Protein AF-0000000084342921 (afdb_homodimer)

InterPro domains:
  IPR001647 DNA-binding HTH domain, TetR-type [PF00440] (16-51)
  IPR009057 Homedomain-like superfamily [SSF46689] (12-73)
  IPR050109 HTH-type, TetR-like transcriptional regulator [PTHR30055] (16-177)

Nearest PDB structures (foldseek):
  6o6n-assembly1_A  TM=7.278E-01  e=3.551E-05  Mycobacterium tuberculosis
  3geu-assembly1_B  TM=7.495E-01  e=4.085E-03  Staphylococcus aureus subsp. aureus COL
  3vuq-assembly1_A  TM=5.927E-01  e=8.542E-04  Thermus thermophilus HB8
  3bjb-assembly1_B  TM=5.402E-01  e=5.423E-04  Rhodococcus jostii RHA1
  7pt0-assembly1_A  TM=6.233E-01  e=1.305E-02  Streptomyces coelicolor

Sequence (396 aa):
MGRRSGVQVGPEQYYAVAMQLLAEHGPAELKIATLCARLGVTSGSFYHHFDGWSRFVRGLLAHWEVEQTAKVVEVTESVTDDPVERLDVLRRFAVSLPHAAEAAIRNWAALDPEVGLAQRRVDERRRAALEDVLAGAVRDRADAARLASLGMSILVGFQQIHHPPDPSLLRMHLEDYHVLVLRHVPRPDGGHTIVSRAMGRRSGVQVGPEQYYAVAMQLLAEHGPAELKIATLCARLGVTSGSFYHHFDGWSRFVRGLLAHWEVEQTAKVVEVTESVTDDPVERLDVLRRFAVSLPHAAEAAIRNWAALDPEVGLAQRRVDERRRAALEDVLAGAVRDRADAARLASLGMSILVGFQQIHHPPDPSLLRMHLEDYHVLVLRHVPRPDGGHTIVSRA

Structure (mmCIF, N/CA/C/O backbone):
data_AF-0000000084342921-model_v1
#
loop_
_entity.id
_entity.type
_entity.pdbx_description
1 polymer 'Transcriptional regulator, TetR family'
#
loop_
_atom_site.group_PDB
_atom_site.id
_atom_site.type_symbol
_atom_site.label_atom_id
_atom_site.label_alt_id
_atom_site.label_comp_id
_atom_site.label_asym_id
_atom_site.label_entity_id
_atom_site.label_seq_id
_atom_site.pdbx_PDB_ins_code
_atom_site.Cartn_x
_atom_site.Cartn_y
_atom_site.Cartn_z
_atom_site.occupancy
_atom_site.B_iso_or_equiv
_atom_site.auth_seq_id
_atom_site.auth_comp_id
_atom_site.auth_asym_id
_atom_site.auth_atom_id
_atom_site.pdbx_PDB_model_num
ATOM 1 N N . MET A 1 1 ? 43.875 -10.234 -33.312 1 33.97 1 MET A N 1
ATOM 2 C CA . MET A 1 1 ? 42.469 -10.031 -33 1 33.97 1 MET A CA 1
ATOM 3 C C . MET A 1 1 ? 42.281 -9.641 -31.547 1 33.97 1 MET A C 1
ATOM 5 O O . MET A 1 1 ? 42.688 -10.359 -30.656 1 33.97 1 MET A O 1
ATOM 9 N N . GLY A 1 2 ? 42.438 -8.383 -31.078 1 36.38 2 GLY A N 1
ATOM 10 C CA . GLY A 1 2 ? 42.312 -7.863 -29.734 1 36.38 2 GLY A CA 1
ATOM 11 C C . GLY A 1 2 ? 41.125 -8.438 -28.984 1 36.38 2 GLY A C 1
ATOM 12 O O . GLY A 1 2 ? 40 -8.469 -29.5 1 36.38 2 GLY A O 1
ATOM 13 N N . ARG A 1 3 ? 41.344 -9.508 -28.188 1 42.69 3 ARG A N 1
ATOM 14 C CA . ARG A 1 3 ? 40.25 -10.023 -27.375 1 42.69 3 ARG A CA 1
ATOM 15 C C . ARG A 1 3 ? 39.406 -8.891 -26.828 1 42.69 3 ARG A C 1
ATOM 17 O O . ARG A 1 3 ? 39.906 -7.961 -26.203 1 42.69 3 ARG A O 1
ATOM 24 N N . ARG A 1 4 ? 38.469 -8.391 -27.531 1 41.59 4 ARG A N 1
ATOM 25 C CA . ARG A 1 4 ? 37.531 -7.395 -26.984 1 41.59 4 ARG A CA 1
ATOM 26 C C . ARG A 1 4 ? 37.344 -7.598 -25.484 1 41.59 4 ARG A C 1
ATOM 28 O O . ARG A 1 4 ? 37.031 -8.711 -25.047 1 41.59 4 ARG A O 1
ATOM 35 N N . SER A 1 5 ? 37.969 -7.125 -24.594 1 44.44 5 SER A N 1
ATOM 36 C CA . SER A 1 5 ? 37.844 -7.098 -23.141 1 44.44 5 SER A CA 1
ATOM 37 C C . SER A 1 5 ? 36.375 -7.078 -22.719 1 44.44 5 SER A C 1
ATOM 39 O O . SER A 1 5 ? 35.719 -6.027 -22.75 1 44.44 5 SER A O 1
ATOM 41 N N . GLY A 1 6 ? 35.438 -7.812 -23.266 1 47.66 6 GLY A N 1
ATOM 42 C CA . GLY A 1 6 ? 34 -7.848 -23.094 1 47.66 6 GLY A CA 1
ATOM 43 C C . GLY A 1 6 ? 33.562 -7.707 -21.641 1 47.66 6 GLY A C 1
ATOM 44 O O . GLY A 1 6 ? 34.188 -8.258 -20.734 1 47.66 6 GLY A O 1
ATOM 45 N N . VAL A 1 7 ? 33.156 -6.566 -21.172 1 55.09 7 VAL A N 1
ATOM 46 C CA . VAL A 1 7 ? 32.688 -6.305 -19.828 1 55.09 7 VAL A CA 1
ATOM 47 C C . VAL A 1 7 ? 32.062 -7.574 -19.234 1 55.09 7 VAL A C 1
ATOM 49 O O . VAL A 1 7 ? 31.172 -8.172 -19.812 1 55.09 7 VAL A O 1
ATOM 52 N N . GLN A 1 8 ? 32.844 -8.422 -18.484 1 73.75 8 GLN A N 1
ATOM 53 C CA . GLN A 1 8 ? 32.406 -9.641 -17.812 1 73.75 8 GLN A CA 1
ATOM 54 C C . GLN A 1 8 ? 31.156 -9.406 -16.969 1 73.75 8 GLN A C 1
ATOM 56 O O . GLN A 1 8 ? 31.109 -8.461 -16.172 1 73.75 8 GLN A O 1
ATOM 61 N N . VAL A 1 9 ? 30.047 -9.906 -17.422 1 84.5 9 VAL A N 1
ATOM 62 C CA . VAL A 1 9 ? 28.781 -9.852 -16.703 1 84.5 9 VAL A CA 1
ATOM 63 C C . VAL A 1 9 ? 28.891 -10.586 -15.375 1 84.5 9 VAL A C 1
ATOM 65 O O . VAL A 1 9 ? 29.203 -11.781 -15.352 1 84.5 9 VAL A O 1
ATOM 68 N N . GLY A 1 10 ? 28.906 -9.828 -14.297 1 92.94 10 GLY A N 1
ATOM 69 C CA . GLY A 1 10 ? 28.875 -10.406 -12.969 1 92.94 10 GLY A CA 1
ATOM 70 C C . GLY A 1 10 ? 27.469 -10.477 -12.375 1 92.94 10 GLY A C 1
ATOM 71 O O . GLY A 1 10 ? 26.5 -10.125 -13.039 1 92.94 10 GLY A O 1
ATOM 72 N N . PRO A 1 11 ? 27.375 -11.031 -11.203 1 95.94 11 PRO A N 1
ATOM 73 C CA . PRO A 1 11 ? 26.062 -11.164 -10.547 1 95.94 11 PRO A CA 1
ATOM 74 C C . PRO A 1 11 ? 25.328 -9.836 -10.438 1 95.94 11 PRO A C 1
ATOM 76 O O . PRO A 1 11 ? 24.094 -9.805 -10.57 1 95.94 11 PRO A O 1
ATOM 79 N N . GLU A 1 12 ? 26.047 -8.773 -10.312 1 95.81 12 GLU A N 1
ATOM 80 C CA . GLU A 1 12 ? 25.438 -7.465 -10.117 1 95.81 12 GLU A CA 1
ATOM 81 C C . GLU A 1 12 ? 24.688 -7.016 -11.359 1 95.81 12 GLU A C 1
ATOM 83 O O . GLU A 1 12 ? 23.656 -6.336 -11.266 1 95.81 12 GLU A O 1
ATOM 88 N N . GLN A 1 13 ? 25.188 -7.367 -12.461 1 97.25 13 GLN A N 1
ATOM 89 C CA . GLN A 1 13 ? 24.5 -7.012 -13.703 1 97.25 13 GLN A CA 1
ATOM 90 C C . GLN A 1 13 ? 23.188 -7.773 -13.844 1 97.25 13 GLN A C 1
ATOM 92 O O . GLN A 1 13 ? 22.203 -7.238 -14.367 1 97.25 13 GLN A O 1
ATOM 97 N N . TYR A 1 14 ? 23.188 -9.07 -13.344 1 97.81 14 TYR A N 1
ATOM 98 C CA . TYR A 1 14 ? 21.938 -9.828 -13.336 1 97.81 14 TYR A CA 1
ATOM 99 C C . TYR A 1 14 ? 20.906 -9.18 -12.422 1 97.81 14 TYR A C 1
ATOM 101 O O . TYR A 1 14 ? 19.734 -9.062 -12.781 1 97.81 14 TYR A O 1
ATOM 109 N N . TYR A 1 15 ? 21.375 -8.742 -11.273 1 98.12 15 TYR A N 1
ATOM 110 C CA . TYR A 1 15 ? 20.453 -8.117 -10.328 1 98.12 15 TYR A CA 1
ATOM 111 C C . TYR A 1 15 ? 19.891 -6.82 -10.883 1 98.12 15 TYR A C 1
ATOM 113 O O . TYR A 1 15 ? 18.703 -6.539 -10.742 1 98.12 15 TYR A O 1
ATOM 121 N N . ALA A 1 16 ? 20.75 -6.023 -11.555 1 97.44 16 ALA A N 1
ATOM 122 C CA . ALA A 1 16 ? 20.312 -4.762 -12.141 1 97.44 16 ALA A CA 1
ATOM 123 C C . ALA A 1 16 ? 19.25 -4.996 -13.211 1 97.44 16 ALA A C 1
ATOM 125 O O . ALA A 1 16 ? 18.219 -4.312 -13.234 1 97.44 16 ALA A O 1
ATOM 126 N N . VAL A 1 17 ? 19.453 -5.969 -14.023 1 98.06 17 VAL A N 1
ATOM 127 C CA . VAL A 1 17 ? 18.5 -6.301 -15.086 1 98.06 17 VAL A CA 1
ATOM 128 C C . VAL A 1 17 ? 17.219 -6.848 -14.469 1 98.06 17 VAL A C 1
ATOM 130 O O . VAL A 1 17 ? 16.125 -6.535 -14.938 1 98.06 17 VAL A O 1
ATOM 133 N N . ALA A 1 18 ? 17.359 -7.672 -13.445 1 98.56 18 ALA A N 1
ATOM 134 C CA . ALA A 1 18 ? 16.188 -8.219 -12.758 1 98.56 18 ALA A CA 1
ATOM 135 C C . ALA A 1 18 ? 15.312 -7.102 -12.203 1 98.56 18 ALA A C 1
ATOM 137 O O . ALA A 1 18 ? 14.094 -7.137 -12.344 1 98.56 18 ALA A O 1
ATOM 138 N N . MET A 1 19 ? 15.945 -6.133 -11.602 1 97.94 19 MET A N 1
ATOM 139 C CA . MET A 1 19 ? 15.203 -5 -11.055 1 97.94 19 MET A CA 1
ATOM 140 C C . MET A 1 19 ? 14.477 -4.238 -12.164 1 97.94 19 MET A C 1
ATOM 142 O O . MET A 1 19 ? 13.344 -3.795 -11.977 1 97.94 19 MET A O 1
ATOM 146 N N . GLN A 1 20 ? 15.125 -4.102 -13.25 1 98.06 20 GLN A N 1
ATOM 147 C CA . GLN A 1 20 ? 14.508 -3.443 -14.398 1 98.06 20 GLN A CA 1
ATOM 148 C C . GLN A 1 20 ? 13.32 -4.242 -14.914 1 98.06 20 GLN A C 1
ATOM 150 O O . GLN A 1 20 ? 12.258 -3.678 -15.203 1 98.06 20 GLN A O 1
ATOM 155 N N . LEU A 1 21 ? 13.508 -5.527 -15.023 1 97.88 21 LEU A N 1
ATOM 156 C CA . LEU A 1 21 ? 12.438 -6.395 -15.5 1 97.88 21 LEU A CA 1
ATOM 157 C C . LEU A 1 21 ? 11.25 -6.367 -14.555 1 97.88 21 LEU A C 1
ATOM 159 O O . LEU A 1 21 ? 10.094 -6.328 -14.992 1 97.88 21 LEU A O 1
ATOM 163 N N . LEU A 1 22 ? 11.531 -6.395 -13.266 1 97.44 22 LEU A N 1
ATOM 164 C CA . LEU A 1 22 ? 10.469 -6.285 -12.273 1 97.44 22 LEU A CA 1
ATOM 165 C C . LEU A 1 22 ? 9.695 -4.98 -12.445 1 97.44 22 LEU A C 1
ATOM 167 O O . LEU A 1 22 ? 8.461 -4.977 -12.422 1 97.44 22 LEU A O 1
ATOM 171 N N . ALA A 1 23 ? 10.414 -3.936 -12.648 1 96.94 23 ALA A N 1
ATOM 172 C CA . ALA A 1 23 ? 9.797 -2.619 -12.789 1 96.94 23 ALA A CA 1
ATOM 173 C C . ALA A 1 23 ? 8.922 -2.559 -14.039 1 96.94 23 ALA A C 1
ATOM 175 O O . ALA A 1 23 ? 7.84 -1.969 -14.023 1 96.94 23 ALA A O 1
ATOM 176 N N . GLU A 1 24 ? 9.336 -3.162 -15.07 1 95.69 24 GLU A N 1
ATOM 177 C CA . GLU A 1 24 ? 8.695 -3.033 -16.375 1 95.69 24 GLU A CA 1
ATOM 178 C C . GLU A 1 24 ? 7.562 -4.039 -16.547 1 95.69 24 GLU A C 1
ATOM 180 O O . GLU A 1 24 ? 6.523 -3.719 -17.125 1 95.69 24 GLU A O 1
ATOM 185 N N . HIS A 1 25 ? 7.781 -5.301 -15.961 1 93.69 25 HIS A N 1
ATOM 186 C CA . HIS A 1 25 ? 6.887 -6.379 -16.359 1 93.69 25 HIS A CA 1
ATOM 187 C C . HIS A 1 25 ? 6.367 -7.145 -15.148 1 93.69 25 HIS A C 1
ATOM 189 O O . HIS A 1 25 ? 5.5 -8.016 -15.281 1 93.69 25 HIS A O 1
ATOM 195 N N . GLY A 1 26 ? 6.852 -6.793 -14.023 1 94.06 26 GLY A N 1
ATOM 196 C CA . GLY A 1 26 ? 6.457 -7.562 -12.852 1 94.06 26 GLY A CA 1
ATOM 197 C C . GLY A 1 26 ? 7.176 -8.891 -12.742 1 94.06 26 GLY A C 1
ATOM 198 O O . GLY A 1 26 ? 8.062 -9.195 -13.547 1 94.06 26 GLY A O 1
ATOM 199 N N . PRO A 1 27 ? 6.828 -9.688 -11.758 1 94.62 27 PRO A N 1
ATOM 200 C CA . PRO A 1 27 ? 7.578 -10.914 -11.469 1 94.62 27 PRO A CA 1
ATOM 201 C C . PRO A 1 27 ? 7.297 -12.031 -12.461 1 94.62 27 PRO A C 1
ATOM 203 O O . PRO A 1 27 ? 8.094 -12.961 -12.594 1 94.62 27 PRO A O 1
ATOM 206 N N . ALA A 1 28 ? 6.191 -11.977 -13.141 1 90.19 28 ALA A N 1
ATOM 207 C CA . ALA A 1 28 ? 5.789 -13.047 -14.047 1 90.19 28 ALA A CA 1
ATOM 208 C C . ALA A 1 28 ? 6.789 -13.195 -15.195 1 90.19 28 ALA A C 1
ATOM 210 O O . ALA A 1 28 ? 6.984 -14.297 -15.711 1 90.19 28 ALA A O 1
ATOM 211 N N . GLU A 1 29 ? 7.477 -12.172 -15.5 1 91.88 29 GLU A N 1
ATOM 212 C CA . GLU A 1 29 ? 8.383 -12.188 -16.641 1 91.88 29 GLU A CA 1
ATOM 213 C C . GLU A 1 29 ? 9.836 -12.352 -16.188 1 91.88 29 GLU A C 1
ATOM 215 O O . GLU A 1 29 ? 10.75 -12.367 -17.016 1 91.88 29 GLU A O 1
ATOM 220 N N . LEU A 1 30 ? 10.039 -12.398 -14.945 1 96.81 30 LEU A N 1
ATOM 221 C CA . LEU A 1 30 ? 11.383 -12.602 -14.43 1 96.81 30 LEU A CA 1
ATOM 222 C C . LEU A 1 30 ? 11.789 -14.07 -14.547 1 96.81 30 LEU A C 1
ATOM 224 O O . LEU A 1 30 ? 11.477 -14.875 -13.664 1 96.81 30 LEU A O 1
ATOM 228 N N . LYS A 1 31 ? 12.453 -14.352 -15.641 1 97.25 31 LYS A N 1
ATOM 229 C CA . LYS A 1 31 ? 12.875 -15.711 -15.977 1 97.25 31 LYS A CA 1
ATOM 230 C C . LYS A 1 31 ? 14.336 -15.742 -16.391 1 97.25 31 LYS A C 1
ATOM 232 O O . LYS A 1 31 ? 14.883 -14.734 -16.844 1 97.25 31 LYS A O 1
ATOM 237 N N . ILE A 1 32 ? 14.914 -16.953 -16.281 1 97.88 32 ILE A N 1
ATOM 238 C CA . ILE A 1 32 ? 16.328 -17.125 -16.641 1 97.88 32 ILE A CA 1
ATOM 239 C C . ILE A 1 32 ? 16.516 -16.75 -18.109 1 97.88 32 ILE A C 1
ATOM 241 O O . ILE A 1 32 ? 17.438 -16 -18.453 1 97.88 32 ILE A O 1
ATOM 245 N N . ALA A 1 33 ? 15.672 -17.234 -18.969 1 97.5 33 ALA A N 1
ATOM 246 C CA . ALA A 1 33 ? 15.789 -16.984 -20.391 1 97.5 33 ALA A CA 1
ATOM 247 C C . ALA A 1 33 ? 15.727 -15.492 -20.703 1 97.5 33 ALA A C 1
ATOM 249 O O . ALA A 1 33 ? 16.516 -14.977 -21.5 1 97.5 33 ALA A O 1
ATOM 250 N N . THR A 1 34 ? 14.852 -14.766 -20.094 1 97.81 34 THR A N 1
ATOM 251 C CA . THR A 1 34 ? 14.68 -13.336 -20.312 1 97.81 34 THR A CA 1
ATOM 252 C C . THR A 1 34 ? 15.891 -12.562 -19.812 1 97.81 34 THR A C 1
ATOM 254 O O . THR A 1 34 ? 16.344 -11.625 -20.469 1 97.81 34 THR A O 1
ATOM 257 N N . LEU A 1 35 ? 16.375 -12.906 -18.609 1 98 35 LEU A N 1
ATOM 258 C CA . LEU A 1 35 ? 17.562 -12.281 -18.031 1 98 35 LEU A CA 1
ATOM 259 C C . LEU A 1 35 ? 18.75 -12.43 -18.969 1 98 35 LEU A C 1
ATOM 261 O O . LEU A 1 35 ? 19.422 -11.445 -19.281 1 98 35 LEU A O 1
ATOM 265 N N . CYS A 1 36 ? 18.969 -13.625 -19.406 1 97.69 36 CYS A N 1
ATOM 266 C CA . CYS A 1 36 ? 20.109 -13.922 -20.281 1 97.69 36 CYS A CA 1
ATOM 267 C C . CYS A 1 36 ? 19.984 -13.195 -21.609 1 97.69 36 CYS A C 1
ATOM 269 O O . CYS A 1 36 ? 20.969 -12.641 -22.109 1 97.69 36 CYS A O 1
ATOM 271 N N . ALA A 1 37 ? 18.828 -13.188 -22.156 1 97.56 37 ALA A N 1
ATOM 272 C CA . ALA A 1 37 ? 18.594 -12.484 -23.422 1 97.56 37 ALA A CA 1
ATOM 273 C C . ALA A 1 37 ? 18.906 -11 -23.281 1 97.56 37 ALA A C 1
ATOM 275 O O . ALA A 1 37 ? 19.578 -10.414 -24.156 1 97.56 37 ALA A O 1
ATOM 276 N N . ARG A 1 38 ? 18.469 -10.391 -22.188 1 96.75 38 ARG A N 1
ATOM 277 C CA . ARG A 1 38 ? 18.703 -8.969 -21.969 1 96.75 38 ARG A CA 1
ATOM 278 C C . ARG A 1 38 ? 20.188 -8.672 -21.797 1 96.75 38 ARG A C 1
ATOM 280 O O . ARG A 1 38 ? 20.656 -7.598 -22.172 1 96.75 38 ARG A O 1
ATOM 287 N N . LEU A 1 39 ? 20.906 -9.578 -21.188 1 97.12 39 LEU A N 1
ATOM 288 C CA . LEU A 1 39 ? 22.312 -9.383 -20.891 1 97.12 39 LEU A CA 1
ATOM 289 C C . LEU A 1 39 ? 23.172 -9.836 -22.078 1 97.12 39 LEU A C 1
ATOM 291 O O . LEU A 1 39 ? 24.375 -9.562 -22.109 1 97.12 39 LEU A O 1
ATOM 295 N N . GLY A 1 40 ? 22.547 -10.555 -23.031 1 97 40 GLY A N 1
ATOM 296 C CA . GLY A 1 40 ? 23.281 -11.062 -24.188 1 97 40 GLY A CA 1
ATOM 297 C C . GLY A 1 40 ? 24.234 -12.195 -23.828 1 97 40 GLY A C 1
ATOM 298 O O . GLY A 1 40 ? 25.344 -12.266 -24.359 1 97 40 GLY A O 1
ATOM 299 N N . VAL A 1 41 ? 23.844 -13.031 -22.938 1 96.56 41 VAL A N 1
ATOM 300 C CA . VAL A 1 41 ? 24.688 -14.141 -22.5 1 96.56 41 VAL A CA 1
ATOM 301 C C . VAL A 1 41 ? 23.906 -15.445 -22.594 1 96.56 41 VAL A C 1
ATOM 303 O O . VAL A 1 41 ? 22.688 -15.445 -22.828 1 96.56 41 VAL A O 1
ATOM 306 N N . THR A 1 42 ? 24.609 -16.531 -22.438 1 94.19 42 THR A N 1
ATOM 307 C CA . THR A 1 42 ? 24 -17.859 -22.469 1 94.19 42 THR A CA 1
ATOM 308 C C . THR A 1 42 ? 23.484 -18.25 -21.094 1 94.19 42 THR A C 1
ATOM 310 O O . THR A 1 42 ? 23.859 -17.641 -20.078 1 94.19 42 THR A O 1
ATOM 313 N N . SER A 1 43 ? 22.578 -19.266 -21.062 1 95.38 43 SER A N 1
ATOM 314 C CA . SER A 1 43 ? 22.125 -19.812 -19.797 1 95.38 43 SER A CA 1
ATOM 315 C C . SER A 1 43 ? 23.281 -20.391 -18.984 1 95.38 43 SER A C 1
ATOM 317 O O . SER A 1 43 ? 23.234 -20.453 -17.766 1 95.38 43 SER A O 1
ATOM 319 N N . GLY A 1 44 ? 24.281 -20.906 -19.719 1 94.88 44 GLY A N 1
ATOM 320 C CA . GLY A 1 44 ? 25.469 -21.391 -19.047 1 94.88 44 GLY A CA 1
ATOM 321 C C . GLY A 1 44 ? 26.109 -20.344 -18.156 1 94.88 44 GLY A C 1
ATOM 322 O O . GLY A 1 44 ? 26.562 -20.641 -17.047 1 94.88 44 GLY A O 1
ATOM 323 N N . SER A 1 45 ? 26.203 -19.141 -18.594 1 95.06 45 SER A N 1
ATOM 324 C CA . SER A 1 45 ? 26.719 -18.016 -17.812 1 95.06 45 SER A CA 1
ATOM 325 C C . SER A 1 45 ? 25.922 -17.828 -16.531 1 95.06 45 SER A C 1
ATOM 327 O O . SER A 1 45 ? 26.484 -17.578 -15.461 1 95.06 45 SER A O 1
ATOM 329 N N . PHE A 1 46 ? 24.531 -17.875 -16.578 1 97.25 46 PHE A N 1
ATOM 330 C CA . PHE A 1 46 ? 23.672 -17.766 -15.406 1 97.25 46 PHE A CA 1
ATOM 331 C C . PHE A 1 46 ? 24.031 -18.828 -14.375 1 97.25 46 PHE A C 1
ATOM 333 O O . PHE A 1 46 ? 24.219 -18.516 -13.195 1 97.25 46 PHE A O 1
ATOM 340 N N . TYR A 1 47 ? 24.156 -20.047 -14.82 1 96.31 47 TYR A N 1
ATOM 341 C CA . TYR A 1 47 ? 24.391 -21.156 -13.914 1 96.31 47 TYR A CA 1
ATOM 342 C C . TYR A 1 47 ? 25.797 -21.125 -13.344 1 96.31 47 TYR A C 1
ATOM 344 O O . TYR A 1 47 ? 26.062 -21.688 -12.273 1 96.31 47 TYR A O 1
ATOM 352 N N . HIS A 1 48 ? 26.688 -20.547 -14.086 1 95.19 48 HIS A N 1
ATOM 353 C CA . HIS A 1 48 ? 28.047 -20.344 -13.578 1 95.19 48 HIS A CA 1
ATOM 354 C C . HIS A 1 48 ? 28.031 -19.438 -12.336 1 95.19 48 HIS A C 1
ATOM 356 O O . HIS A 1 48 ? 28.766 -19.703 -11.375 1 95.19 48 HIS A O 1
ATOM 362 N N . HIS A 1 49 ? 27.172 -18.469 -12.391 1 96.12 49 HIS A N 1
ATOM 363 C CA . HIS A 1 49 ? 27.125 -17.484 -11.305 1 96.12 49 HIS A CA 1
ATOM 364 C C . HIS A 1 49 ? 26.188 -17.938 -10.195 1 96.12 49 HIS A C 1
ATOM 366 O O . HIS A 1 49 ? 26.438 -17.672 -9.016 1 96.12 49 HIS A O 1
ATOM 372 N N . PHE A 1 50 ? 25.062 -18.516 -10.836 1 95.06 50 PHE A N 1
ATOM 373 C CA . PHE A 1 50 ? 24 -18.859 -9.898 1 95.06 50 PHE A CA 1
ATOM 374 C C . PHE A 1 50 ? 23.688 -20.344 -9.953 1 95.06 50 PHE A C 1
ATOM 376 O O . PHE A 1 50 ? 23.672 -20.953 -11.031 1 95.06 50 PHE A O 1
ATOM 383 N N . ASP A 1 51 ? 23.984 -21.094 -9.031 1 93.81 51 ASP A N 1
ATOM 384 C CA . ASP A 1 51 ? 23.672 -22.516 -8.922 1 93.81 51 ASP A CA 1
ATOM 385 C C . ASP A 1 51 ? 22.156 -22.75 -8.93 1 93.81 51 ASP A C 1
ATOM 387 O O . ASP A 1 51 ? 21.625 -23.406 -8.047 1 93.81 51 ASP A O 1
ATOM 391 N N . GLY A 1 52 ? 21.344 -21.969 -9.828 1 96.56 52 GLY A N 1
ATOM 392 C CA . GLY A 1 52 ? 19.922 -22.172 -9.961 1 96.56 52 GLY A CA 1
ATOM 393 C C . GLY A 1 52 ? 19.109 -20.938 -9.609 1 96.56 52 GLY A C 1
ATOM 394 O O . GLY A 1 52 ? 19.641 -19.953 -9.117 1 96.56 52 GLY A O 1
ATOM 395 N N . TRP A 1 53 ? 17.812 -21.031 -9.891 1 96.69 53 TRP A N 1
ATOM 396 C CA . TRP A 1 53 ? 16.875 -19.922 -9.75 1 96.69 53 TRP A CA 1
ATOM 397 C C . TRP A 1 53 ? 16.75 -19.484 -8.297 1 96.69 53 TRP A C 1
ATOM 399 O O . TRP A 1 53 ? 16.797 -18.297 -7.988 1 96.69 53 TRP A O 1
ATOM 409 N N . SER A 1 54 ? 16.688 -20.422 -7.359 1 96.5 54 SER A N 1
ATOM 410 C CA . SER A 1 54 ? 16.5 -20.109 -5.945 1 96.5 54 SER A CA 1
ATOM 411 C C . SER A 1 54 ? 17.656 -19.297 -5.398 1 96.5 54 SER A C 1
ATOM 413 O O . SER A 1 54 ? 17.453 -18.328 -4.672 1 96.5 54 SER A O 1
ATOM 415 N N . ARG A 1 55 ? 18.797 -19.641 -5.762 1 97.12 55 ARG A N 1
ATOM 416 C CA . ARG A 1 55 ? 19.984 -18.906 -5.324 1 97.12 55 ARG A CA 1
ATOM 417 C C . ARG A 1 55 ? 20.016 -17.516 -5.934 1 97.12 55 ARG A C 1
ATOM 419 O O . ARG A 1 55 ? 20.406 -16.547 -5.266 1 97.12 55 ARG A O 1
ATOM 426 N N . PHE A 1 56 ? 19.656 -17.469 -7.215 1 98 56 PHE A N 1
ATOM 427 C CA . PHE A 1 56 ? 19.578 -16.172 -7.875 1 98 56 PHE A CA 1
ATOM 428 C C . PHE A 1 56 ? 18.609 -15.242 -7.141 1 98 56 PHE A C 1
ATOM 430 O O . PHE A 1 56 ? 18.953 -14.102 -6.828 1 98 56 PHE A O 1
ATOM 437 N N . VAL A 1 57 ? 17.406 -15.719 -6.801 1 98.06 57 VAL A N 1
ATOM 438 C CA . VAL A 1 57 ? 16.375 -14.922 -6.16 1 98.06 57 VAL A CA 1
ATOM 439 C C . VAL A 1 57 ? 16.844 -14.461 -4.785 1 98.06 57 VAL A C 1
ATOM 441 O O . VAL A 1 57 ? 16.688 -13.289 -4.434 1 98.06 57 VAL A O 1
ATOM 444 N N . ARG A 1 58 ? 17.422 -15.336 -4.023 1 97.25 58 ARG A N 1
ATOM 445 C CA . ARG A 1 58 ? 17.969 -14.969 -2.719 1 97.25 58 ARG A CA 1
ATOM 446 C C . ARG A 1 58 ? 19.016 -13.867 -2.848 1 97.25 58 ARG A C 1
ATOM 448 O O . ARG A 1 58 ? 19.016 -12.914 -2.061 1 97.25 58 ARG A O 1
ATOM 455 N N . GLY A 1 59 ? 19.859 -14.031 -3.826 1 97.69 59 GLY A N 1
ATOM 456 C CA . GLY A 1 59 ? 20.859 -13.016 -4.082 1 97.69 59 GLY A CA 1
ATOM 457 C C . GLY A 1 59 ? 20.281 -11.68 -4.504 1 97.69 59 GLY A C 1
ATOM 458 O O . GLY A 1 59 ? 20.734 -10.625 -4.059 1 97.69 59 GLY A O 1
ATOM 459 N N . LEU A 1 60 ? 19.328 -11.695 -5.387 1 98.19 60 LEU A N 1
ATOM 460 C CA . LEU A 1 60 ? 18.625 -10.5 -5.836 1 98.19 60 LEU A CA 1
ATOM 461 C C . LEU A 1 60 ? 18.016 -9.75 -4.652 1 98.19 60 LEU A C 1
ATOM 463 O O . LEU A 1 60 ? 18.172 -8.539 -4.531 1 98.19 60 LEU A O 1
ATOM 467 N N . LEU A 1 61 ? 17.359 -10.477 -3.76 1 97.94 61 LEU A N 1
ATOM 468 C CA . LEU A 1 61 ? 16.672 -9.883 -2.613 1 97.94 61 LEU A CA 1
ATOM 469 C C . LEU A 1 61 ? 17.688 -9.312 -1.621 1 97.94 61 LEU A C 1
ATOM 471 O O . LEU A 1 61 ? 17.453 -8.242 -1.051 1 97.94 61 LEU A O 1
ATOM 475 N N . ALA A 1 62 ? 18.766 -10.055 -1.433 1 96.88 62 ALA A N 1
ATOM 476 C CA . ALA A 1 62 ? 19.828 -9.539 -0.573 1 96.88 62 ALA A CA 1
ATOM 477 C C . ALA A 1 62 ? 20.406 -8.25 -1.136 1 96.88 62 ALA A C 1
ATOM 479 O O . ALA A 1 62 ? 20.625 -7.285 -0.395 1 96.88 62 ALA A O 1
ATOM 480 N N . HIS A 1 63 ? 20.625 -8.273 -2.395 1 96 63 HIS A N 1
ATOM 481 C CA . HIS A 1 63 ? 21.125 -7.086 -3.076 1 96 63 HIS A CA 1
ATOM 482 C C . HIS A 1 63 ? 20.172 -5.918 -2.918 1 96 63 HIS A C 1
ATOM 484 O O . HIS A 1 63 ? 20.578 -4.809 -2.57 1 96 63 HIS A O 1
ATOM 490 N N . TRP A 1 64 ? 18.922 -6.09 -3.141 1 96.69 64 TRP A N 1
ATOM 491 C CA . TRP A 1 64 ? 17.859 -5.09 -2.984 1 96.69 64 TRP A CA 1
ATOM 492 C C . TRP A 1 64 ? 17.828 -4.559 -1.557 1 96.69 64 TRP A C 1
ATOM 494 O O . TRP A 1 64 ? 17.812 -3.342 -1.341 1 96.69 64 TRP A O 1
ATOM 504 N N . GLU A 1 65 ? 17.844 -5.395 -0.568 1 95.5 65 GLU A N 1
ATOM 505 C CA . GLU A 1 65 ? 17.797 -5.02 0.842 1 95.5 65 GLU A CA 1
ATOM 506 C C . GLU A 1 65 ? 18.969 -4.125 1.22 1 95.5 65 GLU A C 1
ATOM 508 O O . GLU A 1 65 ? 18.797 -3.115 1.904 1 95.5 65 GLU A O 1
ATOM 513 N N . VAL A 1 66 ? 20.125 -4.516 0.761 1 92.75 66 VAL A N 1
ATOM 514 C CA . VAL A 1 66 ? 21.328 -3.781 1.108 1 92.75 66 VAL A CA 1
ATOM 515 C C . VAL A 1 66 ? 21.328 -2.418 0.42 1 92.75 66 VAL A C 1
ATOM 517 O O . VAL A 1 66 ? 21.516 -1.387 1.069 1 92.75 66 VAL A O 1
ATOM 520 N N . GLU A 1 67 ? 20.984 -2.383 -0.841 1 90.25 67 GLU A N 1
ATOM 521 C CA . GLU A 1 67 ? 21.078 -1.162 -1.637 1 90.25 67 GLU A CA 1
ATOM 522 C C . GLU A 1 67 ? 19.984 -0.164 -1.234 1 90.25 67 GLU A C 1
ATOM 524 O O . GLU A 1 67 ? 20.219 1.047 -1.239 1 90.25 67 GLU A O 1
ATOM 529 N N . GLN A 1 68 ? 18.859 -0.713 -0.825 1 87.75 68 GLN A N 1
ATOM 530 C CA . GLN A 1 68 ? 17.719 0.184 -0.669 1 87.75 68 GLN A CA 1
ATOM 531 C C . GLN A 1 68 ? 17.391 0.416 0.805 1 87.75 68 GLN A C 1
ATOM 533 O O . GLN A 1 68 ? 16.453 1.143 1.134 1 87.75 68 GLN A O 1
ATOM 538 N N . THR A 1 69 ? 18.172 -0.127 1.713 1 86.56 69 THR A N 1
ATOM 539 C CA . THR A 1 69 ? 17.844 0.06 3.123 1 86.56 69 THR A CA 1
ATOM 540 C C . THR A 1 69 ? 19.109 0.269 3.945 1 86.56 69 THR A C 1
ATOM 542 O O . THR A 1 69 ? 19.297 1.32 4.562 1 86.56 69 THR A O 1
ATOM 545 N N . ALA A 1 70 ? 20.031 -0.6 3.855 1 80.75 70 ALA A N 1
ATOM 546 C CA . ALA A 1 70 ? 21.188 -0.564 4.746 1 80.75 70 ALA A CA 1
ATOM 547 C C . ALA A 1 70 ? 22.078 0.635 4.441 1 80.75 70 ALA A C 1
ATOM 549 O O . ALA A 1 70 ? 22.516 1.339 5.355 1 80.75 70 ALA A O 1
ATOM 550 N N . LYS A 1 71 ? 22.219 0.947 3.232 1 80.69 71 LYS A N 1
ATOM 551 C CA . LYS A 1 71 ? 23.125 2.025 2.832 1 80.69 71 LYS A CA 1
ATOM 552 C C . LYS A 1 71 ? 22.562 3.387 3.236 1 80.69 71 LYS A C 1
ATOM 554 O O . LYS A 1 71 ? 23.312 4.266 3.672 1 80.69 71 LYS A O 1
ATOM 559 N N . VAL A 1 72 ? 21.297 3.49 3.295 1 80.06 72 VAL A N 1
ATOM 560 C CA . VAL A 1 72 ? 20.688 4.785 3.592 1 80.06 72 VAL A CA 1
ATOM 561 C C . VAL A 1 72 ? 20.703 5.031 5.098 1 80.06 72 VAL A C 1
ATOM 563 O O . VAL A 1 72 ? 20.938 6.156 5.547 1 80.06 72 VAL A O 1
ATOM 566 N N . VAL A 1 73 ? 20.547 4.016 5.809 1 81.12 73 VAL A N 1
ATOM 567 C CA . VAL A 1 73 ? 20.609 4.133 7.262 1 81.12 73 VAL A CA 1
ATOM 568 C C . VAL A 1 73 ? 22 4.578 7.684 1 81.12 73 VAL A C 1
ATOM 570 O O . VAL A 1 73 ? 22.156 5.492 8.5 1 81.12 73 VAL A O 1
ATOM 573 N N . GLU A 1 74 ? 22.922 4.027 6.969 1 82.31 74 GLU A N 1
ATOM 574 C CA . GLU A 1 74 ? 24.312 4.359 7.27 1 82.31 74 GLU A CA 1
ATOM 575 C C . GLU A 1 74 ? 24.641 5.793 6.863 1 82.31 74 GLU A C 1
ATOM 577 O O . GLU A 1 74 ? 25.25 6.539 7.633 1 82.31 74 GLU A O 1
ATOM 582 N N . VAL A 1 75 ? 24.156 6.16 5.758 1 80.19 75 VAL A N 1
ATOM 583 C CA . VAL A 1 75 ? 24.438 7.492 5.234 1 80.19 75 VAL A CA 1
ATOM 584 C C . VAL A 1 75 ? 23.75 8.539 6.102 1 80.19 75 VAL A C 1
ATOM 586 O O . VAL A 1 75 ? 24.328 9.586 6.414 1 80.19 75 VAL A O 1
ATOM 589 N N . THR A 1 76 ? 22.516 8.266 6.512 1 82.88 76 THR A N 1
ATOM 590 C CA . THR A 1 76 ? 21.734 9.188 7.332 1 82.88 76 THR A CA 1
ATOM 591 C C . THR A 1 76 ? 22.453 9.484 8.648 1 82.88 76 THR A C 1
ATOM 593 O O . THR A 1 76 ? 22.516 10.633 9.078 1 82.88 76 THR A O 1
ATOM 596 N N . GLU A 1 77 ? 23.125 8.492 9.195 1 83.06 77 GLU A N 1
ATOM 597 C CA . GLU A 1 77 ? 23.797 8.625 10.484 1 83.06 77 GLU A CA 1
ATOM 598 C C . GLU A 1 77 ? 25.125 9.375 10.336 1 83.06 77 GLU A C 1
ATOM 600 O O . GLU A 1 77 ? 25.562 10.047 11.266 1 83.06 77 GLU A O 1
ATOM 605 N N . SER A 1 78 ? 25.672 9.375 9.172 1 84.25 78 SER A N 1
ATOM 606 C CA . SER A 1 78 ? 26.984 9.953 8.961 1 84.25 78 SER A CA 1
ATOM 607 C C . SER A 1 78 ? 26.891 11.422 8.57 1 84.25 78 SER A C 1
ATOM 609 O O . SER A 1 78 ? 27.844 12.18 8.75 1 84.25 78 SER A O 1
ATOM 611 N N . VAL A 1 79 ? 25.844 11.891 8.117 1 84.44 79 VAL A N 1
ATOM 612 C CA . VAL A 1 79 ? 25.719 13.203 7.5 1 84.44 79 VAL A CA 1
ATOM 613 C C . VAL A 1 79 ? 25.453 14.258 8.578 1 84.44 79 VAL A C 1
ATOM 615 O O . VAL A 1 79 ? 25.953 15.383 8.484 1 84.44 79 VAL A O 1
ATOM 618 N N . THR A 1 80 ? 24.688 13.992 9.57 1 85.44 80 THR A N 1
ATOM 619 C CA . THR A 1 80 ? 24.281 14.977 10.562 1 85.44 80 THR A CA 1
ATOM 620 C C . THR A 1 80 ? 23.766 14.289 11.828 1 85.44 80 THR A C 1
ATOM 622 O O . THR A 1 80 ? 23.312 13.148 11.781 1 85.44 80 THR A O 1
ATOM 625 N N . ASP A 1 81 ? 23.859 15.047 12.93 1 89.94 81 ASP A N 1
ATOM 626 C CA . ASP A 1 81 ? 23.281 14.594 14.188 1 89.94 81 ASP A CA 1
ATOM 627 C C . ASP A 1 81 ? 21.922 15.25 14.43 1 89.94 81 ASP A C 1
ATOM 629 O O . ASP A 1 81 ? 21.203 14.875 15.359 1 89.94 81 ASP A O 1
ATOM 633 N N . ASP A 1 82 ? 21.516 16.188 13.594 1 93.81 82 ASP A N 1
ATOM 634 C CA . ASP A 1 82 ? 20.219 16.859 13.711 1 93.81 82 ASP A CA 1
ATOM 635 C C . ASP A 1 82 ? 19.094 15.977 13.188 1 93.81 82 ASP A C 1
ATOM 637 O O . ASP A 1 82 ? 19.062 15.648 12 1 93.81 82 ASP A O 1
ATOM 641 N N . PRO A 1 83 ? 18.156 15.625 14.047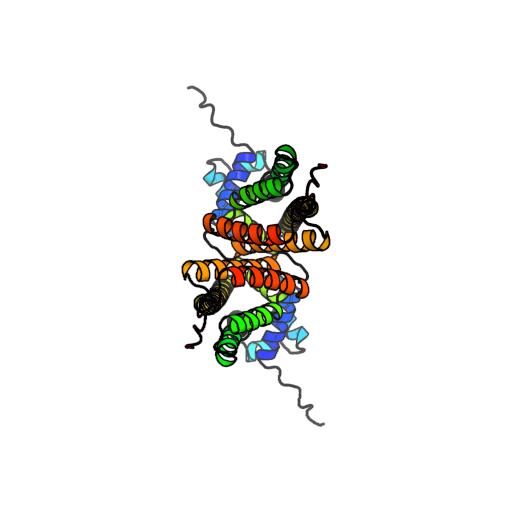 1 94.44 83 PRO A N 1
ATOM 642 C CA . PRO A 1 83 ? 17.109 14.68 13.641 1 94.44 83 PRO A CA 1
ATOM 643 C C . PRO A 1 83 ? 16.25 15.211 12.492 1 94.44 83 PRO A C 1
ATOM 645 O O . PRO A 1 83 ? 15.789 14.43 11.656 1 94.44 83 PRO A O 1
ATOM 648 N N . VAL A 1 84 ? 16.031 16.438 12.445 1 94.38 84 VAL A N 1
ATOM 649 C CA . VAL A 1 84 ? 15.234 17.016 11.375 1 94.38 84 VAL A CA 1
ATOM 650 C C . VAL A 1 84 ? 15.984 16.922 10.055 1 94.38 84 VAL A C 1
ATOM 652 O O . VAL A 1 84 ? 15.391 16.609 9.016 1 94.38 84 VAL A O 1
ATOM 655 N N . GLU A 1 85 ? 17.266 17.188 10.086 1 94.5 85 GLU A N 1
ATOM 656 C CA . GLU A 1 85 ? 18.094 17.016 8.891 1 94.5 85 GLU A CA 1
ATOM 657 C C . GLU A 1 85 ? 18.172 15.555 8.469 1 94.5 85 GLU A C 1
ATOM 659 O O . GLU A 1 85 ? 18.203 15.25 7.277 1 94.5 85 GLU A O 1
ATOM 664 N N . ARG A 1 86 ? 18.266 14.68 9.43 1 95.62 86 ARG A N 1
ATOM 665 C CA . ARG A 1 86 ? 18.281 13.25 9.133 1 95.62 86 ARG A CA 1
ATOM 666 C C . ARG A 1 86 ? 16.984 12.828 8.453 1 95.62 86 ARG A C 1
ATOM 668 O O . ARG A 1 86 ? 16.984 12 7.539 1 95.62 86 ARG A O 1
ATOM 675 N N . LEU A 1 87 ? 15.852 13.375 8.914 1 96.38 87 LEU A N 1
ATOM 676 C CA . LEU A 1 87 ? 14.578 13.094 8.266 1 96.38 87 LEU A CA 1
ATOM 677 C C . LEU A 1 87 ? 14.594 13.547 6.809 1 96.38 87 LEU A C 1
ATOM 679 O O . LEU A 1 87 ? 14.047 12.867 5.938 1 96.38 87 LEU A O 1
ATOM 683 N N . ASP A 1 88 ? 15.227 14.688 6.555 1 95.31 88 ASP A N 1
ATOM 684 C CA . ASP A 1 88 ? 15.344 15.188 5.188 1 95.31 88 ASP A CA 1
ATOM 685 C C . ASP A 1 88 ? 16.109 14.211 4.305 1 95.31 88 ASP A C 1
ATOM 687 O O . ASP A 1 88 ? 15.75 13.992 3.148 1 95.31 88 ASP A O 1
ATOM 691 N N . VAL A 1 89 ? 17.156 13.648 4.84 1 94.56 89 VAL A N 1
ATOM 692 C CA . VAL A 1 89 ? 17.953 12.664 4.117 1 94.56 89 VAL A CA 1
ATOM 693 C C . VAL A 1 89 ? 17.094 11.445 3.799 1 94.56 89 VAL A C 1
ATOM 695 O O . VAL A 1 89 ? 17.094 10.953 2.666 1 94.56 89 VAL A O 1
ATOM 698 N N . LEU A 1 90 ? 16.328 10.969 4.754 1 96.12 90 LEU A N 1
ATOM 699 C CA . LEU A 1 90 ? 15.484 9.797 4.551 1 96.12 90 LEU A CA 1
ATOM 700 C C . LEU A 1 90 ? 14.406 10.078 3.512 1 96.12 90 LEU A C 1
ATOM 702 O O . LEU A 1 90 ? 14.094 9.219 2.688 1 96.12 90 LEU A O 1
ATOM 706 N N . ARG A 1 91 ? 13.828 11.25 3.547 1 96.56 91 ARG A N 1
ATOM 707 C CA . ARG A 1 91 ? 12.805 11.609 2.574 1 96.56 91 ARG A CA 1
ATOM 708 C C . ARG A 1 91 ? 13.375 11.633 1.161 1 96.56 91 ARG A C 1
ATOM 710 O O . ARG A 1 91 ? 12.75 11.125 0.226 1 96.56 91 ARG A O 1
ATOM 717 N N . ARG A 1 92 ? 14.555 12.242 1.002 1 95 92 ARG A N 1
ATOM 718 C CA . ARG A 1 92 ? 15.203 12.289 -0.307 1 95 92 ARG A CA 1
ATOM 719 C C . ARG A 1 92 ? 15.516 10.891 -0.814 1 95 92 ARG A C 1
ATOM 721 O O . ARG A 1 92 ? 15.336 10.594 -1.997 1 95 92 ARG A O 1
ATOM 728 N N . PHE A 1 93 ? 15.977 10.102 0.061 1 95.12 93 PHE A N 1
ATOM 729 C CA . PHE A 1 93 ? 16.266 8.719 -0.296 1 95.12 93 PHE A CA 1
ATOM 730 C C . PHE A 1 93 ? 15 8 -0.738 1 95.12 93 PHE A C 1
ATOM 732 O O . PHE A 1 93 ? 14.992 7.309 -1.759 1 95.12 93 PHE A O 1
ATOM 739 N N . ALA A 1 94 ? 13.922 8.148 0.07 1 97.31 94 ALA A N 1
ATOM 740 C CA . ALA A 1 94 ? 12.648 7.508 -0.257 1 97.31 94 ALA A CA 1
ATOM 741 C C . ALA A 1 94 ? 12.195 7.883 -1.665 1 97.31 94 ALA A C 1
ATOM 743 O O . ALA A 1 94 ? 11.703 7.031 -2.412 1 97.31 94 ALA A O 1
ATOM 744 N N . VAL A 1 95 ? 12.352 9.117 -2.061 1 97.69 95 VAL A N 1
ATOM 745 C CA . VAL A 1 95 ? 11.922 9.594 -3.369 1 97.69 95 VAL A CA 1
ATOM 746 C C . VAL A 1 95 ? 12.742 8.922 -4.465 1 97.69 95 VAL A C 1
ATOM 748 O O . VAL A 1 95 ? 12.242 8.672 -5.562 1 97.69 95 VAL A O 1
ATOM 751 N N . SER A 1 96 ? 13.961 8.516 -4.145 1 96.12 96 SER A N 1
ATOM 752 C CA . SER A 1 96 ? 14.898 8.016 -5.141 1 96.12 96 SER A CA 1
ATOM 753 C C . SER A 1 96 ? 14.773 6.508 -5.312 1 96.12 96 SER A C 1
ATOM 755 O O . SER A 1 96 ? 15.438 5.914 -6.16 1 96.12 96 SER A O 1
ATOM 757 N N . LEU A 1 97 ? 13.984 5.848 -4.555 1 97.12 97 LEU A N 1
ATOM 758 C CA . LEU A 1 97 ? 13.844 4.398 -4.602 1 97.12 97 LEU A CA 1
ATOM 759 C C . LEU A 1 97 ? 13.312 3.943 -5.953 1 97.12 97 LEU A C 1
ATOM 761 O O . LEU A 1 97 ? 12.625 4.703 -6.641 1 97.12 97 LEU A O 1
ATOM 765 N N . PRO A 1 98 ? 13.633 2.73 -6.332 1 97.12 98 PRO A N 1
ATOM 766 C CA . PRO A 1 98 ? 13.039 2.174 -7.555 1 97.12 98 PRO A CA 1
ATOM 767 C C . PRO A 1 98 ? 11.609 1.694 -7.348 1 97.12 98 PRO A C 1
ATOM 769 O O . PRO A 1 98 ? 11.352 0.487 -7.328 1 97.12 98 PRO A O 1
ATOM 772 N N . HIS A 1 99 ? 10.68 2.576 -7.332 1 98.12 99 HIS A N 1
ATOM 773 C CA . HIS A 1 99 ? 9.32 2.379 -6.836 1 98.12 99 HIS A CA 1
ATOM 774 C C . HIS A 1 99 ? 8.594 1.301 -7.633 1 98.12 99 HIS A C 1
ATOM 776 O O . HIS A 1 99 ? 7.887 0.472 -7.059 1 98.12 99 HIS A O 1
ATOM 782 N N . ALA A 1 100 ? 8.734 1.33 -8.945 1 97.44 100 ALA A N 1
ATOM 783 C CA . ALA A 1 100 ? 8.047 0.333 -9.758 1 97.44 100 ALA A CA 1
ATOM 784 C C . ALA A 1 100 ? 8.539 -1.074 -9.438 1 97.44 100 ALA A C 1
ATOM 786 O O . ALA A 1 100 ? 7.746 -2.01 -9.328 1 97.44 100 ALA A O 1
ATOM 787 N N . ALA A 1 101 ? 9.836 -1.229 -9.312 1 97.75 101 ALA A N 1
ATOM 788 C CA . ALA A 1 101 ? 10.406 -2.527 -8.953 1 97.75 101 ALA A CA 1
ATOM 789 C C . ALA A 1 101 ? 9.969 -2.953 -7.555 1 97.75 101 ALA A C 1
ATOM 791 O O . ALA A 1 101 ? 9.68 -4.129 -7.32 1 97.75 101 ALA A O 1
ATOM 792 N N . GLU A 1 102 ? 9.922 -2.02 -6.648 1 97.56 102 GLU A N 1
ATOM 793 C CA . GLU A 1 102 ? 9.523 -2.338 -5.281 1 97.56 102 GLU A CA 1
ATOM 794 C C . GLU A 1 102 ? 8.055 -2.75 -5.215 1 97.56 102 GLU A C 1
ATOM 796 O O . GLU A 1 102 ? 7.695 -3.664 -4.469 1 97.56 102 GLU A O 1
ATOM 801 N N . ALA A 1 103 ? 7.215 -2.039 -5.977 1 96.62 103 ALA A N 1
ATOM 802 C CA . ALA A 1 103 ? 5.824 -2.469 -6.078 1 96.62 103 ALA A CA 1
ATOM 803 C C . ALA A 1 103 ? 5.727 -3.9 -6.598 1 96.62 103 ALA A C 1
ATOM 805 O O . ALA A 1 103 ? 4.941 -4.703 -6.086 1 96.62 103 ALA A O 1
ATOM 806 N N . ALA A 1 104 ? 6.547 -4.219 -7.582 1 96.38 104 ALA A N 1
ATOM 807 C CA . ALA A 1 104 ? 6.57 -5.562 -8.164 1 96.38 104 ALA A CA 1
ATOM 808 C C . ALA A 1 104 ? 7.047 -6.59 -7.141 1 96.38 104 ALA A C 1
ATOM 810 O O . ALA A 1 104 ? 6.512 -7.699 -7.074 1 96.38 104 ALA A O 1
ATOM 811 N N . ILE A 1 105 ? 8.062 -6.227 -6.363 1 97.69 105 ILE A N 1
ATOM 812 C CA . ILE A 1 105 ? 8.57 -7.129 -5.336 1 97.69 105 ILE A CA 1
ATOM 813 C C . ILE A 1 105 ? 7.48 -7.379 -4.289 1 97.69 105 ILE A C 1
ATOM 815 O O . ILE A 1 105 ? 7.305 -8.516 -3.832 1 97.69 105 ILE A O 1
ATOM 819 N N . ARG A 1 106 ? 6.742 -6.383 -3.924 1 96.75 106 ARG A N 1
ATOM 820 C CA . ARG A 1 106 ? 5.664 -6.562 -2.953 1 96.75 106 ARG A CA 1
ATOM 821 C C . ARG A 1 106 ? 4.574 -7.473 -3.504 1 96.75 106 ARG A C 1
ATOM 823 O O . ARG A 1 106 ? 4.035 -8.312 -2.779 1 96.75 106 ARG A O 1
ATOM 830 N N . ASN A 1 107 ? 4.266 -7.262 -4.758 1 93.62 107 ASN A N 1
ATOM 831 C CA . ASN A 1 107 ? 3.326 -8.172 -5.402 1 93.62 107 ASN A CA 1
ATOM 832 C C . ASN A 1 107 ? 3.85 -9.609 -5.402 1 93.62 107 ASN A C 1
ATOM 834 O O . ASN A 1 107 ? 3.098 -10.547 -5.145 1 93.62 107 ASN A O 1
ATOM 838 N N . TRP A 1 108 ? 5.121 -9.781 -5.715 1 95.5 108 TRP A N 1
ATOM 839 C CA . TRP A 1 108 ? 5.785 -11.078 -5.719 1 95.5 108 TRP A CA 1
ATOM 840 C C . TRP A 1 108 ? 5.746 -11.719 -4.336 1 95.5 108 TRP A C 1
ATOM 842 O O . TRP A 1 108 ? 5.594 -12.938 -4.207 1 95.5 108 TRP A O 1
ATOM 852 N N . ALA A 1 109 ? 5.848 -10.914 -3.328 1 95 109 ALA A N 1
ATOM 853 C CA . ALA A 1 109 ? 5.871 -11.352 -1.936 1 95 109 ALA A CA 1
ATOM 854 C C . ALA A 1 109 ? 4.582 -12.078 -1.567 1 95 109 ALA A C 1
ATOM 856 O O . ALA A 1 109 ? 4.594 -12.984 -0.728 1 95 109 ALA A O 1
ATOM 857 N N . ALA A 1 110 ? 3.492 -11.711 -2.172 1 85 110 ALA A N 1
ATOM 858 C CA . ALA A 1 110 ? 2.207 -12.344 -1.897 1 85 110 ALA A CA 1
ATOM 859 C C . ALA A 1 110 ? 2.182 -13.781 -2.416 1 85 110 ALA A C 1
ATOM 861 O O . ALA A 1 110 ? 1.374 -14.594 -1.963 1 85 110 ALA A O 1
ATOM 862 N N . LEU A 1 111 ? 3.088 -14.125 -3.287 1 85.62 111 LEU A N 1
ATOM 863 C CA . LEU A 1 111 ? 3.07 -15.414 -3.975 1 85.62 111 LEU A CA 1
ATOM 864 C C . LEU A 1 111 ? 4.195 -16.312 -3.473 1 85.62 111 LEU A C 1
ATOM 866 O O . LEU A 1 111 ? 4.129 -17.531 -3.617 1 85.62 111 LEU A O 1
ATOM 870 N N . ASP A 1 112 ? 5.203 -15.742 -3.041 1 93.12 112 ASP A N 1
ATOM 871 C CA . ASP A 1 112 ? 6.43 -16.453 -2.682 1 93.12 112 ASP A CA 1
ATOM 872 C C . ASP A 1 112 ? 6.848 -16.141 -1.247 1 93.12 112 ASP A C 1
ATOM 874 O O . ASP A 1 112 ? 7.266 -15.016 -0.95 1 93.12 112 ASP A O 1
ATOM 878 N N . PRO A 1 113 ? 6.832 -17.125 -0.384 1 92.94 113 PRO A N 1
ATOM 879 C CA . PRO A 1 113 ? 7.117 -16.891 1.031 1 92.94 113 PRO A CA 1
ATOM 880 C C . PRO A 1 113 ? 8.523 -16.328 1.263 1 92.94 113 PRO A C 1
ATOM 882 O O . PRO A 1 113 ? 8.742 -15.562 2.201 1 92.94 113 PRO A O 1
ATOM 885 N N . GLU A 1 114 ? 9.453 -16.734 0.458 1 95.56 114 GLU A N 1
ATOM 886 C CA . GLU A 1 114 ? 10.812 -16.219 0.61 1 95.56 114 GLU A CA 1
ATOM 887 C C . GLU A 1 114 ? 10.875 -14.734 0.278 1 95.56 114 GLU A C 1
ATOM 889 O O . GLU A 1 114 ? 11.547 -13.969 0.973 1 95.56 114 GLU A O 1
ATOM 894 N N . VAL A 1 115 ? 10.195 -14.328 -0.762 1 97.19 115 VAL A N 1
ATOM 895 C CA . VAL A 1 115 ? 10.125 -12.922 -1.131 1 97.19 115 VAL A CA 1
ATOM 896 C C . VAL A 1 115 ? 9.375 -12.141 -0.054 1 97.19 115 VAL A C 1
ATOM 898 O O . VAL A 1 115 ? 9.75 -11.023 0.288 1 97.19 115 VAL A O 1
ATOM 901 N N . GLY A 1 116 ? 8.359 -12.812 0.469 1 96.62 116 GLY A N 1
ATOM 902 C CA . GLY A 1 116 ? 7.605 -12.211 1.556 1 96.62 116 GLY A CA 1
ATOM 903 C C . GLY A 1 116 ? 8.453 -11.906 2.777 1 96.62 116 GLY A C 1
ATOM 904 O O . GLY A 1 116 ? 8.305 -10.852 3.396 1 96.62 116 GLY A O 1
ATOM 905 N N . LEU A 1 117 ? 9.273 -12.805 3.117 1 96.5 117 LEU A N 1
ATOM 906 C CA . LEU A 1 117 ? 10.156 -12.617 4.262 1 96.5 117 LEU A CA 1
ATOM 907 C C . LEU A 1 117 ? 11.109 -11.453 4.023 1 96.5 117 LEU A C 1
ATOM 909 O O . LEU A 1 117 ? 11.32 -10.625 4.914 1 96.5 117 LEU A O 1
ATOM 913 N N . ALA A 1 118 ? 11.672 -11.375 2.842 1 97.25 118 ALA A N 1
ATOM 914 C CA . ALA A 1 118 ? 12.578 -10.273 2.504 1 97.25 118 ALA A CA 1
ATOM 915 C C . ALA A 1 118 ? 11.844 -8.938 2.543 1 97.25 118 ALA A C 1
ATOM 917 O O . ALA A 1 118 ? 12.375 -7.949 3.057 1 97.25 118 ALA A O 1
ATOM 918 N N . GLN A 1 119 ? 10.641 -8.906 2.031 1 97.38 119 GLN A N 1
ATOM 919 C CA . GLN A 1 119 ? 9.82 -7.699 2.035 1 97.38 119 GLN A CA 1
ATOM 920 C C . GLN A 1 119 ? 9.555 -7.219 3.461 1 97.38 119 GLN A C 1
ATOM 922 O O . GLN A 1 119 ? 9.664 -6.023 3.748 1 97.38 119 GLN A O 1
ATOM 927 N N . ARG A 1 120 ? 9.227 -8.141 4.367 1 96 120 ARG A N 1
ATOM 928 C CA . ARG A 1 120 ? 8.961 -7.789 5.758 1 96 120 ARG A CA 1
ATOM 929 C C . ARG A 1 120 ? 10.211 -7.238 6.434 1 96 120 ARG A C 1
ATOM 931 O O . ARG A 1 120 ? 10.133 -6.285 7.211 1 96 120 ARG A O 1
ATOM 938 N N . ARG A 1 121 ? 11.305 -7.836 6.113 1 95.69 121 ARG A N 1
ATOM 939 C CA . ARG A 1 121 ? 12.562 -7.359 6.684 1 95.69 121 ARG A CA 1
ATOM 940 C C . ARG A 1 121 ? 12.859 -5.93 6.238 1 95.69 121 ARG A C 1
ATOM 942 O O . ARG A 1 121 ? 13.258 -5.094 7.051 1 95.69 121 ARG A O 1
ATOM 949 N N . VAL A 1 122 ? 12.625 -5.668 4.977 1 96.62 122 VAL A N 1
ATOM 950 C CA . VAL A 1 122 ? 12.883 -4.336 4.434 1 96.62 122 VAL A CA 1
ATOM 951 C C . VAL A 1 122 ? 11.906 -3.332 5.051 1 96.62 122 VAL A C 1
ATOM 953 O O . VAL A 1 122 ? 12.312 -2.246 5.473 1 96.62 122 VAL A O 1
ATOM 956 N N . ASP A 1 123 ? 10.648 -3.689 5.141 1 96.69 123 ASP A N 1
ATOM 957 C CA . ASP A 1 123 ? 9.664 -2.809 5.754 1 96.69 123 ASP A CA 1
ATOM 958 C C . ASP A 1 123 ? 10.031 -2.484 7.199 1 96.69 123 ASP A C 1
ATOM 960 O O . ASP A 1 123 ? 9.984 -1.325 7.613 1 96.69 123 ASP A O 1
ATOM 964 N N . GLU A 1 124 ? 10.414 -3.512 7.898 1 95.31 124 GLU A N 1
ATOM 965 C CA . GLU A 1 124 ? 10.734 -3.346 9.312 1 95.31 124 GLU A CA 1
ATOM 966 C C . GLU A 1 124 ? 11.992 -2.502 9.5 1 95.31 124 GLU A C 1
ATOM 968 O O . GLU A 1 124 ? 12.039 -1.632 10.375 1 95.31 124 GLU A O 1
ATOM 973 N N . ARG A 1 125 ? 12.969 -2.744 8.734 1 94.94 125 ARG A N 1
ATOM 974 C CA . ARG A 1 125 ? 14.211 -1.983 8.836 1 94.94 125 ARG A CA 1
ATOM 975 C C . ARG A 1 125 ? 13.977 -0.51 8.516 1 94.94 125 ARG A C 1
ATOM 977 O O . ARG A 1 125 ? 14.492 0.369 9.211 1 94.94 125 ARG A O 1
ATOM 984 N N . ARG A 1 126 ? 13.219 -0.248 7.465 1 96.75 126 ARG A N 1
ATOM 985 C CA . ARG A 1 126 ? 12.898 1.127 7.098 1 96.75 126 ARG A CA 1
ATOM 986 C C . ARG A 1 126 ? 12.07 1.804 8.188 1 96.75 126 ARG A C 1
ATOM 988 O O . ARG A 1 126 ? 12.336 2.951 8.547 1 96.75 126 ARG A O 1
ATOM 995 N N . ARG A 1 127 ? 11.117 1.087 8.688 1 96.75 127 ARG A N 1
ATOM 996 C CA . ARG A 1 127 ? 10.281 1.635 9.75 1 96.75 127 ARG A CA 1
ATOM 997 C C . ARG A 1 127 ? 11.102 1.952 10.992 1 96.75 127 ARG A C 1
ATOM 999 O O . ARG A 1 127 ? 10.953 3.02 11.586 1 96.75 127 ARG A O 1
ATOM 1006 N N . ALA A 1 128 ? 11.922 1.026 11.375 1 95.69 128 ALA A N 1
ATOM 1007 C CA . ALA A 1 128 ? 12.758 1.202 12.562 1 95.69 128 ALA A CA 1
ATOM 1008 C C . ALA A 1 128 ? 13.711 2.381 12.391 1 95.69 128 ALA A C 1
ATOM 1010 O O . ALA A 1 128 ? 13.914 3.168 13.32 1 95.69 128 ALA A O 1
ATOM 1011 N N . ALA A 1 129 ? 14.32 2.49 11.227 1 95.31 129 ALA A N 1
ATOM 1012 C CA . ALA A 1 129 ? 15.219 3.605 10.945 1 95.31 129 ALA A CA 1
ATOM 1013 C C . ALA A 1 129 ? 14.484 4.938 11.023 1 95.31 129 ALA A C 1
ATOM 1015 O O . ALA A 1 129 ? 14.977 5.898 11.625 1 95.31 129 ALA A O 1
ATOM 1016 N N . LEU A 1 130 ? 13.336 5.008 10.414 1 97 130 LEU A N 1
ATOM 1017 C CA . LEU A 1 130 ? 12.523 6.219 10.445 1 97 130 LEU A CA 1
ATOM 1018 C C . LEU A 1 130 ? 12.109 6.559 11.875 1 97 130 LEU A C 1
ATOM 1020 O O . LEU A 1 130 ? 12.18 7.719 12.289 1 97 130 LEU A O 1
ATOM 1024 N N . GLU A 1 131 ? 11.688 5.527 12.625 1 97.5 131 GLU A N 1
ATOM 1025 C CA . GLU A 1 131 ? 11.281 5.73 14.016 1 97.5 131 GLU A CA 1
ATOM 1026 C C . GLU A 1 131 ? 12.438 6.262 14.859 1 97.5 131 GLU A C 1
ATOM 1028 O O . GLU A 1 131 ? 12.242 7.148 15.695 1 97.5 131 GLU A O 1
ATOM 1033 N N . ASP A 1 132 ? 13.578 5.715 14.625 1 95.19 132 ASP A N 1
ATOM 1034 C CA . ASP A 1 132 ? 14.758 6.16 15.359 1 95.19 132 ASP A CA 1
ATOM 1035 C C . ASP A 1 132 ? 15.039 7.641 15.094 1 95.19 132 ASP A C 1
ATOM 1037 O O . ASP A 1 132 ? 15.312 8.398 16.031 1 95.19 132 ASP A O 1
ATOM 1041 N N . VAL A 1 133 ? 14.992 8.031 13.891 1 96.12 133 VAL A N 1
ATOM 1042 C CA . VAL A 1 133 ? 15.219 9.43 13.516 1 96.12 133 VAL A CA 1
ATOM 1043 C C . VAL A 1 133 ? 14.148 10.312 14.156 1 96.12 133 VAL A C 1
ATOM 1045 O O . VAL A 1 133 ? 14.461 11.344 14.758 1 96.12 133 VAL A O 1
ATOM 1048 N N . LEU A 1 134 ? 12.898 9.898 14.109 1 97.56 134 LEU A N 1
ATOM 1049 C CA . LEU A 1 134 ? 11.781 10.68 14.625 1 97.56 134 LEU A CA 1
ATOM 1050 C C . LEU A 1 134 ? 11.852 10.781 16.141 1 97.56 134 LEU A C 1
ATOM 1052 O O . LEU A 1 134 ? 11.469 11.805 16.719 1 97.56 134 LEU A O 1
ATOM 1056 N N . ALA A 1 135 ? 12.312 9.688 16.781 1 96.62 135 ALA A N 1
ATOM 1057 C CA . ALA A 1 135 ? 12.422 9.664 18.234 1 96.62 135 ALA A CA 1
ATOM 1058 C C . ALA A 1 135 ? 13.367 10.758 18.734 1 96.62 135 ALA A C 1
ATOM 1060 O O . ALA A 1 135 ? 13.219 11.25 19.844 1 96.62 135 ALA A O 1
ATOM 1061 N N . GLY A 1 136 ? 14.312 11.109 17.875 1 94.75 136 GLY A N 1
ATOM 1062 C CA . GLY A 1 136 ? 15.227 12.18 18.234 1 94.75 136 GLY A CA 1
ATOM 1063 C C . GLY A 1 136 ? 14.641 13.562 18 1 94.75 136 GLY A C 1
ATOM 1064 O O . GLY A 1 136 ? 15.18 14.562 18.5 1 94.75 136 GLY A O 1
ATOM 1065 N N . ALA A 1 137 ? 13.562 13.633 17.312 1 94.62 137 ALA A N 1
ATOM 1066 C CA . ALA A 1 137 ? 13.023 14.93 16.906 1 94.62 137 ALA A CA 1
ATOM 1067 C C . ALA A 1 137 ? 11.781 15.289 17.703 1 94.62 137 ALA A C 1
ATOM 1069 O O . ALA A 1 137 ? 11.523 16.453 17.984 1 94.62 137 ALA A O 1
ATOM 1070 N N . VAL A 1 138 ? 10.969 14.289 18.078 1 95.56 138 VAL A N 1
ATOM 1071 C CA . VAL A 1 138 ? 9.664 14.562 18.688 1 95.56 138 VAL A CA 1
ATOM 1072 C C . VAL A 1 138 ? 9.727 14.289 20.188 1 95.56 138 VAL A C 1
ATOM 1074 O O . VAL A 1 138 ? 10.609 13.57 20.656 1 95.56 138 VAL A O 1
ATOM 1077 N N . ARG A 1 139 ? 8.789 14.859 20.938 1 89.56 139 ARG A N 1
ATOM 1078 C CA . ARG A 1 139 ? 8.797 14.789 22.406 1 89.56 139 ARG A CA 1
ATOM 1079 C C . ARG A 1 139 ? 8.383 13.398 22.891 1 89.56 139 ARG A C 1
ATOM 1081 O O . ARG A 1 139 ? 9.047 12.812 23.75 1 89.56 139 ARG A O 1
ATOM 1088 N N . ASP A 1 140 ? 7.379 12.773 22.359 1 92.56 140 ASP A N 1
ATOM 1089 C CA . ASP A 1 140 ? 6.773 11.523 22.812 1 92.56 140 ASP A CA 1
ATOM 1090 C C . ASP A 1 140 ? 7.16 10.367 21.891 1 92.56 140 ASP A C 1
ATOM 1092 O O . ASP A 1 140 ? 6.969 10.445 20.672 1 92.56 140 ASP A O 1
ATOM 1096 N N . ARG A 1 141 ? 7.668 9.305 22.453 1 92.19 141 ARG A N 1
ATOM 1097 C CA . ARG A 1 141 ? 8.078 8.125 21.703 1 92.19 141 ARG A CA 1
ATOM 1098 C C . ARG A 1 141 ? 6.887 7.5 20.984 1 92.19 141 ARG A C 1
ATOM 1100 O O . ARG A 1 141 ? 7.035 6.957 19.875 1 92.19 141 ARG A O 1
ATOM 1107 N N . ALA A 1 142 ? 5.746 7.562 21.609 1 94.81 142 ALA A N 1
ATOM 1108 C CA . ALA A 1 142 ? 4.543 7.043 20.953 1 94.81 142 ALA A CA 1
ATOM 1109 C C . ALA A 1 142 ? 4.242 7.801 19.672 1 94.81 142 ALA A C 1
ATOM 1111 O O . ALA A 1 142 ? 3.783 7.211 18.688 1 94.81 142 ALA A O 1
ATOM 1112 N N . ASP A 1 143 ? 4.57 9.039 19.703 1 96.06 143 ASP A N 1
ATOM 1113 C CA . ASP A 1 143 ? 4.395 9.844 18.484 1 96.06 143 ASP A CA 1
ATOM 1114 C C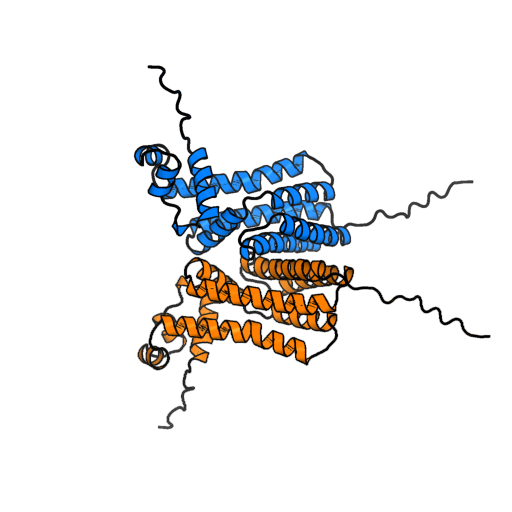 . ASP A 1 143 ? 5.391 9.422 17.406 1 96.06 143 ASP A C 1
ATOM 1116 O O . ASP A 1 143 ? 5.051 9.375 16.219 1 96.06 143 ASP A O 1
ATOM 1120 N N . ALA A 1 144 ? 6.633 9.148 17.875 1 97.94 144 ALA A N 1
ATOM 1121 C CA . ALA A 1 144 ? 7.652 8.734 16.922 1 97.94 144 ALA A CA 1
ATOM 1122 C C . ALA A 1 144 ? 7.23 7.465 16.188 1 97.94 144 ALA A C 1
ATOM 1124 O O . ALA A 1 144 ? 7.348 7.383 14.961 1 97.94 144 ALA A O 1
ATOM 1125 N N . ALA A 1 145 ? 6.734 6.473 16.922 1 97.69 145 ALA A N 1
ATOM 1126 C CA . ALA A 1 145 ? 6.293 5.207 16.344 1 97.69 145 ALA A CA 1
ATOM 1127 C C . ALA A 1 145 ? 5.113 5.418 15.406 1 97.69 145 ALA A C 1
ATOM 1129 O O . ALA A 1 145 ? 5.09 4.879 14.297 1 97.69 145 ALA A O 1
ATOM 1130 N N . ARG A 1 146 ? 4.141 6.156 15.82 1 97.5 146 ARG A N 1
ATOM 1131 C CA . ARG A 1 146 ? 2.955 6.43 15.008 1 97.5 146 ARG A CA 1
ATOM 1132 C C . ARG A 1 146 ? 3.326 7.16 13.727 1 97.5 146 ARG A C 1
ATOM 1134 O O . ARG A 1 146 ? 2.854 6.801 12.641 1 97.5 146 ARG A O 1
ATOM 1141 N N . LEU A 1 147 ? 4.191 8.164 13.867 1 98.31 147 LEU A N 1
ATOM 1142 C CA . LEU A 1 147 ? 4.602 8.953 12.711 1 98.31 147 LEU A CA 1
ATOM 1143 C C . LEU A 1 147 ? 5.449 8.117 11.75 1 98.31 147 LEU A C 1
ATOM 1145 O O . LEU A 1 147 ? 5.387 8.305 10.539 1 98.31 147 LEU A O 1
ATOM 1149 N N . ALA A 1 148 ? 6.289 7.242 12.297 1 98.56 148 ALA A N 1
ATOM 1150 C CA . ALA A 1 148 ? 7.043 6.336 11.43 1 98.56 148 ALA A CA 1
ATOM 1151 C C . ALA A 1 148 ? 6.105 5.441 10.625 1 98.56 148 ALA A C 1
ATOM 1153 O O . ALA A 1 148 ? 6.297 5.258 9.422 1 98.56 148 ALA A O 1
ATOM 1154 N N . SER A 1 149 ? 5.078 4.918 11.305 1 98.5 149 SER A N 1
ATOM 1155 C CA . SER A 1 149 ? 4.07 4.098 10.641 1 98.5 149 SER A CA 1
ATOM 1156 C C . SER A 1 149 ? 3.355 4.879 9.547 1 98.5 149 SER A C 1
ATOM 1158 O O . SER A 1 149 ? 3.137 4.363 8.453 1 98.5 149 SER A O 1
ATOM 1160 N N . LEU A 1 150 ? 3.029 6.098 9.828 1 98.75 150 LEU A N 1
ATOM 1161 C CA . LEU A 1 150 ? 2.379 6.961 8.852 1 98.75 150 LEU A CA 1
ATOM 1162 C C . LEU A 1 150 ? 3.273 7.172 7.633 1 98.75 150 LEU A C 1
ATOM 1164 O O . LEU A 1 150 ? 2.816 7.051 6.496 1 98.75 150 LEU A O 1
ATOM 1168 N N . GLY A 1 151 ? 4.586 7.5 7.875 1 98.81 151 GLY A N 1
ATOM 1169 C CA . GLY A 1 151 ? 5.527 7.672 6.777 1 98.81 151 GLY A CA 1
ATOM 1170 C C . GLY A 1 151 ? 5.648 6.438 5.902 1 98.81 151 GLY A C 1
ATOM 1171 O O . GLY A 1 151 ? 5.664 6.543 4.676 1 98.81 151 GLY A O 1
ATOM 1172 N N . MET A 1 152 ? 5.684 5.309 6.547 1 98.69 152 MET A N 1
ATOM 1173 C CA . MET A 1 152 ? 5.746 4.047 5.816 1 98.69 152 MET A CA 1
ATOM 1174 C C . MET A 1 152 ? 4.469 3.82 5.012 1 98.69 152 MET A C 1
ATOM 1176 O O . MET A 1 152 ? 4.523 3.346 3.877 1 98.69 152 MET A O 1
ATOM 1180 N N . SER A 1 153 ? 3.301 4.129 5.586 1 98.81 153 SER A N 1
ATOM 1181 C CA . SER A 1 153 ? 2.043 3.975 4.863 1 98.81 153 SER A CA 1
ATOM 1182 C C . SER A 1 153 ? 2.002 4.859 3.623 1 98.81 153 SER A C 1
ATOM 1184 O O . SER A 1 153 ? 1.538 4.43 2.564 1 98.81 153 SER A O 1
ATOM 1186 N N . ILE A 1 154 ? 2.498 6.031 3.738 1 98.88 154 ILE A N 1
ATOM 1187 C CA . ILE A 1 154 ? 2.527 6.953 2.609 1 98.88 154 ILE A CA 1
ATOM 1188 C C . ILE A 1 154 ? 3.414 6.387 1.502 1 98.88 154 ILE A C 1
ATOM 1190 O O . ILE A 1 154 ? 3.01 6.34 0.338 1 98.88 154 ILE A O 1
ATOM 1194 N N . LEU A 1 155 ? 4.598 5.938 1.865 1 98.75 155 LEU A N 1
ATOM 1195 C CA . LEU A 1 155 ? 5.551 5.41 0.895 1 98.75 155 LEU A CA 1
ATOM 1196 C C . LEU A 1 155 ? 4.98 4.191 0.18 1 98.75 155 LEU A C 1
ATOM 1198 O O . LEU A 1 155 ? 4.918 4.16 -1.051 1 98.75 155 LEU A O 1
ATOM 1202 N N . VAL A 1 156 ? 4.535 3.26 0.956 1 98.56 156 VAL A N 1
ATOM 1203 C CA . VAL A 1 156 ? 4.07 1.996 0.393 1 98.56 156 VAL A CA 1
ATOM 1204 C C . VAL A 1 156 ? 2.766 2.217 -0.368 1 98.56 156 VAL A C 1
ATOM 1206 O O . VAL A 1 156 ? 2.559 1.641 -1.438 1 98.56 156 VAL A O 1
ATOM 1209 N N . GLY A 1 157 ? 1.883 3.043 0.188 1 98.75 157 GLY A N 1
ATOM 1210 C CA . GLY A 1 157 ? 0.653 3.352 -0.523 1 98.75 157 GLY A CA 1
ATOM 1211 C C . GLY A 1 157 ? 0.892 4.008 -1.869 1 98.75 157 GLY A C 1
ATOM 1212 O O . GLY A 1 157 ? 0.269 3.639 -2.867 1 98.75 157 GLY A O 1
ATOM 1213 N N . PHE A 1 158 ? 1.816 4.965 -1.915 1 98.75 158 PHE A N 1
ATOM 1214 C CA . PHE A 1 158 ? 2.217 5.59 -3.172 1 98.75 158 PHE A CA 1
ATOM 1215 C C . PHE A 1 158 ? 2.674 4.539 -4.176 1 98.75 158 PHE A C 1
ATOM 1217 O O . PHE A 1 158 ? 2.246 4.551 -5.332 1 98.75 158 PHE A O 1
ATOM 1224 N N . GLN A 1 159 ? 3.463 3.625 -3.711 1 98.12 159 GLN A N 1
ATOM 1225 C CA . GLN A 1 159 ? 4.008 2.598 -4.594 1 98.12 159 GLN A CA 1
ATOM 1226 C C . GLN A 1 159 ? 2.904 1.685 -5.121 1 98.12 159 GLN A C 1
ATOM 1228 O O . GLN A 1 159 ? 3.002 1.162 -6.234 1 98.12 159 GLN A O 1
ATOM 1233 N N . GLN A 1 160 ? 1.826 1.539 -4.414 1 96.75 160 GLN A N 1
ATOM 1234 C CA . GLN A 1 160 ? 0.799 0.556 -4.742 1 96.75 160 GLN A CA 1
ATOM 1235 C C . GLN A 1 160 ? -0.293 1.168 -5.613 1 96.75 160 GLN A C 1
ATOM 1237 O O . GLN A 1 160 ? -1.017 0.451 -6.309 1 96.75 160 GLN A O 1
ATOM 1242 N N . ILE A 1 161 ? -0.436 2.465 -5.598 1 96.12 161 ILE A N 1
ATOM 1243 C CA . ILE A 1 161 ? -1.627 2.988 -6.258 1 96.12 161 ILE A CA 1
ATOM 1244 C C . ILE A 1 161 ? -1.221 3.809 -7.48 1 96.12 161 ILE A C 1
ATOM 1246 O O . ILE A 1 161 ? -2.057 4.117 -8.336 1 96.12 161 ILE A O 1
ATOM 1250 N N . HIS A 1 162 ? 0.046 4.223 -7.605 1 95.06 162 HIS A N 1
ATOM 1251 C CA . HIS A 1 162 ? 0.462 5.059 -8.727 1 95.06 162 HIS A CA 1
ATOM 1252 C C . HIS A 1 162 ? 1.282 4.262 -9.734 1 95.06 162 HIS A C 1
ATOM 1254 O O . HIS A 1 162 ? 2.428 3.898 -9.461 1 95.06 162 HIS A O 1
ATOM 1260 N N . HIS A 1 163 ? 0.708 4.02 -10.891 1 90.75 163 HIS A N 1
ATOM 1261 C CA . HIS A 1 163 ? 1.327 3.279 -11.984 1 90.75 163 HIS A CA 1
ATOM 1262 C C . HIS A 1 163 ? 1.195 4.031 -13.305 1 90.75 163 HIS A C 1
ATOM 1264 O O . H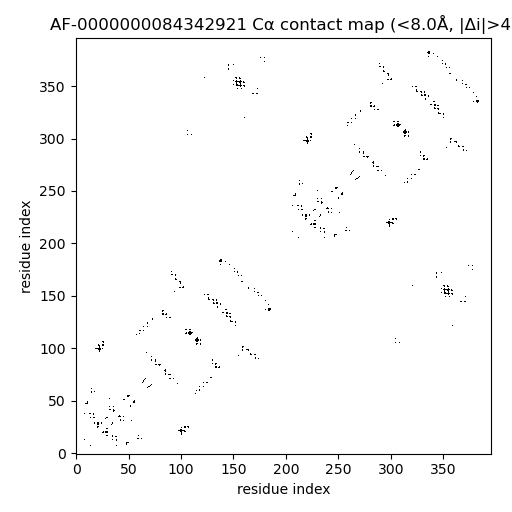IS A 1 163 ? 0.087 4.219 -13.812 1 90.75 163 HIS A O 1
ATOM 1270 N N . PRO A 1 164 ? 2.291 4.512 -13.867 1 93 164 PRO A N 1
ATOM 1271 C CA . PRO A 1 164 ? 3.648 4.5 -13.32 1 93 164 PRO A CA 1
ATOM 1272 C C . PRO A 1 164 ? 3.82 5.465 -12.148 1 93 164 PRO A C 1
ATOM 1274 O O . PRO A 1 164 ? 3.086 6.453 -12.039 1 93 164 PRO A O 1
ATOM 1277 N N . PRO A 1 165 ? 4.734 5.066 -11.305 1 96.38 165 PRO A N 1
ATOM 1278 C CA . PRO A 1 165 ? 4.992 5.996 -10.195 1 96.38 165 PRO A CA 1
ATOM 1279 C C . PRO A 1 165 ? 5.574 7.324 -10.672 1 96.38 165 PRO A C 1
ATOM 1281 O O . PRO A 1 165 ? 6.363 7.359 -11.617 1 96.38 165 PRO A O 1
ATOM 1284 N N . ASP A 1 166 ? 5.105 8.359 -10.086 1 96.81 166 ASP A N 1
ATOM 1285 C CA . ASP A 1 166 ? 5.652 9.695 -10.281 1 96.81 166 ASP A CA 1
ATOM 1286 C C . ASP A 1 166 ? 6.344 10.195 -9.016 1 96.81 166 ASP A C 1
ATOM 1288 O O . ASP A 1 166 ? 5.684 10.664 -8.078 1 96.81 166 ASP A O 1
ATOM 1292 N N . PRO A 1 167 ? 7.641 10.164 -8.969 1 97.44 167 PRO A N 1
ATOM 1293 C CA . PRO A 1 167 ? 8.383 10.531 -7.754 1 97.44 167 PRO A CA 1
ATOM 1294 C C . PRO A 1 167 ? 8.086 11.961 -7.293 1 97.44 167 PRO A C 1
ATOM 1296 O O . PRO A 1 167 ? 8.211 12.266 -6.105 1 97.44 167 PRO A O 1
ATOM 1299 N N . SER A 1 168 ? 7.703 12.859 -8.258 1 97.81 168 SER A N 1
ATOM 1300 C CA . SER A 1 168 ? 7.379 14.219 -7.855 1 97.81 168 SER A CA 1
ATOM 1301 C C . SER A 1 168 ? 6.164 14.25 -6.934 1 97.81 168 SER A C 1
ATOM 1303 O O . SER A 1 168 ? 6.086 15.086 -6.027 1 97.81 168 SER A O 1
ATOM 1305 N N . LEU A 1 169 ? 5.242 13.406 -7.168 1 97.88 169 LEU A N 1
ATOM 1306 C CA . LEU A 1 169 ? 4.07 13.312 -6.305 1 97.88 169 LEU A CA 1
ATOM 1307 C C . LEU A 1 169 ? 4.453 12.797 -4.918 1 97.88 169 LEU A C 1
ATOM 1309 O O . LEU A 1 169 ? 3.971 13.312 -3.906 1 97.88 169 LEU A O 1
ATOM 1313 N N . LEU A 1 170 ? 5.328 11.797 -4.891 1 98.69 170 LEU A N 1
ATOM 1314 C CA . LEU A 1 170 ? 5.801 11.312 -3.598 1 98.69 170 LEU A CA 1
ATOM 1315 C C . LEU A 1 170 ? 6.531 12.414 -2.838 1 98.69 170 LEU A C 1
ATOM 1317 O O . LEU A 1 170 ? 6.391 12.531 -1.618 1 98.69 170 LEU A O 1
ATOM 1321 N N . ARG A 1 171 ? 7.336 13.164 -3.596 1 98.56 171 ARG A N 1
ATOM 1322 C CA . ARG A 1 171 ? 8.016 14.289 -2.965 1 98.56 171 ARG A CA 1
ATOM 1323 C C . ARG A 1 171 ? 7.016 15.219 -2.279 1 98.56 171 ARG A C 1
ATOM 1325 O O . ARG A 1 171 ? 7.238 15.648 -1.146 1 98.56 171 ARG A O 1
ATOM 1332 N N . MET A 1 172 ? 5.926 15.492 -2.951 1 98.06 172 MET A N 1
ATOM 1333 C CA . MET A 1 172 ? 4.895 16.359 -2.383 1 98.06 172 MET A CA 1
ATOM 1334 C C . MET A 1 172 ? 4.242 15.695 -1.17 1 98.06 172 MET A C 1
ATOM 1336 O O . MET A 1 172 ? 3.998 16.359 -0.158 1 98.06 172 MET A O 1
ATOM 1340 N N . HIS A 1 173 ? 3.943 14.391 -1.222 1 98.56 173 HIS A N 1
ATOM 1341 C CA . HIS A 1 173 ? 3.391 13.656 -0.088 1 98.56 173 HIS A CA 1
ATOM 1342 C C . HIS A 1 173 ? 4.316 13.727 1.12 1 98.56 173 HIS A C 1
ATOM 1344 O O . HIS A 1 173 ? 3.861 13.953 2.244 1 98.56 173 HIS A O 1
ATOM 1350 N N . LEU A 1 174 ? 5.602 13.594 0.851 1 98.62 174 LEU A N 1
ATOM 1351 C CA . LEU A 1 174 ? 6.562 13.547 1.949 1 98.62 174 LEU A CA 1
ATOM 1352 C C . LEU A 1 174 ? 6.828 14.945 2.498 1 98.62 174 LEU A C 1
ATOM 1354 O O . LEU A 1 174 ? 7.234 15.094 3.652 1 98.62 174 LEU A O 1
ATOM 1358 N N . GLU A 1 175 ? 6.633 15.984 1.66 1 98 175 GLU A N 1
ATOM 1359 C CA . GLU A 1 175 ? 6.641 17.344 2.18 1 98 175 GLU A CA 1
ATOM 1360 C C . GLU A 1 175 ? 5.488 17.578 3.152 1 98 175 GLU A C 1
ATOM 1362 O O . GLU A 1 175 ? 5.672 18.172 4.215 1 98 175 GLU A O 1
ATOM 1367 N N . ASP A 1 176 ? 4.301 17.141 2.768 1 97.56 176 ASP A N 1
ATOM 1368 C CA . ASP A 1 176 ? 3.154 17.203 3.672 1 97.56 176 ASP A CA 1
ATOM 1369 C C . ASP A 1 176 ? 3.438 16.438 4.965 1 97.56 176 ASP A C 1
ATOM 1371 O O . ASP A 1 176 ? 3.121 16.922 6.055 1 97.56 176 ASP A O 1
ATOM 1375 N N . TYR A 1 177 ? 4.023 15.297 4.879 1 98.5 177 TYR A N 1
ATOM 1376 C CA . TYR A 1 177 ? 4.422 14.484 6.023 1 98.5 177 TYR A CA 1
ATOM 1377 C C . TYR A 1 177 ? 5.387 15.242 6.926 1 98.5 177 TYR A C 1
ATOM 1379 O O . TYR A 1 177 ? 5.258 15.211 8.148 1 98.5 177 TYR A O 1
ATOM 1387 N N . HIS A 1 178 ? 6.344 15.859 6.254 1 97.75 178 HIS A N 1
ATOM 1388 C CA . HIS A 1 178 ? 7.328 16.641 6.996 1 97.75 178 HIS A CA 1
ATOM 1389 C C . HIS A 1 178 ? 6.656 17.734 7.812 1 97.75 178 HIS A C 1
ATOM 1391 O O . HIS A 1 178 ? 7.016 17.969 8.969 1 97.75 178 HIS A O 1
ATOM 1397 N N . VAL A 1 179 ? 5.695 18.438 7.242 1 96.06 179 VAL A N 1
ATOM 1398 C CA . VAL A 1 179 ? 4.945 19.484 7.922 1 96.06 179 VAL A CA 1
ATOM 1399 C C . VAL A 1 179 ? 4.258 18.906 9.156 1 96.06 179 VAL A C 1
ATOM 1401 O O . VAL A 1 179 ? 4.277 19.531 10.227 1 96.06 179 VAL A O 1
ATOM 1404 N N . LEU A 1 180 ? 3.689 17.766 9.047 1 95.62 180 LEU A N 1
ATOM 1405 C CA . LEU A 1 180 ? 3.01 17.109 10.156 1 95.62 180 LEU A CA 1
ATOM 1406 C C . LEU A 1 180 ? 3.996 16.75 11.266 1 95.62 180 LEU A C 1
ATOM 1408 O O . LEU A 1 180 ? 3.717 16.984 12.445 1 95.62 180 LEU A O 1
ATOM 1412 N N . VAL A 1 181 ? 5.137 16.203 10.883 1 97.12 181 VAL A N 1
ATOM 1413 C CA . VAL A 1 181 ? 6.16 15.82 11.859 1 97.12 181 VAL A CA 1
ATOM 1414 C C . VAL A 1 181 ? 6.613 17.062 12.633 1 97.12 181 VAL A C 1
ATOM 1416 O O . VAL A 1 181 ? 6.773 17 13.859 1 97.12 181 VAL A O 1
ATOM 1419 N N . LEU A 1 182 ? 6.805 18.203 11.938 1 94.62 182 LEU A N 1
ATOM 1420 C CA . LEU A 1 182 ? 7.32 19.422 12.555 1 94.62 182 LEU A CA 1
ATOM 1421 C C . LEU A 1 182 ? 6.359 19.938 13.617 1 94.62 182 LEU A C 1
ATOM 1423 O O . LEU A 1 182 ? 6.777 20.609 14.562 1 94.62 182 LEU A O 1
ATOM 1427 N N . ARG A 1 183 ? 5.117 19.594 13.547 1 92.62 183 ARG A N 1
ATOM 1428 C CA . ARG A 1 183 ? 4.137 19.984 14.547 1 92.62 183 ARG A CA 1
ATOM 1429 C C . ARG A 1 183 ? 4.406 19.297 15.883 1 92.62 183 ARG A C 1
ATOM 1431 O O . ARG A 1 183 ? 3.908 19.734 16.922 1 92.62 183 ARG A O 1
ATOM 1438 N N . HIS A 1 184 ? 5.164 18.203 15.852 1 93.5 184 HIS A N 1
ATOM 1439 C CA . HIS A 1 184 ? 5.43 17.422 17.062 1 93.5 184 HIS A CA 1
ATOM 1440 C C . HIS A 1 184 ? 6.84 17.688 17.578 1 93.5 184 HIS A C 1
ATOM 1442 O O . HIS A 1 184 ? 7.262 17.078 18.562 1 93.5 184 HIS A O 1
ATOM 1448 N N . VAL A 1 185 ? 7.547 18.531 16.906 1 93.25 185 VAL A N 1
ATOM 1449 C CA . VAL A 1 185 ? 8.883 18.922 17.328 1 93.25 185 VAL A CA 1
ATOM 1450 C C . VAL A 1 185 ? 8.789 20.094 18.312 1 93.25 185 VAL A C 1
ATOM 1452 O O . VAL A 1 185 ? 8.156 21.109 18.016 1 93.25 185 VAL A O 1
ATOM 1455 N N . PRO A 1 186 ? 9.312 19.969 19.5 1 89.62 186 PRO A N 1
ATOM 1456 C CA . PRO A 1 186 ? 9.258 21.047 20.469 1 89.62 186 PRO A CA 1
ATOM 1457 C C . PRO A 1 186 ? 9.844 22.359 19.938 1 89.62 186 PRO A C 1
ATOM 1459 O O . PRO A 1 186 ? 10.836 22.328 19.203 1 89.62 186 PRO A O 1
ATOM 1462 N N . ARG A 1 187 ? 9.086 23.469 20.141 1 82.31 187 ARG A N 1
ATOM 1463 C CA . ARG A 1 187 ? 9.578 24.781 19.766 1 82.31 187 ARG A CA 1
ATOM 1464 C C . ARG A 1 187 ? 10.578 25.312 20.797 1 82.31 187 ARG A C 1
ATOM 1466 O O . ARG A 1 187 ? 10.453 25.016 21.984 1 82.31 187 ARG A O 1
ATOM 1473 N N . PRO A 1 188 ? 11.688 25.891 20.328 1 71 188 PRO A N 1
ATOM 1474 C CA . PRO A 1 188 ? 12.625 26.438 21.312 1 71 188 PRO A CA 1
ATOM 1475 C C . PRO A 1 188 ? 11.969 27.438 22.266 1 71 188 PRO A C 1
ATOM 1477 O O . PRO A 1 188 ? 11.023 28.125 21.891 1 71 188 PRO A O 1
ATOM 1480 N N . ASP A 1 189 ? 11.812 27.172 23.5 1 60.56 189 ASP A N 1
ATOM 1481 C CA . ASP A 1 189 ? 11.344 28.109 24.531 1 60.56 189 ASP A CA 1
ATOM 1482 C C . ASP A 1 189 ? 11.922 29.5 24.312 1 60.56 189 ASP A C 1
ATOM 1484 O O . ASP A 1 189 ? 13.141 29.672 24.188 1 60.56 189 ASP A O 1
ATOM 1488 N N . GLY A 1 190 ? 11.359 30.266 23.516 1 52.41 190 GLY A N 1
ATOM 1489 C CA . GLY A 1 190 ? 11.766 31.656 23.516 1 52.41 190 GLY A CA 1
ATOM 1490 C C . GLY A 1 190 ? 11.992 32.219 24.906 1 52.41 190 GLY A C 1
ATOM 1491 O O . GLY A 1 190 ? 12.102 33.406 25.094 1 52.41 190 GLY A O 1
ATOM 1492 N N . GLY A 1 191 ? 11.703 31.5 25.969 1 45.84 191 GLY A N 1
ATOM 1493 C CA . GLY A 1 191 ? 11.57 32.219 27.219 1 45.84 191 GLY A CA 1
ATOM 1494 C C . GLY A 1 191 ? 12.883 32.844 27.688 1 45.84 191 GLY A C 1
ATOM 1495 O O . GLY A 1 191 ? 12.977 33.312 28.828 1 45.84 191 GLY A O 1
ATOM 1496 N N . HIS A 1 192 ? 14.031 32.438 27.188 1 46.91 192 HIS A N 1
ATOM 1497 C CA . HIS A 1 192 ? 15.008 33.062 28.094 1 46.91 192 HIS A CA 1
ATOM 1498 C C . HIS A 1 192 ? 15.055 34.562 27.891 1 46.91 192 HIS A C 1
ATOM 1500 O O . HIS A 1 192 ? 15.555 35.062 26.875 1 46.91 192 HIS A O 1
ATOM 1506 N N . THR A 1 193 ? 13.953 35.219 28.25 1 43.31 193 THR A N 1
ATOM 1507 C CA . THR A 1 193 ? 14.047 36.656 28.422 1 43.31 193 THR A CA 1
ATOM 1508 C C . THR A 1 193 ? 15.328 37.031 29.156 1 43.31 193 THR A C 1
ATOM 1510 O O . THR A 1 193 ? 15.547 36.625 30.297 1 43.31 193 THR A O 1
ATOM 1513 N N . ILE A 1 194 ? 16.391 37.25 28.469 1 46.25 194 ILE A N 1
ATOM 1514 C CA . ILE A 1 194 ? 17.578 37.875 29.031 1 46.25 194 ILE A CA 1
ATOM 1515 C C . ILE A 1 194 ? 17.188 39.094 29.859 1 46.25 194 ILE A C 1
ATOM 1517 O O . ILE A 1 194 ? 16.656 40.062 29.312 1 46.25 194 ILE A O 1
ATOM 1521 N N . VAL A 1 195 ? 16.75 38.969 31.156 1 43.81 195 VAL A N 1
ATOM 1522 C CA . VAL A 1 195 ? 16.688 40.094 32.094 1 43.81 195 VAL A CA 1
ATOM 1523 C C . VAL A 1 195 ? 18 40.844 32.062 1 43.81 19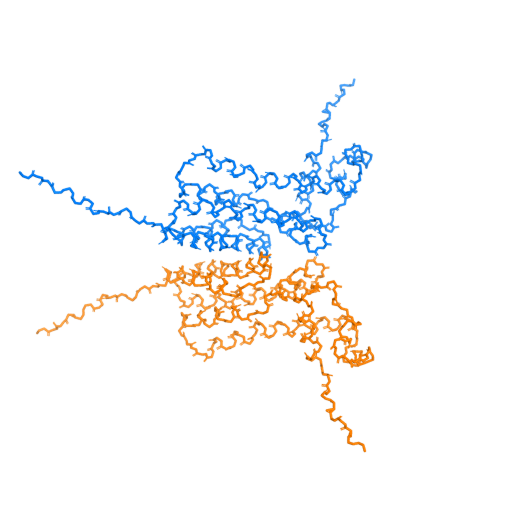5 VAL A C 1
ATOM 1525 O O . VAL A 1 195 ? 19.047 40.312 32.438 1 43.81 195 VAL A O 1
ATOM 1528 N N . SER A 1 196 ? 18.25 41.719 31.203 1 41.62 196 SER A N 1
ATOM 1529 C CA . SER A 1 196 ? 19.312 42.719 31.219 1 41.62 196 SER A CA 1
ATOM 1530 C C . SER A 1 196 ? 19.469 43.344 32.594 1 41.62 196 SER A C 1
ATOM 1532 O O . SER A 1 196 ? 18.5 43.875 33.156 1 41.62 196 SER A O 1
ATOM 1534 N N . ARG A 1 197 ? 20.234 42.812 33.531 1 45.22 197 ARG A N 1
ATOM 1535 C CA . ARG A 1 197 ? 20.656 43.531 34.719 1 45.22 197 ARG A CA 1
ATOM 1536 C C . ARG A 1 197 ? 21 45 34.375 1 45.22 197 ARG A C 1
ATOM 1538 O O . ARG A 1 197 ? 21.875 45.25 33.562 1 45.22 197 ARG A O 1
ATOM 1545 N N . ALA A 1 198 ? 20.109 45.969 34.688 1 35.88 198 ALA A N 1
ATOM 1546 C CA . ALA A 1 198 ? 20.516 47.375 34.875 1 35.88 198 ALA A CA 1
ATOM 1547 C C . ALA A 1 198 ? 21.469 47.5 36.031 1 35.88 198 ALA A C 1
ATOM 1549 O O . ALA A 1 198 ? 21.328 46.812 37.062 1 35.88 198 ALA A O 1
ATOM 1550 N N . MET B 1 1 ? -42.625 -33.781 10.867 1 34.47 1 MET B N 1
ATOM 1551 C CA . MET B 1 1 ? -41.219 -33.344 10.906 1 34.47 1 MET B CA 1
ATOM 1552 C C . MET B 1 1 ? -41.062 -31.938 10.383 1 34.47 1 MET B C 1
ATOM 1554 O O . MET B 1 1 ? -41.5 -31.625 9.266 1 34.47 1 MET B O 1
ATOM 1558 N N . GLY B 1 2 ? -41.281 -30.844 11.133 1 36.75 2 GLY B N 1
ATOM 1559 C CA . GLY B 1 2 ? -41.188 -29.438 10.773 1 36.75 2 GLY B CA 1
ATOM 1560 C C . GLY B 1 2 ? -40 -29.109 9.875 1 36.75 2 GLY B C 1
ATOM 1561 O O . GLY B 1 2 ? -38.875 -29.516 10.164 1 36.75 2 GLY B O 1
ATOM 1562 N N . ARG B 1 3 ? -40.219 -29.109 8.547 1 43.25 3 ARG B N 1
ATOM 1563 C CA . ARG B 1 3 ? -39.156 -28.734 7.648 1 43.25 3 ARG B CA 1
ATOM 1564 C C . ARG B 1 3 ? -38.312 -27.594 8.242 1 43.25 3 ARG B C 1
ATOM 1566 O O . ARG B 1 3 ? -38.844 -26.547 8.617 1 43.25 3 ARG B O 1
ATOM 1573 N N . ARG B 1 4 ? -37.375 -27.844 9.062 1 41.97 4 ARG B N 1
ATOM 1574 C CA . ARG B 1 4 ? -36.469 -26.812 9.555 1 41.97 4 ARG B CA 1
ATOM 1575 C C . ARG B 1 4 ? -36.281 -25.703 8.523 1 41.97 4 ARG B C 1
ATOM 1577 O O . ARG B 1 4 ? -36 -25.969 7.352 1 41.97 4 ARG B O 1
ATOM 1584 N N . SER B 1 5 ? -36.969 -24.719 8.383 1 44.84 5 SER B N 1
ATOM 1585 C CA . SER B 1 5 ? -36.875 -23.516 7.57 1 44.84 5 SER B CA 1
ATOM 1586 C C . SER B 1 5 ? -35.406 -23.125 7.336 1 44.84 5 SER B C 1
ATOM 1588 O O . SER B 1 5 ? -34.781 -22.516 8.211 1 44.84 5 SER B O 1
ATOM 1590 N N . GLY B 1 6 ? -34.469 -23.953 7.047 1 47.66 6 GLY B N 1
ATOM 1591 C CA . GLY B 1 6 ? -33.031 -23.812 6.914 1 47.66 6 GLY B CA 1
ATOM 1592 C C . GLY B 1 6 ? -32.625 -22.547 6.18 1 47.66 6 GLY B C 1
ATOM 1593 O O . GLY B 1 6 ? -33.25 -22.156 5.211 1 47.66 6 GLY B O 1
ATOM 1594 N N . VAL B 1 7 ? -32.219 -21.5 6.824 1 55.41 7 VAL B N 1
ATOM 1595 C CA . VAL B 1 7 ? -31.75 -20.234 6.25 1 55.41 7 VAL B CA 1
ATOM 1596 C C . VAL B 1 7 ? -31.141 -20.484 4.871 1 55.41 7 VAL B C 1
ATOM 1598 O O . VAL B 1 7 ? -30.219 -21.297 4.73 1 55.41 7 VAL B O 1
ATOM 1601 N N . GLN B 1 8 ? -31.906 -20.391 3.744 1 73.81 8 GLN B N 1
ATOM 1602 C CA . GLN B 1 8 ? -31.484 -20.562 2.357 1 73.81 8 GLN B CA 1
ATOM 1603 C C . GLN B 1 8 ? -30.25 -19.719 2.053 1 73.81 8 GLN B C 1
ATOM 1605 O O . GLN B 1 8 ? -30.219 -18.516 2.334 1 73.81 8 GLN B O 1
ATOM 1610 N N . VAL B 1 9 ? -29.109 -20.375 1.922 1 84.69 9 VAL B N 1
ATOM 1611 C CA . VAL B 1 9 ? -27.859 -19.75 1.544 1 84.69 9 VAL B CA 1
ATOM 1612 C C . VAL B 1 9 ? -27.984 -19.141 0.148 1 84.69 9 VAL B C 1
ATOM 1614 O O . VAL B 1 9 ? -28.266 -19.844 -0.821 1 84.69 9 VAL B O 1
ATOM 1617 N N . GLY B 1 10 ? -28 -17.812 0.105 1 93 10 GLY B N 1
ATOM 1618 C CA . GLY B 1 10 ? -27.969 -17.109 -1.165 1 93 10 GLY B CA 1
ATOM 1619 C C . GLY B 1 10 ? -26.594 -16.641 -1.557 1 93 10 GLY B C 1
ATOM 1620 O O . GLY B 1 10 ? -25.609 -16.922 -0.865 1 93 10 GLY B O 1
ATOM 1621 N N . PRO B 1 11 ? -26.484 -16.031 -2.715 1 95.94 11 PRO B N 1
ATOM 1622 C CA . PRO B 1 11 ? -25.188 -15.555 -3.201 1 95.94 11 PRO B CA 1
ATOM 1623 C C . PRO B 1 11 ? -24.469 -14.648 -2.201 1 95.94 11 PRO B C 1
ATOM 1625 O O . PRO B 1 11 ? -23.234 -14.703 -2.078 1 95.94 11 PRO B O 1
ATOM 1628 N N . GLU B 1 12 ? -25.234 -13.922 -1.438 1 95.75 12 GLU B N 1
ATOM 1629 C CA . GLU B 1 12 ? -24.641 -12.961 -0.504 1 95.75 12 GLU B CA 1
ATOM 1630 C C . GLU B 1 12 ? -23.891 -13.672 0.614 1 95.75 12 GLU B C 1
ATOM 1632 O O . GLU B 1 12 ? -22.891 -13.156 1.112 1 95.75 12 GLU B O 1
ATOM 1637 N N . GLN B 1 13 ? -24.375 -14.766 0.996 1 97.25 13 GLN B N 1
ATOM 1638 C CA . GLN B 1 13 ? -23.688 -15.523 2.037 1 97.25 13 GLN B CA 1
ATOM 1639 C C . GLN B 1 13 ? -22.359 -16.062 1.534 1 97.25 13 GLN B C 1
ATOM 1641 O O . GLN B 1 13 ? -21.375 -16.141 2.287 1 97.25 13 GLN B O 1
ATOM 1646 N N . TYR B 1 14 ? -22.328 -16.453 0.196 1 97.81 14 TYR B N 1
ATOM 1647 C CA . TYR B 1 14 ? -21.062 -16.875 -0.406 1 97.81 14 TYR B CA 1
ATOM 1648 C C . TYR B 1 14 ? -20.062 -15.727 -0.424 1 97.81 14 TYR B C 1
ATOM 1650 O O . TYR B 1 14 ? -18.875 -15.922 -0.1 1 97.81 14 TYR B O 1
ATOM 1658 N N . TYR B 1 15 ? -20.547 -14.555 -0.768 1 98.12 15 TYR B N 1
ATOM 1659 C CA . TYR B 1 15 ? -19.656 -13.398 -0.831 1 98.12 15 TYR B CA 1
ATOM 1660 C C . TYR B 1 15 ? -19.125 -13.047 0.551 1 98.12 15 TYR B C 1
ATOM 1662 O O . TYR B 1 15 ? -17.938 -12.742 0.702 1 98.12 15 TYR B O 1
ATOM 1670 N N . ALA B 1 16 ? -19.984 -13.125 1.566 1 97.44 16 ALA B N 1
ATOM 1671 C CA . ALA B 1 16 ? -19.562 -12.82 2.932 1 97.44 16 ALA B CA 1
ATOM 1672 C C . ALA B 1 16 ? -18.484 -13.789 3.404 1 97.44 16 ALA B C 1
ATOM 1674 O O . ALA B 1 16 ? -17.469 -13.375 3.979 1 97.44 16 ALA B O 1
ATOM 1675 N N . VAL B 1 17 ? -18.672 -15.039 3.115 1 98.06 17 VAL B N 1
ATOM 1676 C CA . VAL B 1 17 ? -17.688 -16.062 3.502 1 98.06 17 VAL B CA 1
ATOM 1677 C C . VAL B 1 17 ? -16.406 -15.867 2.709 1 98.06 17 VAL B C 1
ATOM 1679 O O . VAL B 1 17 ? -15.305 -16.031 3.252 1 98.06 17 VAL B O 1
ATOM 1682 N N . ALA B 1 18 ? -16.531 -15.555 1.433 1 98.56 18 ALA B N 1
ATOM 1683 C CA . ALA B 1 18 ? -15.359 -15.312 0.6 1 98.56 18 ALA B CA 1
ATOM 1684 C C . ALA B 1 18 ? -14.508 -14.18 1.162 1 98.56 18 ALA B C 1
ATOM 1686 O O . ALA B 1 18 ? -13.281 -14.289 1.236 1 98.56 18 ALA B O 1
ATOM 1687 N N . MET B 1 19 ? -15.164 -13.117 1.569 1 98 19 MET B N 1
ATOM 1688 C CA . MET B 1 19 ? -14.453 -11.984 2.15 1 98 19 MET B CA 1
ATOM 1689 C C . MET B 1 19 ? -13.734 -12.391 3.434 1 98 19 MET B C 1
ATOM 1691 O O . MET B 1 19 ? -12.617 -11.945 3.688 1 98 19 MET B O 1
ATOM 1695 N N . GLN B 1 20 ? -14.383 -13.195 4.188 1 98.06 20 GLN B N 1
ATOM 1696 C CA . GLN B 1 20 ? -13.766 -13.695 5.41 1 98.06 20 GLN B CA 1
ATOM 1697 C C . GLN B 1 20 ? -12.555 -14.562 5.102 1 98.06 20 GLN B C 1
ATOM 1699 O O . GLN B 1 20 ? -11.508 -14.43 5.738 1 98.06 20 GLN B O 1
ATOM 1704 N N . LEU B 1 21 ? -12.711 -15.43 4.145 1 97.94 21 LEU B N 1
ATOM 1705 C CA . LEU B 1 21 ? -11.617 -16.312 3.756 1 97.94 21 LEU B CA 1
ATOM 1706 C C . LEU B 1 21 ? -10.438 -15.516 3.219 1 97.94 21 LEU B C 1
ATOM 1708 O O . LEU B 1 21 ? -9.281 -15.82 3.529 1 97.94 21 LEU B O 1
ATOM 1712 N N . LEU B 1 22 ? -10.734 -14.508 2.416 1 97.5 22 LEU B N 1
ATOM 1713 C CA . LEU B 1 22 ? -9.688 -13.625 1.916 1 97.5 22 LEU B CA 1
ATOM 1714 C C . LEU B 1 22 ? -8.945 -12.953 3.066 1 97.5 22 LEU B C 1
ATOM 1716 O O . LEU B 1 22 ? -7.711 -12.914 3.072 1 97.5 22 LEU B O 1
ATOM 1720 N N . ALA B 1 23 ? -9.672 -12.5 4.02 1 97 23 ALA B N 1
ATOM 1721 C CA . ALA B 1 23 ? -9.086 -11.812 5.164 1 97 23 ALA B CA 1
ATOM 1722 C C . ALA B 1 23 ? -8.203 -12.75 5.977 1 97 23 ALA B C 1
ATOM 1724 O O . ALA B 1 23 ? -7.133 -12.352 6.445 1 97 23 ALA B O 1
ATOM 1725 N N . GLU B 1 24 ? -8.594 -13.945 6.105 1 95.69 24 GLU B N 1
ATOM 1726 C CA . GLU B 1 24 ? -7.945 -14.898 7.004 1 95.69 24 GLU B CA 1
ATOM 1727 C C . GLU B 1 24 ? -6.781 -15.609 6.312 1 95.69 24 GLU B C 1
ATOM 1729 O O . GLU B 1 24 ? -5.746 -15.852 6.93 1 95.69 24 GLU B O 1
ATOM 1734 N N . HIS B 1 25 ? -6.984 -15.914 4.949 1 93.75 25 HIS B N 1
ATOM 1735 C CA . HIS B 1 25 ? -6.059 -16.859 4.344 1 93.75 25 HIS B CA 1
ATOM 1736 C C . HIS B 1 25 ? -5.531 -16.344 3.01 1 93.75 25 HIS B C 1
ATOM 1738 O O . HIS B 1 25 ? -4.645 -16.953 2.408 1 93.75 25 HIS B O 1
ATOM 1744 N N . GLY B 1 26 ? -6.039 -15.242 2.596 1 94.06 26 GLY B N 1
ATOM 1745 C CA . GLY B 1 26 ? -5.633 -14.758 1.283 1 94.06 26 GLY B CA 1
ATOM 1746 C C . GLY B 1 26 ? -6.32 -15.492 0.144 1 94.06 26 GLY B C 1
ATOM 1747 O O . GLY B 1 26 ? -7.184 -16.344 0.375 1 94.06 26 GLY B O 1
ATOM 1748 N N . PRO B 1 27 ? -5.961 -15.18 -1.072 1 94.56 27 PRO B N 1
ATOM 1749 C CA . PRO B 1 27 ? -6.68 -15.695 -2.236 1 94.56 27 PRO B CA 1
ATOM 1750 C C . PRO B 1 27 ? -6.359 -17.156 -2.521 1 94.56 27 PRO B C 1
ATOM 1752 O O . PRO B 1 27 ? -7.133 -17.844 -3.197 1 94.56 27 PRO B O 1
ATOM 1755 N N . ALA B 1 28 ? -5.254 -17.641 -2.051 1 90.12 28 ALA B N 1
ATOM 1756 C CA . ALA B 1 28 ? -4.816 -19 -2.348 1 90.12 28 ALA B CA 1
ATOM 1757 C C . ALA B 1 28 ? -5.797 -20.031 -1.791 1 90.12 28 ALA B C 1
ATOM 1759 O O . ALA B 1 28 ? -5.961 -21.125 -2.355 1 90.12 28 ALA B O 1
ATOM 1760 N N . GLU B 1 29 ? -6.504 -19.672 -0.804 1 91.81 29 GLU B N 1
ATOM 1761 C CA . GLU B 1 29 ? -7.398 -20.625 -0.141 1 91.81 29 GLU B CA 1
ATOM 1762 C C . GLU B 1 29 ? -8.852 -20.391 -0.554 1 91.81 29 GLU B C 1
ATOM 1764 O O . GLU B 1 29 ? -9.75 -21.078 -0.078 1 91.81 29 GLU B O 1
ATOM 1769 N N . LEU B 1 30 ? -9.07 -19.422 -1.337 1 96.81 30 LEU B N 1
ATOM 1770 C CA . LEU B 1 30 ? -10.422 -19.172 -1.829 1 96.81 30 LEU B CA 1
ATOM 1771 C C . LEU B 1 30 ? -10.789 -20.156 -2.932 1 96.81 30 LEU B C 1
ATOM 1773 O O . LEU B 1 30 ? -10.461 -19.938 -4.102 1 96.81 30 LEU B O 1
ATOM 1777 N N . LYS B 1 31 ? -11.438 -21.219 -2.512 1 97.31 31 LYS B N 1
ATOM 1778 C CA . LYS B 1 31 ? -11.82 -22.312 -3.393 1 97.31 31 LYS B CA 1
ATOM 1779 C C . LYS B 1 31 ? -13.281 -22.703 -3.18 1 97.31 31 LYS B C 1
ATOM 1781 O O . LYS B 1 31 ? -13.844 -22.469 -2.109 1 97.31 31 LYS B O 1
ATOM 1786 N N . ILE B 1 32 ? -13.828 -23.359 -4.23 1 97.88 32 ILE B N 1
ATOM 1787 C CA . ILE B 1 32 ? -15.227 -23.781 -4.16 1 97.88 32 ILE B CA 1
ATOM 1788 C C . ILE B 1 32 ? -15.414 -24.734 -2.984 1 97.88 32 ILE B C 1
ATOM 1790 O O . ILE B 1 32 ? -16.344 -24.578 -2.184 1 97.88 32 ILE B O 1
ATOM 1794 N N . ALA B 1 33 ? -14.555 -25.688 -2.848 1 97.56 33 ALA B N 1
ATOM 1795 C CA . ALA B 1 33 ? -14.664 -26.688 -1.784 1 97.56 33 ALA B CA 1
ATOM 1796 C C . ALA B 1 33 ? -14.633 -26.031 -0.409 1 97.56 33 ALA B C 1
ATOM 1798 O O . ALA B 1 33 ? -15.414 -26.375 0.474 1 97.56 33 ALA B O 1
ATOM 1799 N N . THR B 1 34 ? -13.773 -25.078 -0.182 1 97.81 34 THR B N 1
ATOM 1800 C CA . THR B 1 34 ? -13.633 -24.391 1.095 1 97.81 34 THR B CA 1
ATOM 1801 C C . THR B 1 34 ? -14.867 -23.547 1.396 1 97.81 34 THR B C 1
ATOM 1803 O O . THR B 1 34 ? -15.344 -23.516 2.533 1 97.81 34 THR B O 1
ATOM 1806 N N . LEU B 1 35 ? -15.352 -22.812 0.385 1 98 35 LEU B N 1
ATOM 1807 C CA . LEU B 1 35 ? -16.562 -22 0.527 1 98 35 LEU B CA 1
ATOM 1808 C C . LEU B 1 35 ? -17.75 -22.859 0.961 1 98 35 LEU B C 1
ATOM 1810 O O . LEU B 1 35 ? -18.438 -22.531 1.926 1 98 35 LEU B O 1
ATOM 1814 N N . CYS B 1 36 ? -17.922 -23.938 0.264 1 97.69 36 CYS B N 1
ATOM 1815 C CA . CYS B 1 36 ? -19.047 -24.828 0.534 1 97.69 36 CYS B CA 1
ATOM 1816 C C . CYS B 1 36 ? -18.938 -25.453 1.923 1 97.69 36 CYS B C 1
ATOM 1818 O O . CYS B 1 36 ? -19.922 -25.531 2.654 1 97.69 36 CYS B O 1
ATOM 1820 N N . ALA B 1 37 ? -17.766 -25.859 2.279 1 97.56 37 ALA B N 1
ATOM 1821 C CA . ALA B 1 37 ? -17.531 -26.438 3.602 1 97.56 37 ALA B CA 1
ATOM 1822 C C . ALA B 1 37 ? -17.891 -25.438 4.703 1 97.56 37 ALA B C 1
ATOM 1824 O O . ALA B 1 37 ? -18.547 -25.797 5.68 1 97.56 37 ALA B O 1
ATOM 1825 N N . ARG B 1 38 ? -17.484 -24.188 4.527 1 96.75 38 ARG B N 1
ATOM 1826 C CA . ARG B 1 38 ? -17.75 -23.156 5.52 1 96.75 38 ARG B CA 1
ATOM 1827 C C . ARG B 1 38 ? -19.234 -22.875 5.637 1 96.75 38 ARG B C 1
ATOM 1829 O O . ARG B 1 38 ? -19.734 -22.531 6.715 1 96.75 38 ARG B O 1
ATOM 1836 N N . LEU B 1 39 ? -19.938 -22.969 4.551 1 97.12 39 LEU B N 1
ATOM 1837 C CA . LEU B 1 39 ? -21.359 -22.656 4.512 1 97.12 39 LEU B CA 1
ATOM 1838 C C . LEU B 1 39 ? -22.203 -23.875 4.852 1 97.12 39 LEU B C 1
ATOM 1840 O O . LEU B 1 39 ? -23.406 -23.766 5.066 1 97.12 39 LEU B O 1
ATOM 1844 N N . GLY B 1 40 ? -21.547 -25.062 4.871 1 97 40 GLY B N 1
ATOM 1845 C CA . GLY B 1 40 ? -22.266 -26.297 5.152 1 97 40 GLY B CA 1
ATOM 1846 C C . GLY B 1 40 ? -23.188 -26.719 4.023 1 97 40 GLY B C 1
ATOM 1847 O O . GLY B 1 40 ? -24.297 -27.203 4.266 1 97 40 GLY B O 1
ATOM 1848 N N . VAL B 1 41 ? -22.781 -26.5 2.818 1 96.56 41 VAL B N 1
ATOM 1849 C CA . VAL B 1 41 ? -23.609 -26.844 1.661 1 96.56 41 VAL B CA 1
ATOM 1850 C C . VAL B 1 41 ? -22.797 -27.688 0.684 1 96.56 41 VAL B C 1
ATOM 1852 O O . VAL B 1 41 ? -21.578 -27.828 0.841 1 96.56 41 VAL B O 1
ATOM 1855 N N . THR B 1 42 ? -23.469 -28.234 -0.296 1 94.19 42 THR B N 1
ATOM 1856 C CA . THR B 1 42 ? -22.828 -29.047 -1.327 1 94.19 42 THR B CA 1
ATOM 1857 C C . THR B 1 42 ? -22.312 -28.156 -2.463 1 94.19 42 THR B C 1
ATOM 1859 O O . THR B 1 42 ? -22.719 -27 -2.588 1 94.19 42 THR B O 1
ATOM 1862 N N . SER B 1 43 ? -21.391 -28.734 -3.275 1 95.38 43 SER B N 1
ATOM 1863 C CA . SER B 1 43 ? -20.938 -28.031 -4.473 1 95.38 43 SER B CA 1
ATOM 1864 C C . SER B 1 43 ? -22.094 -27.781 -5.434 1 95.38 43 SER B C 1
ATOM 1866 O O . SER B 1 43 ? -22.062 -26.828 -6.223 1 95.38 43 SER B O 1
ATOM 1868 N N . GLY B 1 44 ? -23.078 -28.688 -5.41 1 94.88 44 GLY B N 1
ATOM 1869 C CA . GLY B 1 44 ? -24.266 -28.469 -6.215 1 94.88 44 GLY B CA 1
ATOM 1870 C C . GLY B 1 44 ? -24.938 -27.141 -5.926 1 94.88 44 GLY B C 1
ATOM 1871 O O . GLY B 1 44 ? -25.391 -26.453 -6.848 1 94.88 44 GLY B O 1
ATOM 1872 N N . SER B 1 45 ? -25.062 -26.781 -4.715 1 95 45 SER B N 1
ATOM 1873 C CA . SER B 1 45 ? -25.609 -25.484 -4.297 1 95 45 SER B CA 1
ATOM 1874 C C . SER B 1 45 ? -24.828 -24.328 -4.906 1 95 45 SER B C 1
ATOM 1876 O O . SER B 1 45 ? -25.406 -23.344 -5.352 1 95 45 SER B O 1
ATOM 1878 N N . PHE B 1 46 ? -23.438 -24.375 -4.891 1 97.25 46 PHE B N 1
ATOM 1879 C CA . PHE B 1 46 ? -22.594 -23.359 -5.5 1 97.25 46 PHE B CA 1
ATOM 1880 C C . PHE B 1 46 ? -22.938 -23.172 -6.973 1 97.25 46 PHE B C 1
ATOM 1882 O O . PHE B 1 46 ? -23.141 -22.047 -7.434 1 97.25 46 PHE B O 1
ATOM 1889 N N . TYR B 1 47 ? -23.031 -24.266 -7.68 1 96.44 47 TYR B N 1
ATOM 1890 C CA . TYR B 1 47 ? -23.234 -24.219 -9.125 1 96.44 47 TYR B CA 1
ATOM 1891 C C . TYR B 1 47 ? -24.656 -23.781 -9.453 1 96.44 47 TYR B C 1
ATOM 1893 O O . TYR B 1 47 ? -24.906 -23.266 -10.547 1 96.44 47 TYR B O 1
ATOM 1901 N N . HIS B 1 48 ? -25.562 -24.047 -8.562 1 95.19 48 HIS B N 1
ATOM 1902 C CA . HIS B 1 48 ? -26.922 -23.531 -8.711 1 95.19 48 HIS B CA 1
ATOM 1903 C C . HIS B 1 48 ? -26.938 -22.016 -8.742 1 95.19 48 HIS B C 1
ATOM 1905 O O . HIS B 1 48 ? -27.672 -21.422 -9.539 1 95.19 48 HIS B O 1
ATOM 1911 N N . HIS B 1 49 ? -26.094 -21.438 -7.922 1 96.19 49 HIS B N 1
ATOM 1912 C CA . HIS B 1 49 ? -26.078 -19.984 -7.801 1 96.19 49 HIS B CA 1
ATOM 1913 C C . HIS B 1 49 ? -25.141 -19.359 -8.82 1 96.19 49 HIS B C 1
ATOM 1915 O O . HIS B 1 49 ? -25.406 -18.266 -9.32 1 96.19 49 HIS B O 1
ATOM 1921 N N . PHE B 1 50 ? -23.984 -20.172 -8.891 1 94.81 50 PHE B N 1
ATOM 1922 C CA . PHE B 1 50 ? -22.922 -19.594 -9.703 1 94.81 50 PHE B CA 1
ATOM 1923 C C . PHE B 1 50 ? -22.562 -20.531 -10.852 1 94.81 50 PHE B C 1
ATOM 1925 O O . PHE B 1 50 ? -22.516 -21.75 -10.688 1 94.81 50 PHE B O 1
ATOM 1932 N N . ASP B 1 51 ? -22.922 -20.297 -11.984 1 93.75 51 ASP B N 1
ATOM 1933 C CA . ASP B 1 51 ? -22.578 -21.047 -13.188 1 93.75 51 ASP B CA 1
ATOM 1934 C C . ASP B 1 51 ? -21.062 -21.156 -13.352 1 93.75 51 ASP B C 1
ATOM 1936 O O . ASP B 1 51 ? -20.516 -20.828 -14.406 1 93.75 51 ASP B O 1
ATOM 1940 N N . GLY B 1 52 ? -20.234 -21.391 -12.203 1 96.69 52 GLY B N 1
ATOM 1941 C CA . GLY B 1 52 ? -18.797 -21.594 -12.266 1 96.69 52 GLY B CA 1
ATOM 1942 C C . GLY B 1 52 ? -18.016 -20.547 -11.492 1 96.69 52 GLY B C 1
ATOM 1943 O O . GLY B 1 52 ? -18.594 -19.562 -11.008 1 96.69 52 GLY B O 1
ATOM 1944 N N . TRP B 1 53 ? -16.734 -20.797 -11.375 1 96.75 53 TRP B N 1
ATOM 1945 C CA . TRP B 1 53 ? -15.82 -19.984 -10.562 1 96.75 53 TRP B CA 1
ATOM 1946 C C . TRP B 1 53 ? -15.727 -18.562 -11.094 1 96.75 53 TRP B C 1
ATOM 1948 O O . TRP B 1 53 ? -15.797 -17.594 -10.328 1 96.75 53 TRP B O 1
ATOM 1958 N N . SER B 1 54 ? -15.625 -18.375 -12.391 1 96.5 54 SER B N 1
ATOM 1959 C CA . SER B 1 54 ? -15.461 -17.062 -13 1 96.5 54 SER B CA 1
ATOM 1960 C C . SER B 1 54 ? -16.656 -16.156 -12.688 1 96.5 54 SER B C 1
ATOM 1962 O O . SER B 1 54 ? -16.469 -14.977 -12.359 1 96.5 54 SER B O 1
ATOM 1964 N N . ARG B 1 55 ? -17.766 -16.688 -12.766 1 97.12 55 ARG B N 1
ATOM 1965 C CA . ARG B 1 55 ? -18.984 -15.922 -12.461 1 97.12 55 ARG B CA 1
ATOM 1966 C C . ARG B 1 55 ? -19.047 -15.562 -10.977 1 97.12 55 ARG B C 1
ATOM 1968 O O . ARG B 1 55 ? -19.469 -14.461 -10.617 1 97.12 55 ARG B O 1
ATOM 1975 N N . PHE B 1 56 ? -18.672 -16.547 -10.148 1 98 56 PHE B N 1
ATOM 1976 C CA . PHE B 1 56 ? -18.609 -16.297 -8.719 1 98 56 PHE B CA 1
ATOM 1977 C C . PHE B 1 56 ? -17.672 -15.133 -8.414 1 98 56 PHE B C 1
ATOM 1979 O O . PHE B 1 56 ? -18.047 -14.203 -7.691 1 98 56 PHE B O 1
ATOM 1986 N N . VAL B 1 57 ? -16.469 -15.102 -8.992 1 98.06 57 VAL B N 1
ATOM 1987 C CA . VAL B 1 57 ? -15.453 -14.086 -8.734 1 98.06 57 VAL B CA 1
ATOM 1988 C C . VAL B 1 57 ? -15.953 -12.719 -9.203 1 98.06 57 VAL B C 1
ATOM 1990 O O . VAL B 1 57 ? -15.828 -11.727 -8.484 1 98.06 57 VAL B O 1
ATOM 1993 N N . ARG B 1 58 ? -16.531 -12.672 -10.359 1 97.31 58 ARG B N 1
ATOM 1994 C CA . ARG B 1 58 ? -17.094 -11.422 -10.859 1 97.31 58 ARG B CA 1
ATOM 1995 C C . ARG B 1 58 ? -18.156 -10.883 -9.906 1 97.31 58 ARG B C 1
ATOM 1997 O O . ARG B 1 58 ? -18.188 -9.68 -9.633 1 97.31 58 ARG B O 1
ATOM 2004 N N . GLY B 1 59 ? -18.984 -11.773 -9.469 1 97.69 59 GLY B N 1
ATOM 2005 C CA . GLY B 1 59 ? -20.016 -11.391 -8.516 1 97.69 59 GLY B CA 1
ATOM 2006 C C . GLY B 1 59 ? -19.453 -10.906 -7.191 1 97.69 59 GLY B C 1
ATOM 2007 O O . GLY B 1 59 ? -19.938 -9.922 -6.625 1 97.69 59 GLY B O 1
ATOM 2008 N N . LEU B 1 60 ? -18.484 -11.586 -6.668 1 98.25 60 LEU B N 1
ATOM 2009 C CA . LEU B 1 60 ? -17.812 -11.211 -5.434 1 98.25 60 LEU B CA 1
ATOM 2010 C C . LEU B 1 60 ? -17.219 -9.805 -5.543 1 98.25 60 LEU B C 1
ATOM 2012 O O . LEU B 1 60 ? -17.422 -8.977 -4.652 1 98.25 60 LEU B O 1
ATOM 2016 N N . LEU B 1 61 ? -16.562 -9.516 -6.645 1 98 61 LEU B N 1
ATOM 2017 C CA . LEU B 1 61 ? -15.906 -8.227 -6.852 1 98 61 LEU B CA 1
ATOM 2018 C C . LEU B 1 61 ? -16.938 -7.113 -7.012 1 98 61 LEU B C 1
ATOM 2020 O O . LEU B 1 61 ? -16.75 -6.008 -6.496 1 98 61 LEU B O 1
ATOM 2024 N N . ALA B 1 62 ? -18 -7.441 -7.727 1 96.94 62 ALA B N 1
ATOM 2025 C CA . ALA B 1 62 ? -19.078 -6.465 -7.852 1 96.94 62 ALA B CA 1
ATOM 2026 C C . ALA B 1 62 ? -19.688 -6.145 -6.484 1 96.94 62 ALA B C 1
ATOM 2028 O O . ALA B 1 62 ? -19.938 -4.98 -6.172 1 96.94 62 ALA B O 1
ATOM 2029 N N . HIS B 1 63 ? -19.906 -7.172 -5.762 1 96.06 63 HIS B N 1
ATOM 2030 C CA . HIS B 1 63 ? -20.422 -7.008 -4.406 1 96.06 63 HIS B CA 1
ATOM 2031 C C . HIS B 1 63 ? -19.484 -6.152 -3.557 1 96.06 63 HIS B C 1
ATOM 2033 O O . HIS B 1 63 ? -19.922 -5.219 -2.887 1 96.06 63 HIS B O 1
ATOM 2039 N N . TRP B 1 64 ? -18.234 -6.406 -3.541 1 96.75 64 TRP B N 1
ATOM 2040 C CA . TRP B 1 64 ? -17.203 -5.656 -2.826 1 96.75 64 TRP B CA 1
ATOM 2041 C C . TRP B 1 64 ? -17.203 -4.195 -3.266 1 96.75 64 TRP B C 1
ATOM 2043 O O . TRP B 1 64 ? -17.219 -3.289 -2.428 1 96.75 64 TRP B O 1
ATOM 2053 N N . GLU B 1 65 ? -17.203 -3.908 -4.535 1 95.62 65 GLU B N 1
ATOM 2054 C CA . GLU B 1 65 ? -17.172 -2.559 -5.09 1 95.62 65 GLU B CA 1
ATOM 2055 C C . GLU B 1 65 ? -18.375 -1.743 -4.625 1 95.62 65 GLU B C 1
ATOM 2057 O O . GLU B 1 65 ? -18.234 -0.584 -4.23 1 95.62 65 GLU B O 1
ATOM 2062 N N . VAL B 1 66 ? -19.5 -2.385 -4.668 1 92.81 66 VAL B N 1
ATOM 2063 C CA . VAL B 1 66 ? -20.734 -1.688 -4.309 1 92.81 66 VAL B CA 1
ATOM 2064 C C . VAL B 1 66 ? -20.75 -1.415 -2.807 1 92.81 66 VAL B C 1
ATOM 2066 O O . VAL B 1 66 ? -20.969 -0.278 -2.379 1 92.81 66 VAL B O 1
ATOM 2069 N N . GLU B 1 67 ? -20.406 -2.385 -2.014 1 90.38 67 GLU B N 1
ATOM 2070 C CA . GLU B 1 67 ? -20.516 -2.285 -0.562 1 90.38 67 GLU B CA 1
ATOM 2071 C C . GLU B 1 67 ? -19.469 -1.34 0.008 1 90.38 67 GLU B C 1
ATOM 2073 O O . GLU B 1 67 ? -19.719 -0.626 0.979 1 90.38 67 GLU B O 1
ATOM 2078 N N . GLN B 1 68 ? -18.328 -1.312 -0.656 1 87.94 68 GLN B N 1
ATOM 2079 C CA . GLN B 1 68 ? -17.203 -0.62 -0.019 1 87.94 68 GLN B CA 1
ATOM 2080 C C . GLN B 1 68 ? -16.906 0.695 -0.729 1 87.94 68 GLN B C 1
ATOM 2082 O O . GLN B 1 68 ? -15.969 1.41 -0.345 1 87.94 68 GLN B O 1
ATOM 2087 N N . THR B 1 69 ? -17.656 1.086 -1.731 1 86.62 69 THR B N 1
ATOM 2088 C CA . THR B 1 69 ? -17.359 2.326 -2.436 1 86.62 69 THR B CA 1
ATOM 2089 C C . THR B 1 69 ? -18.641 3.078 -2.781 1 86.62 69 THR B C 1
ATOM 2091 O O . THR B 1 69 ? -18.859 4.199 -2.314 1 86.62 69 THR B O 1
ATOM 2094 N N . ALA B 1 70 ? -19.531 2.457 -3.416 1 80.81 70 ALA B N 1
ATOM 2095 C CA . ALA B 1 70 ? -20.703 3.162 -3.941 1 80.81 70 ALA B CA 1
ATOM 2096 C C . ALA B 1 70 ? -21.625 3.621 -2.814 1 80.81 70 ALA B C 1
ATOM 2098 O O . ALA B 1 70 ? -22.078 4.762 -2.807 1 80.81 70 ALA B O 1
ATOM 2099 N N . LYS B 1 71 ? -21.781 2.83 -1.853 1 80.62 71 LYS B N 1
ATOM 2100 C CA . LYS B 1 71 ? -22.703 3.143 -0.765 1 80.62 71 LYS B CA 1
ATOM 2101 C C . LYS B 1 71 ? -22.172 4.293 0.088 1 80.62 71 LYS B C 1
ATOM 2103 O O . LYS B 1 71 ? -22.938 5.152 0.521 1 80.62 71 LYS B O 1
ATOM 2108 N N . VAL B 1 72 ? -20.906 4.426 0.151 1 80.12 72 VAL B N 1
ATOM 2109 C CA . VAL B 1 72 ? -20.328 5.453 1.016 1 80.12 72 VAL B CA 1
ATOM 2110 C C . VAL B 1 72 ? -20.359 6.805 0.306 1 80.12 72 VAL B C 1
ATOM 2112 O O . VAL B 1 72 ? -20.625 7.836 0.932 1 80.12 72 VAL B O 1
ATOM 2115 N N . VAL B 1 73 ? -20.172 6.773 -0.939 1 81 73 VAL B N 1
ATOM 2116 C CA . VAL B 1 73 ? -20.25 8.008 -1.717 1 81 73 VAL B CA 1
ATOM 2117 C C . VAL B 1 73 ? -21.672 8.578 -1.634 1 81 73 VAL B C 1
ATOM 2119 O O . VAL B 1 73 ? -21.844 9.773 -1.3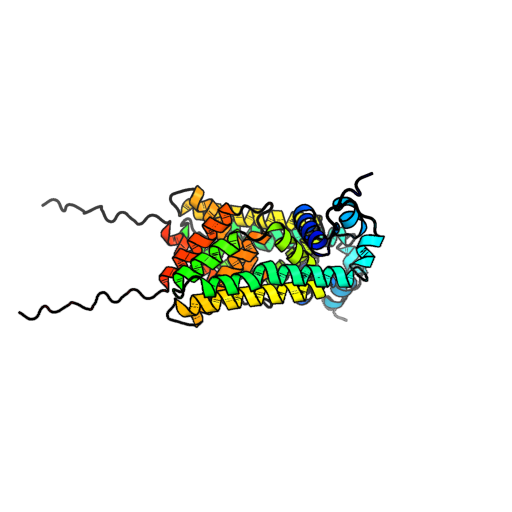94 1 81 73 VAL B O 1
ATOM 2122 N N . GLU B 1 74 ? -22.578 7.648 -1.655 1 82.31 74 GLU B N 1
ATOM 2123 C CA . GLU B 1 74 ? -23.984 8.055 -1.59 1 82.31 74 GLU B CA 1
ATOM 2124 C C . GLU B 1 74 ? -24.328 8.594 -0.205 1 82.31 74 GLU B C 1
ATOM 2126 O O . GLU B 1 74 ? -24.969 9.641 -0.082 1 82.31 74 GLU B O 1
ATOM 2131 N N . VAL B 1 75 ? -23.844 7.938 0.768 1 80.06 75 VAL B N 1
ATOM 2132 C CA . VAL B 1 75 ? -24.141 8.312 2.145 1 80.06 75 VAL B CA 1
ATOM 2133 C C . VAL B 1 75 ? -23.484 9.656 2.471 1 80.06 75 VAL B C 1
ATOM 2135 O O . VAL B 1 75 ? -24.109 10.516 3.104 1 80.06 75 VAL B O 1
ATOM 2138 N N . THR B 1 76 ? -22.25 9.836 2.012 1 82.94 76 THR B N 1
ATOM 2139 C CA . THR B 1 76 ? -21.5 11.062 2.273 1 82.94 76 THR B CA 1
ATOM 2140 C C . THR B 1 76 ? -22.234 12.273 1.703 1 82.94 76 THR B C 1
ATOM 2142 O O . THR B 1 76 ? -22.328 13.312 2.359 1 82.94 76 THR B O 1
ATOM 2145 N N . GLU B 1 77 ? -22.875 12.102 0.577 1 83.19 77 GLU B N 1
ATOM 2146 C CA . GLU B 1 77 ? -23.562 13.195 -0.101 1 83.19 77 GLU B CA 1
ATOM 2147 C C . GLU B 1 77 ? -24.906 13.508 0.566 1 83.19 77 GLU B C 1
ATOM 2149 O O . GLU B 1 77 ? -25.375 14.641 0.522 1 83.19 77 GLU B O 1
ATOM 2154 N N . SER B 1 78 ? -25.438 12.562 1.266 1 84.31 78 SER B N 1
ATOM 2155 C CA . SER B 1 78 ? -26.766 12.727 1.834 1 84.31 78 SER B CA 1
ATOM 2156 C C . SER B 1 78 ? -26.703 13.297 3.246 1 84.31 78 SER B C 1
ATOM 2158 O O . SER B 1 78 ? -27.672 13.875 3.732 1 84.31 78 SER B O 1
ATOM 2160 N N . VAL B 1 79 ? -25.656 13.25 3.898 1 84.25 79 VAL B N 1
ATOM 2161 C CA . VAL B 1 79 ? -25.547 13.547 5.32 1 84.25 79 VAL B CA 1
ATOM 2162 C C . VAL B 1 79 ? -25.328 15.047 5.516 1 84.25 79 VAL B C 1
ATOM 2164 O O . VAL B 1 79 ? -25.859 15.641 6.457 1 84.25 79 VAL B O 1
ATOM 2167 N N . THR B 1 80 ? -24.578 15.711 4.723 1 85.44 80 THR B N 1
ATOM 2168 C CA . THR B 1 80 ? -24.219 17.109 4.914 1 85.44 80 THR B CA 1
ATOM 2169 C C . THR B 1 80 ? -23.703 17.719 3.613 1 85.44 80 THR B C 1
ATOM 2171 O O . THR B 1 80 ? -23.203 17 2.738 1 85.44 80 THR B O 1
ATOM 2174 N N . ASP B 1 81 ? -23.812 19.047 3.547 1 89.88 81 ASP B N 1
ATOM 2175 C CA . ASP B 1 81 ? -23.219 19.781 2.434 1 89.88 81 ASP B CA 1
ATOM 2176 C C . ASP B 1 81 ? -21.875 20.406 2.83 1 89.88 81 ASP B C 1
ATOM 2178 O O . ASP B 1 81 ? -21.172 20.938 1.984 1 89.88 81 ASP B O 1
ATOM 2182 N N . ASP B 1 82 ? -21.516 20.312 4.098 1 93.81 82 ASP B N 1
ATOM 2183 C CA . ASP B 1 82 ? -20.234 20.844 4.574 1 93.81 82 ASP B CA 1
ATOM 2184 C C . ASP B 1 82 ? -19.078 19.922 4.203 1 93.81 82 ASP B C 1
ATOM 2186 O O . ASP B 1 82 ? -19.031 18.766 4.66 1 93.81 82 ASP B O 1
ATOM 2190 N N . PRO B 1 83 ? -18.141 20.406 3.412 1 94.44 83 PRO B N 1
ATOM 2191 C CA . PRO B 1 83 ? -17.062 19.531 2.918 1 94.44 83 PRO B CA 1
ATOM 2192 C C . PRO B 1 83 ? -16.203 18.953 4.039 1 94.44 83 PRO B C 1
ATOM 2194 O O . PRO B 1 83 ? -15.719 17.828 3.93 1 94.44 83 PRO B O 1
ATOM 2197 N N . VAL B 1 84 ? -16.016 19.672 5.059 1 94.31 84 VAL B N 1
ATOM 2198 C CA . VAL B 1 84 ? -15.211 19.188 6.176 1 94.31 84 VAL B CA 1
ATOM 2199 C C . VAL B 1 84 ? -15.945 18.062 6.891 1 94.31 84 VAL B C 1
ATOM 2201 O O . VAL B 1 84 ? -15.336 17.062 7.27 1 94.31 84 VAL B O 1
ATOM 2204 N N . GLU B 1 85 ? -17.234 18.219 7.059 1 94.44 85 GLU B N 1
ATOM 2205 C CA . GLU B 1 85 ? -18.047 17.141 7.645 1 94.44 85 GLU B CA 1
ATOM 2206 C C . GLU B 1 85 ? -18.094 15.922 6.73 1 94.44 85 GLU B C 1
ATOM 2208 O O . GLU B 1 85 ? -18.109 14.781 7.203 1 94.44 85 GLU B O 1
ATOM 2213 N N . ARG B 1 86 ? -18.172 16.156 5.441 1 95.69 86 ARG B N 1
ATOM 2214 C CA . ARG B 1 86 ? -18.141 15.055 4.484 1 95.69 86 ARG B CA 1
ATOM 2215 C C . ARG B 1 86 ? -16.828 14.289 4.57 1 95.69 86 ARG B C 1
ATOM 2217 O O . ARG B 1 86 ? -16.812 13.055 4.461 1 95.69 86 ARG B O 1
ATOM 2224 N N . LEU B 1 87 ? -15.727 15 4.738 1 96.31 87 LEU B N 1
ATOM 2225 C CA . LEU B 1 87 ? -14.438 14.352 4.926 1 96.31 87 LEU B CA 1
ATOM 2226 C C . LEU B 1 87 ? -14.445 13.461 6.164 1 96.31 87 LEU B C 1
ATOM 2228 O O . LEU B 1 87 ? -13.875 12.367 6.152 1 96.31 87 LEU B O 1
ATOM 2232 N N . ASP B 1 88 ? -15.102 13.922 7.219 1 95.25 88 ASP B N 1
ATOM 2233 C CA . ASP B 1 88 ? -15.211 13.141 8.445 1 95.25 88 ASP B CA 1
ATOM 2234 C C . ASP B 1 88 ? -15.953 11.828 8.188 1 95.25 88 ASP B C 1
ATOM 2236 O O . ASP B 1 88 ? -15.57 10.781 8.719 1 95.25 88 ASP B O 1
ATOM 2240 N N . VAL B 1 89 ? -17 11.898 7.41 1 94.56 89 VAL B N 1
ATOM 2241 C CA . VAL B 1 89 ? -17.766 10.711 7.051 1 94.56 89 VAL B CA 1
ATOM 2242 C C . VAL B 1 89 ? -16.875 9.742 6.273 1 94.56 89 VAL B C 1
ATOM 2244 O O . VAL B 1 89 ? -16.844 8.547 6.57 1 94.56 89 VAL B O 1
ATOM 2247 N N . LEU B 1 90 ? -16.109 10.234 5.328 1 96.12 90 LEU B N 1
ATOM 2248 C CA . LEU B 1 90 ? -15.227 9.391 4.527 1 96.12 90 LEU B CA 1
ATOM 2249 C C . LEU B 1 90 ? -14.148 8.75 5.391 1 96.12 90 LEU B C 1
ATOM 2251 O O . LEU B 1 90 ? -13.805 7.582 5.203 1 96.12 90 LEU B O 1
ATOM 2255 N N . ARG B 1 91 ? -13.602 9.5 6.305 1 96.5 91 ARG B N 1
ATOM 2256 C CA . ARG B 1 91 ? -12.578 8.961 7.195 1 96.5 91 ARG B CA 1
ATOM 2257 C C . ARG B 1 91 ? -13.133 7.832 8.055 1 96.5 91 ARG B C 1
ATOM 2259 O O . ARG B 1 91 ? -12.484 6.797 8.227 1 96.5 91 ARG B O 1
ATOM 2266 N N . ARG B 1 92 ? -14.328 8.039 8.617 1 94.94 92 ARG B N 1
ATOM 2267 C CA . ARG B 1 92 ? -14.953 7.012 9.438 1 94.94 92 ARG B CA 1
ATOM 2268 C C . ARG B 1 92 ? -15.234 5.754 8.617 1 94.94 92 ARG B C 1
ATOM 2270 O O . ARG B 1 92 ? -15.031 4.637 9.094 1 94.94 92 ARG B O 1
ATOM 2277 N N . PHE B 1 93 ? -15.688 5.996 7.449 1 95.25 93 PHE B N 1
ATOM 2278 C CA . PHE B 1 93 ? -15.93 4.867 6.559 1 95.25 93 PHE B CA 1
ATOM 2279 C C . PHE B 1 93 ? -14.641 4.109 6.27 1 95.25 93 PHE B C 1
ATOM 2281 O O . PHE B 1 93 ? -14.609 2.879 6.332 1 95.25 93 PHE B O 1
ATOM 2288 N N . ALA B 1 94 ? -13.594 4.84 5.918 1 97.38 94 ALA B N 1
ATOM 2289 C CA . ALA B 1 94 ? -12.305 4.219 5.621 1 97.38 94 ALA B CA 1
ATOM 2290 C C . ALA B 1 94 ? -11.844 3.334 6.773 1 97.38 94 ALA B C 1
ATOM 2292 O O . ALA B 1 94 ? -11.328 2.234 6.555 1 97.38 94 ALA B O 1
ATOM 2293 N N . VAL B 1 95 ? -12.008 3.777 8.008 1 97.69 95 VAL B N 1
ATOM 2294 C CA . VAL B 1 95 ? -11.578 3.035 9.188 1 97.69 95 VAL B CA 1
ATOM 2295 C C . VAL B 1 95 ? -12.375 1.736 9.305 1 97.69 95 VAL B C 1
ATOM 2297 O O . VAL B 1 95 ? -11.859 0.723 9.781 1 97.69 95 VAL B O 1
ATOM 2300 N N . SER B 1 96 ? -13.586 1.706 8.766 1 96.19 96 SER B N 1
ATOM 2301 C CA . SER B 1 96 ? -14.5 0.586 8.969 1 96.19 96 SER B CA 1
ATOM 2302 C C . SER B 1 96 ? -14.344 -0.457 7.863 1 96.19 96 SER B C 1
ATOM 2304 O O . SER B 1 96 ? -14.992 -1.506 7.898 1 96.19 96 SER B O 1
ATOM 2306 N N . LEU B 1 97 ? -13.555 -0.227 6.883 1 97.12 97 LEU B N 1
ATOM 2307 C CA . LEU B 1 97 ? -13.391 -1.137 5.754 1 97.12 97 LEU B CA 1
ATOM 2308 C C . LEU B 1 97 ? -12.828 -2.479 6.215 1 97.12 97 LEU B C 1
ATOM 2310 O O . LEU B 1 97 ? -12.148 -2.553 7.242 1 97.12 97 LEU B O 1
ATOM 2314 N N . PRO B 1 98 ? -13.102 -3.52 5.488 1 97.25 98 PRO B N 1
ATOM 2315 C CA . PRO B 1 98 ? -12.492 -4.816 5.785 1 97.25 98 PRO B CA 1
ATOM 2316 C C . PRO B 1 98 ? -11.047 -4.91 5.297 1 97.25 98 PRO B C 1
ATOM 2318 O O . PRO B 1 98 ? -10.766 -5.617 4.324 1 97.25 98 PRO B O 1
ATOM 2321 N N . HIS B 1 99 ? -10.141 -4.352 5.984 1 98.12 99 HIS B N 1
ATOM 2322 C CA . HIS B 1 99 ? -8.789 -4.043 5.547 1 98.12 99 HIS B CA 1
ATOM 2323 C C . HIS B 1 99 ? -8.023 -5.312 5.172 1 98.12 99 HIS B C 1
ATOM 2325 O O . HIS B 1 99 ? -7.301 -5.336 4.176 1 98.12 99 HIS B O 1
ATOM 2331 N N . ALA B 1 100 ? -8.148 -6.34 5.996 1 97.5 100 ALA B N 1
ATOM 2332 C CA . ALA B 1 100 ? -7.426 -7.574 5.699 1 97.5 100 ALA B CA 1
ATOM 2333 C C . ALA B 1 100 ? -7.895 -8.18 4.379 1 97.5 100 ALA B C 1
ATOM 2335 O O . ALA B 1 100 ? -7.078 -8.633 3.572 1 97.5 100 ALA B O 1
ATOM 2336 N N . ALA B 1 101 ? -9.195 -8.203 4.16 1 97.81 101 ALA B N 1
ATOM 2337 C CA . ALA B 1 101 ? -9.742 -8.711 2.906 1 97.81 101 ALA B CA 1
ATOM 2338 C C . ALA B 1 101 ? -9.312 -7.844 1.726 1 97.81 101 ALA B C 1
ATOM 2340 O O . ALA B 1 101 ? -9 -8.359 0.65 1 97.81 101 ALA B O 1
ATOM 2341 N N . GLU B 1 102 ? -9.289 -6.562 1.925 1 97.62 102 GLU B N 1
ATOM 2342 C CA . GLU B 1 102 ? -8.906 -5.656 0.848 1 97.62 102 GLU B CA 1
ATOM 2343 C C . GLU B 1 102 ? -7.426 -5.816 0.497 1 97.62 102 GLU B C 1
ATOM 2345 O O . GLU B 1 102 ? -7.055 -5.766 -0.677 1 97.62 102 GLU B O 1
ATOM 2350 N N . ALA B 1 103 ? -6.602 -5.961 1.524 1 96.62 103 ALA B N 1
ATOM 2351 C CA . ALA B 1 103 ? -5.199 -6.266 1.257 1 96.62 103 ALA B CA 1
ATOM 2352 C C . ALA B 1 103 ? -5.062 -7.543 0.431 1 96.62 103 ALA B C 1
ATOM 2354 O O . ALA B 1 103 ? -4.266 -7.602 -0.51 1 96.62 103 ALA B O 1
ATOM 2355 N N . ALA B 1 104 ? -5.855 -8.547 0.769 1 96.44 104 ALA B N 1
ATOM 2356 C CA . ALA B 1 104 ? -5.84 -9.82 0.049 1 96.44 104 ALA B CA 1
ATOM 2357 C C . ALA B 1 104 ? -6.305 -9.641 -1.393 1 96.44 104 ALA B C 1
ATOM 2359 O O . ALA B 1 104 ? -5.75 -10.242 -2.312 1 96.44 104 ALA B O 1
ATOM 2360 N N . ILE B 1 105 ? -7.348 -8.82 -1.582 1 97.75 105 ILE B N 1
ATOM 2361 C CA . ILE B 1 105 ? -7.844 -8.555 -2.928 1 97.75 105 ILE B CA 1
ATOM 2362 C C . ILE B 1 105 ? -6.766 -7.852 -3.748 1 97.75 105 ILE B C 1
ATOM 2364 O O . ILE B 1 105 ? -6.566 -8.164 -4.922 1 97.75 105 ILE B O 1
ATOM 2368 N N . ARG B 1 106 ? -6.047 -6.945 -3.17 1 96.75 106 ARG B N 1
ATOM 2369 C CA . ARG B 1 106 ? -4.977 -6.254 -3.885 1 96.75 106 ARG B CA 1
ATOM 2370 C C . ARG B 1 106 ? -3.859 -7.223 -4.266 1 96.75 106 ARG B C 1
ATOM 2372 O O . ARG B 1 106 ? -3.303 -7.137 -5.359 1 96.75 106 ARG B O 1
ATOM 2379 N N . ASN B 1 107 ? -3.535 -8.086 -3.33 1 93.62 107 ASN B N 1
ATOM 2380 C CA . ASN B 1 107 ? -2.568 -9.133 -3.66 1 93.62 107 ASN B CA 1
ATOM 2381 C C . ASN B 1 107 ? -3.059 -10.008 -4.809 1 93.62 107 ASN B C 1
ATOM 2383 O O . ASN B 1 107 ? -2.287 -10.352 -5.703 1 93.62 107 ASN B O 1
ATOM 2387 N N . TRP B 1 108 ? -4.32 -10.391 -4.77 1 95.5 108 TRP B N 1
ATOM 2388 C CA . TRP B 1 108 ? -4.961 -11.188 -5.812 1 95.5 108 TRP B CA 1
ATOM 2389 C C . TRP B 1 108 ? -4.914 -10.469 -7.156 1 95.5 108 TRP B C 1
ATOM 2391 O O . TRP B 1 108 ? -4.738 -11.102 -8.195 1 95.5 108 TRP B O 1
ATOM 2401 N N . ALA B 1 109 ? -5.047 -9.188 -7.125 1 94.94 109 ALA B N 1
ATOM 2402 C CA . ALA B 1 109 ? -5.074 -8.344 -8.312 1 94.94 109 ALA B CA 1
ATOM 2403 C C . ALA B 1 109 ? -3.773 -8.461 -9.102 1 94.94 109 ALA B C 1
ATOM 2405 O O . ALA B 1 109 ? -3.77 -8.328 -10.328 1 94.94 109 ALA B O 1
ATOM 2406 N N . ALA B 1 110 ? -2.693 -8.695 -8.43 1 84.94 110 ALA B N 1
ATOM 2407 C CA . ALA B 1 110 ? -1.396 -8.828 -9.086 1 84.94 110 ALA B CA 1
ATOM 2408 C C . ALA B 1 110 ? -1.335 -10.109 -9.914 1 84.94 110 ALA B C 1
ATOM 2410 O O . ALA B 1 110 ? -0.515 -10.219 -10.836 1 84.94 110 ALA B O 1
ATOM 2411 N N . LEU B 1 111 ? -2.227 -11.047 -9.68 1 85.69 111 LEU B N 1
ATOM 2412 C CA . LEU B 1 111 ? -2.176 -12.367 -10.289 1 85.69 111 LEU B CA 1
ATOM 2413 C C . LEU B 1 111 ? -3.285 -12.531 -11.32 1 85.69 111 LEU B C 1
ATOM 2415 O O . LEU B 1 111 ? -3.188 -13.383 -12.211 1 85.69 111 LEU B O 1
ATOM 2419 N N . ASP B 1 112 ? -4.305 -11.859 -11.133 1 93.12 112 ASP B N 1
ATOM 2420 C CA . ASP B 1 112 ? -5.512 -12.023 -11.938 1 93.12 112 ASP B CA 1
ATOM 2421 C C . ASP B 1 112 ? -5.953 -10.703 -12.555 1 93.12 112 ASP B C 1
ATOM 2423 O O . ASP B 1 112 ? -6.398 -9.797 -11.844 1 93.12 112 ASP B O 1
ATOM 2427 N N . PRO B 1 113 ? -5.922 -10.609 -13.859 1 93 113 PRO B N 1
ATOM 2428 C CA . PRO B 1 113 ? -6.227 -9.336 -14.523 1 93 113 PRO B CA 1
ATOM 2429 C C . PRO B 1 113 ? -7.648 -8.852 -14.25 1 93 113 PRO B C 1
ATOM 2431 O O . PRO B 1 113 ? -7.895 -7.645 -14.203 1 93 113 PRO B O 1
ATOM 2434 N N . GLU B 1 114 ? -8.562 -9.758 -14.102 1 95.62 114 GLU B N 1
ATOM 2435 C CA . GLU B 1 114 ? -9.93 -9.359 -13.797 1 95.62 114 GLU B CA 1
ATOM 2436 C C . GLU B 1 114 ? -10.023 -8.727 -12.406 1 95.62 114 GLU B C 1
ATOM 2438 O O . GLU B 1 114 ? -10.719 -7.723 -12.227 1 95.62 114 GLU B O 1
ATOM 2443 N N . VAL B 1 115 ? -9.344 -9.297 -11.445 1 97.25 115 VAL B N 1
ATOM 2444 C CA . VAL B 1 115 ? -9.297 -8.734 -10.102 1 97.25 115 VAL B CA 1
ATOM 2445 C C . VAL B 1 115 ? -8.578 -7.391 -10.117 1 97.25 115 VAL B C 1
ATOM 2447 O O . VAL B 1 115 ? -8.984 -6.449 -9.438 1 97.25 115 VAL B O 1
ATOM 2450 N N . GLY B 1 116 ? -7.566 -7.348 -10.953 1 96.62 116 GLY B N 1
ATOM 2451 C CA . GLY B 1 116 ? -6.832 -6.102 -11.117 1 96.62 116 GLY B CA 1
ATOM 2452 C C . GLY B 1 116 ? -7.695 -4.965 -11.625 1 96.62 116 GLY B C 1
ATOM 2453 O O . GLY B 1 116 ? -7.578 -3.83 -11.164 1 96.62 116 GLY B O 1
ATOM 2454 N N . LEU B 1 117 ? -8.492 -5.258 -12.562 1 96.5 117 LEU B N 1
ATOM 2455 C CA . LEU B 1 117 ? -9.391 -4.25 -13.109 1 96.5 117 LEU B CA 1
ATOM 2456 C C . LEU B 1 117 ? -10.367 -3.756 -12.047 1 96.5 117 LEU B C 1
ATOM 2458 O O . LEU B 1 117 ? -10.609 -2.553 -11.93 1 96.5 117 LEU B O 1
ATOM 2462 N N . ALA B 1 118 ? -10.922 -4.664 -11.289 1 97.25 118 ALA B N 1
ATOM 2463 C CA . ALA B 1 118 ? -11.844 -4.293 -10.219 1 97.25 118 ALA B CA 1
ATOM 2464 C C . ALA B 1 118 ? -11.141 -3.438 -9.164 1 97.25 118 ALA B C 1
ATOM 2466 O O . ALA B 1 118 ? -11.703 -2.443 -8.695 1 97.25 118 ALA B O 1
ATOM 2467 N N . GLN B 1 119 ? -9.938 -3.805 -8.812 1 97.44 119 GLN B N 1
ATOM 2468 C CA . GLN B 1 119 ? -9.148 -3.057 -7.848 1 97.44 119 GLN B CA 1
ATOM 2469 C C . GLN B 1 119 ? -8.906 -1.625 -8.32 1 97.44 119 GLN B C 1
ATOM 2471 O O . GLN B 1 119 ? -9.039 -0.678 -7.543 1 97.44 119 GLN B O 1
ATOM 2476 N N . ARG B 1 120 ? -8.57 -1.448 -9.594 1 96 120 ARG B N 1
ATOM 2477 C CA . ARG B 1 120 ? -8.32 -0.121 -10.148 1 96 120 ARG B CA 1
ATOM 2478 C C . ARG B 1 120 ? -9.594 0.725 -10.133 1 96 120 ARG B C 1
ATOM 2480 O O . ARG B 1 120 ? -9.547 1.921 -9.844 1 96 120 ARG B O 1
ATOM 2487 N N . ARG B 1 121 ? -10.664 0.091 -10.438 1 95.75 121 ARG B N 1
ATOM 2488 C CA . ARG B 1 121 ? -11.938 0.806 -10.414 1 95.75 121 ARG B CA 1
ATOM 2489 C C . ARG B 1 121 ? -12.258 1.305 -9.008 1 95.75 121 ARG B C 1
ATOM 2491 O O . ARG B 1 121 ? -12.688 2.447 -8.836 1 95.75 121 ARG B O 1
ATOM 2498 N N . VAL B 1 122 ? -12.031 0.459 -8.039 1 96.69 122 VAL B N 1
ATOM 2499 C CA . VAL B 1 122 ? -12.305 0.82 -6.648 1 96.69 122 VAL B CA 1
ATOM 2500 C C . VAL B 1 122 ? -11.359 1.938 -6.207 1 96.69 122 VAL B C 1
ATOM 2502 O O . VAL B 1 122 ? -11.797 2.92 -5.602 1 96.69 122 VAL B O 1
ATOM 2505 N N . ASP B 1 123 ? -10.102 1.819 -6.531 1 96.69 123 ASP B N 1
ATOM 2506 C CA . ASP B 1 123 ? -9.133 2.861 -6.188 1 96.69 123 ASP B CA 1
ATOM 2507 C C . ASP B 1 123 ? -9.531 4.199 -6.805 1 96.69 123 ASP B C 1
ATOM 2509 O O . ASP B 1 123 ? -9.508 5.23 -6.133 1 96.69 123 ASP B O 1
ATOM 2513 N N . GLU B 1 124 ? -9.898 4.145 -8.047 1 95.38 124 GLU B N 1
ATOM 2514 C CA . GLU B 1 124 ? -10.234 5.363 -8.773 1 95.38 124 GLU B CA 1
ATOM 2515 C C . GLU B 1 124 ? -11.508 5.996 -8.227 1 95.38 124 GLU B C 1
ATOM 2517 O O . GLU B 1 124 ? -11.586 7.215 -8.07 1 95.38 124 GLU B O 1
ATOM 2522 N N . ARG B 1 125 ? -12.492 5.211 -7.969 1 95 125 ARG B N 1
ATOM 2523 C CA . ARG B 1 125 ? -13.75 5.723 -7.441 1 95 125 ARG B CA 1
ATOM 2524 C C . ARG B 1 125 ? -13.547 6.359 -6.07 1 95 125 ARG B C 1
ATOM 2526 O O . ARG B 1 125 ? -14.086 7.43 -5.789 1 95 125 ARG B O 1
ATOM 2533 N N . ARG B 1 126 ? -12.773 5.695 -5.223 1 96.88 126 ARG B N 1
ATOM 2534 C CA . ARG B 1 126 ? -12.477 6.242 -3.902 1 96.88 126 ARG B CA 1
ATOM 2535 C C . ARG B 1 126 ? -11.68 7.535 -4.012 1 96.88 126 ARG B C 1
ATOM 2537 O O . ARG B 1 126 ? -11.969 8.508 -3.314 1 96.88 126 ARG B O 1
ATOM 2544 N N . ARG B 1 127 ? -10.719 7.523 -4.867 1 96.81 127 ARG B N 1
ATOM 2545 C CA . ARG B 1 127 ? -9.906 8.719 -5.062 1 96.81 127 ARG B CA 1
ATOM 2546 C C . ARG B 1 127 ? -10.75 9.883 -5.566 1 96.81 127 ARG B C 1
ATOM 2548 O O . ARG B 1 127 ? -10.633 11.008 -5.074 1 96.81 127 ARG B O 1
ATOM 2555 N N . ALA B 1 128 ? -11.562 9.609 -6.551 1 95.75 128 ALA B N 1
ATOM 2556 C CA . ALA B 1 128 ? -12.414 10.641 -7.133 1 95.75 128 ALA B CA 1
ATOM 2557 C C . ALA B 1 128 ? -13.391 11.195 -6.102 1 95.75 128 ALA B C 1
ATOM 2559 O O . ALA B 1 128 ? -13.617 12.406 -6.039 1 95.75 128 ALA B O 1
ATOM 2560 N N . ALA B 1 129 ? -13.984 10.32 -5.32 1 95.44 129 ALA B N 1
ATOM 2561 C CA . ALA B 1 129 ? -14.906 10.75 -4.273 1 95.44 129 ALA B CA 1
ATOM 2562 C C . ALA B 1 129 ? -14.195 11.625 -3.244 1 95.44 129 ALA B C 1
ATOM 2564 O O . ALA B 1 129 ? -14.719 12.672 -2.846 1 95.44 129 ALA B O 1
ATOM 2565 N N . LEU B 1 130 ? -13.047 11.211 -2.809 1 97.06 130 LEU B N 1
ATOM 2566 C CA . LEU B 1 130 ? -12.258 11.984 -1.854 1 97.06 130 LEU B CA 1
ATOM 2567 C C . LEU B 1 130 ? -11.867 13.336 -2.439 1 97.06 130 LEU B C 1
ATOM 2569 O O . LEU B 1 130 ? -11.969 14.359 -1.765 1 97.06 130 LEU B O 1
ATOM 2573 N N . GLU B 1 131 ? -11.438 13.336 -3.707 1 97.5 131 GLU B N 1
ATOM 2574 C CA . GLU B 1 131 ? -11.047 14.57 -4.379 1 97.5 131 GLU B CA 1
ATOM 2575 C C . GLU B 1 131 ? -12.227 15.539 -4.48 1 97.5 131 GLU B C 1
ATOM 2577 O O . GLU B 1 131 ? -12.062 16.75 -4.277 1 97.5 131 GLU B O 1
ATOM 2582 N N . ASP B 1 132 ? -13.344 14.992 -4.789 1 95.25 132 ASP B N 1
ATOM 2583 C CA . ASP B 1 132 ? -14.547 15.82 -4.887 1 95.25 132 ASP B CA 1
ATOM 2584 C C . ASP B 1 132 ? -14.859 16.5 -3.555 1 95.25 132 ASP B C 1
ATOM 2586 O O . ASP B 1 132 ? -15.148 17.688 -3.516 1 95.25 132 ASP B O 1
ATOM 2590 N N . VAL B 1 133 ? -14.805 15.773 -2.512 1 96.12 133 VAL B N 1
ATOM 2591 C CA . VAL B 1 133 ? -15.055 16.312 -1.182 1 96.12 133 VAL B CA 1
ATOM 2592 C C . VAL B 1 133 ? -14.016 17.375 -0.853 1 96.12 133 VAL B C 1
ATOM 2594 O O . VAL B 1 133 ? -14.359 18.469 -0.397 1 96.12 133 VAL B O 1
ATOM 2597 N N . LEU B 1 134 ? -12.758 17.109 -1.129 1 97.56 134 LEU B N 1
ATOM 2598 C CA . LEU B 1 134 ? -11.664 18.016 -0.804 1 97.56 134 LEU B CA 1
ATOM 2599 C C . LEU B 1 134 ? -11.742 19.297 -1.64 1 97.56 134 LEU B C 1
ATOM 2601 O O . LEU B 1 134 ? -11.391 20.375 -1.165 1 97.56 134 LEU B O 1
ATOM 2605 N N . ALA B 1 135 ? -12.188 19.125 -2.9 1 96.62 135 ALA B N 1
ATOM 2606 C CA . ALA B 1 135 ? -12.312 20.281 -3.799 1 96.62 135 ALA B CA 1
ATOM 2607 C C . ALA B 1 135 ? -13.289 21.312 -3.244 1 96.62 135 ALA B C 1
ATOM 2609 O O . ALA B 1 135 ? -13.164 22.5 -3.521 1 96.62 135 ALA B O 1
ATOM 2610 N N . GLY B 1 136 ? -14.234 20.828 -2.463 1 94.81 136 GLY B N 1
ATOM 2611 C CA . GLY B 1 136 ? -15.18 21.734 -1.831 1 94.81 136 GLY B CA 1
ATOM 2612 C C . GLY B 1 136 ? -14.633 22.391 -0.583 1 94.81 136 GLY B C 1
ATOM 2613 O O . GLY B 1 136 ? -15.203 23.375 -0.09 1 94.81 136 GLY B O 1
ATOM 2614 N N . ALA B 1 137 ? -13.547 21.906 -0.099 1 94.69 137 ALA B N 1
ATOM 2615 C CA . ALA B 1 137 ? -13.031 22.375 1.188 1 94.69 137 ALA B CA 1
ATOM 2616 C C . ALA B 1 137 ? -11.805 23.266 1.001 1 94.69 137 ALA B C 1
ATOM 2618 O O . ALA B 1 137 ? -11.578 24.188 1.775 1 94.69 137 ALA B O 1
ATOM 2619 N N . VAL B 1 138 ? -10.977 22.969 -0 1 95.62 138 VAL B N 1
ATOM 2620 C CA . VAL B 1 138 ? -9.688 23.641 -0.131 1 95.62 138 VAL B CA 1
ATOM 2621 C C . VAL B 1 138 ? -9.758 24.672 -1.254 1 95.62 138 VAL B C 1
ATOM 2623 O O . VAL B 1 138 ? -10.633 24.594 -2.123 1 95.62 138 VAL B O 1
ATOM 2626 N N . ARG B 1 139 ? -8.836 25.641 -1.266 1 89.75 139 ARG B N 1
ATOM 2627 C CA . ARG B 1 139 ? -8.852 26.766 -2.201 1 89.75 139 ARG B CA 1
ATOM 2628 C C . ARG B 1 139 ? -8.422 26.328 -3.594 1 89.75 139 ARG B C 1
ATOM 2630 O O . ARG B 1 139 ? -9.07 26.641 -4.586 1 89.75 139 ARG B O 1
ATOM 2637 N N . ASP B 1 140 ? -7.395 25.547 -3.764 1 92.75 140 ASP B N 1
ATOM 2638 C CA . ASP B 1 140 ? -6.77 25.156 -5.023 1 92.75 140 ASP B CA 1
ATOM 2639 C C . ASP B 1 140 ? -7.117 23.719 -5.395 1 92.75 140 ASP B C 1
ATOM 2641 O O . ASP B 1 140 ? -6.922 22.797 -4.594 1 92.75 140 ASP B O 1
ATOM 2645 N N . ARG B 1 141 ? -7.598 23.516 -6.602 1 92.5 141 ARG B N 1
ATOM 2646 C CA . ARG B 1 141 ? -7.965 22.188 -7.09 1 92.5 141 ARG B CA 1
ATOM 2647 C C . ARG B 1 141 ? -6.754 21.266 -7.133 1 92.5 141 ARG B C 1
ATOM 2649 O O . ARG B 1 141 ? -6.879 20.062 -6.91 1 92.5 141 ARG B O 1
ATOM 2656 N N . ALA B 1 142 ? -5.625 21.828 -7.445 1 94.94 142 ALA B N 1
ATOM 2657 C CA . ALA B 1 142 ? -4.402 21.031 -7.453 1 94.94 142 ALA B CA 1
ATOM 2658 C C . ALA B 1 142 ? -4.105 20.469 -6.066 1 94.94 142 ALA B C 1
ATOM 2660 O O . ALA B 1 142 ? -3.621 19.344 -5.934 1 94.94 142 ALA B O 1
ATOM 2661 N N . ASP B 1 143 ? -4.457 21.25 -5.094 1 96.19 143 ASP B N 1
ATOM 2662 C CA . ASP B 1 143 ? -4.293 20.766 -3.723 1 96.19 143 ASP B CA 1
ATOM 2663 C C . ASP B 1 143 ? -5.27 19.625 -3.416 1 96.19 143 ASP B C 1
ATOM 2665 O O . ASP B 1 143 ? -4.914 18.656 -2.74 1 96.19 143 ASP B O 1
ATOM 2669 N N . ALA B 1 144 ? -6.516 19.812 -3.934 1 97.94 144 ALA B N 1
ATOM 2670 C CA . ALA B 1 144 ? -7.516 18.781 -3.703 1 97.94 144 ALA B CA 1
ATOM 2671 C C . ALA B 1 144 ? -7.055 17.438 -4.262 1 97.94 144 ALA B C 1
ATOM 2673 O O . ALA B 1 144 ? -7.16 16.406 -3.592 1 97.94 144 ALA B O 1
ATOM 2674 N N . ALA B 1 145 ? -6.547 17.438 -5.5 1 97.75 145 ALA B N 1
ATOM 2675 C CA . ALA B 1 145 ? -6.07 16.219 -6.148 1 97.75 145 ALA B CA 1
ATOM 2676 C C . ALA B 1 145 ? -4.883 15.625 -5.398 1 97.75 145 ALA B C 1
ATOM 2678 O O . ALA B 1 145 ? -4.836 14.414 -5.16 1 97.75 145 ALA B O 1
ATOM 2679 N N . ARG B 1 146 ? -3.926 16.422 -5.039 1 97.56 146 ARG B N 1
ATOM 2680 C CA . ARG B 1 146 ? -2.74 15.977 -4.316 1 97.56 146 ARG B CA 1
ATOM 2681 C C . ARG B 1 146 ? -3.117 15.383 -2.963 1 97.56 146 ARG B C 1
ATOM 2683 O O . ARG B 1 146 ? -2.627 14.312 -2.59 1 97.56 146 ARG B O 1
ATOM 2690 N N . LEU B 1 147 ? -3.996 16.078 -2.264 1 98.31 147 LEU B N 1
ATOM 2691 C CA . LEU B 1 147 ? -4.41 15.625 -0.941 1 98.31 147 LEU B CA 1
ATOM 2692 C C . LEU B 1 147 ? -5.23 14.336 -1.039 1 98.31 147 LEU B C 1
ATOM 2694 O O . LEU B 1 147 ? -5.16 13.484 -0.155 1 98.31 147 LEU B O 1
ATOM 2698 N N . ALA B 1 148 ? -6.059 14.227 -2.076 1 98.56 148 ALA B N 1
ATOM 2699 C CA . ALA B 1 148 ? -6.781 12.977 -2.287 1 98.56 148 ALA B CA 1
ATOM 2700 C C . ALA B 1 148 ? -5.82 11.812 -2.506 1 98.56 148 ALA B C 1
ATOM 2702 O O . ALA B 1 148 ? -5.996 10.734 -1.931 1 98.56 148 ALA B O 1
ATOM 2703 N N . SER B 1 149 ? -4.785 12.055 -3.322 1 98.56 149 SER B N 1
ATOM 2704 C CA . SER B 1 149 ? -3.752 11.055 -3.562 1 98.56 149 SER B CA 1
ATOM 2705 C C . SER B 1 149 ? -3.045 10.672 -2.268 1 98.56 149 SER B C 1
ATOM 2707 O O . SER B 1 149 ? -2.805 9.484 -2.014 1 98.56 149 SER B O 1
ATOM 2709 N N . LEU B 1 150 ? -2.754 11.641 -1.452 1 98.75 150 LEU B N 1
ATOM 2710 C CA . LEU B 1 150 ? -2.115 11.398 -0.163 1 98.75 150 LEU B CA 1
ATOM 2711 C C . LEU B 1 150 ? -3.002 10.531 0.729 1 98.75 150 LEU B C 1
ATOM 2713 O O . LEU B 1 150 ? -2.531 9.562 1.329 1 98.75 150 LEU B O 1
ATOM 2717 N N . GLY B 1 151 ? -4.332 10.891 0.818 1 98.81 151 GLY B N 1
ATOM 2718 C CA . GLY B 1 151 ? -5.262 10.102 1.604 1 98.81 151 GLY B CA 1
ATOM 2719 C C . GLY B 1 151 ? -5.352 8.656 1.146 1 98.81 151 GLY B C 1
ATOM 2720 O O . GLY B 1 151 ? -5.355 7.738 1.97 1 98.81 151 GLY B O 1
ATOM 2721 N N . MET B 1 152 ? -5.355 8.484 -0.141 1 98.69 152 MET B N 1
ATOM 2722 C CA . MET B 1 152 ? -5.383 7.141 -0.706 1 98.69 152 MET B CA 1
ATOM 2723 C C . MET B 1 152 ? -4.094 6.391 -0.389 1 98.69 152 MET B C 1
ATOM 2725 O O . MET B 1 152 ? -4.121 5.199 -0.085 1 98.69 152 MET B O 1
ATOM 2729 N N . SER B 1 153 ? -2.949 7.062 -0.471 1 98.81 153 SER B N 1
ATOM 2730 C CA . SER B 1 153 ? -1.68 6.422 -0.148 1 98.81 153 SER B CA 1
ATOM 2731 C C . SER B 1 153 ? -1.646 5.965 1.307 1 98.81 153 SER B C 1
ATOM 2733 O O . SER B 1 153 ? -1.156 4.875 1.609 1 98.81 153 SER B O 1
ATOM 2735 N N . ILE B 1 154 ? -2.166 6.754 2.166 1 98.88 154 ILE B N 1
ATOM 2736 C CA . ILE B 1 154 ? -2.209 6.406 3.582 1 98.88 154 ILE B CA 1
ATOM 2737 C C . ILE B 1 154 ? -3.068 5.164 3.785 1 98.88 154 ILE B C 1
ATOM 2739 O O . ILE B 1 154 ? -2.65 4.215 4.453 1 98.88 154 ILE B O 1
ATOM 2743 N N . LEU B 1 155 ? -4.242 5.145 3.195 1 98.75 155 LEU B N 1
ATOM 2744 C CA . LEU B 1 155 ? -5.172 4.031 3.348 1 98.75 155 LEU B CA 1
ATOM 2745 C C . LEU B 1 155 ? -4.566 2.74 2.807 1 98.75 155 LEU B C 1
ATOM 2747 O O . LEU B 1 155 ? -4.492 1.737 3.521 1 98.75 155 LEU B O 1
ATOM 2751 N N . VAL B 1 156 ? -4.102 2.82 1.598 1 98.56 156 VAL B N 1
ATOM 2752 C CA . VAL B 1 156 ? -3.602 1.621 0.931 1 98.56 156 VAL B CA 1
ATOM 2753 C C . VAL B 1 156 ? -2.293 1.176 1.578 1 98.56 156 VAL B C 1
ATOM 2755 O O . VAL B 1 156 ? -2.061 -0.021 1.761 1 98.56 156 VAL B O 1
ATOM 2758 N N . GLY B 1 157 ? -1.444 2.131 1.921 1 98.75 157 GLY B N 1
ATOM 2759 C CA . GLY B 1 157 ? -0.215 1.772 2.611 1 98.75 157 GLY B CA 1
ATOM 2760 C C . GLY B 1 157 ? -0.458 1.089 3.945 1 98.75 157 GLY B C 1
ATOM 2761 O O . GLY B 1 157 ? 0.182 0.082 4.258 1 98.75 157 GLY B O 1
ATOM 2762 N N . PHE B 1 158 ? -1.407 1.607 4.723 1 98.75 158 PHE B N 1
ATOM 2763 C CA . PHE B 1 158 ? -1.812 0.972 5.973 1 98.75 158 PHE B CA 1
ATOM 2764 C C . PHE B 1 158 ? -2.232 -0.473 5.73 1 98.75 158 PHE B C 1
ATOM 2766 O O . PHE B 1 158 ? -1.794 -1.379 6.445 1 98.75 158 PHE B O 1
ATOM 2773 N N . GLN B 1 159 ? -2.994 -0.666 4.719 1 98.19 159 GLN B N 1
ATOM 2774 C CA . GLN B 1 159 ? -3.506 -2 4.426 1 98.19 159 GLN B CA 1
ATOM 2775 C C . GLN B 1 159 ? -2.377 -2.945 4.02 1 98.19 159 GLN B C 1
ATOM 2777 O O . GLN B 1 159 ? -2.449 -4.148 4.27 1 98.19 159 GLN B O 1
ATOM 2782 N N . G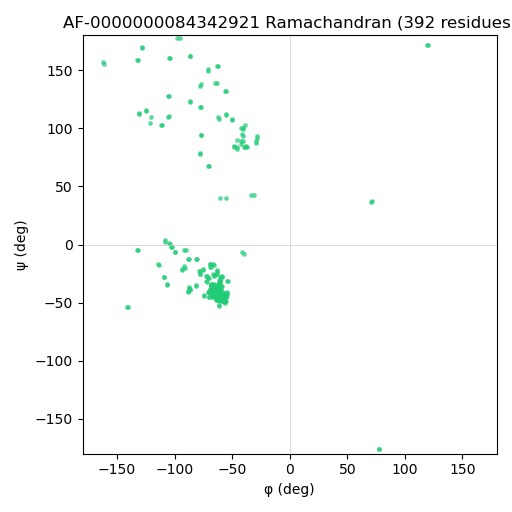LN B 1 160 ? -1.303 -2.447 3.5 1 96.81 160 GLN B N 1
ATOM 2783 C CA . GLN B 1 160 ? -0.25 -3.277 2.922 1 96.81 160 GLN B CA 1
ATOM 2784 C C . GLN B 1 160 ? 0.836 -3.58 3.949 1 96.81 160 GLN B C 1
ATOM 2786 O O . GLN B 1 160 ? 1.58 -4.555 3.807 1 96.81 160 GLN B O 1
ATOM 2791 N N . ILE B 1 161 ? 0.952 -2.779 4.977 1 96.19 161 ILE B N 1
ATOM 2792 C CA . ILE B 1 161 ? 2.137 -2.963 5.809 1 96.19 161 ILE B CA 1
ATOM 2793 C C . ILE B 1 161 ? 1.726 -3.455 7.195 1 96.19 161 ILE B C 1
ATOM 2795 O O . ILE B 1 161 ? 2.561 -3.938 7.961 1 96.19 161 ILE B O 1
ATOM 2799 N N . HIS B 1 162 ? 0.451 -3.316 7.59 1 95.12 162 HIS B N 1
ATOM 2800 C CA . HIS B 1 162 ? 0.032 -3.717 8.93 1 95.12 162 HIS B CA 1
ATOM 2801 C C . HIS B 1 162 ? -0.756 -5.02 8.891 1 95.12 162 HIS B C 1
ATOM 2803 O O . HIS B 1 162 ? -1.89 -5.055 8.406 1 95.12 162 HIS B O 1
ATOM 2809 N N . HIS B 1 163 ? -0.147 -6.09 9.422 1 90.81 163 HIS B N 1
ATOM 2810 C CA . HIS B 1 163 ? -0.736 -7.422 9.484 1 90.81 163 HIS B CA 1
ATOM 2811 C C . HIS B 1 163 ? -0.611 -8.016 10.883 1 90.81 163 HIS B C 1
ATOM 2813 O O . HIS B 1 163 ? 0.499 -8.266 11.352 1 90.81 163 HIS B O 1
ATOM 2819 N N . PRO B 1 164 ? -1.732 -8.203 11.578 1 93.06 164 PRO B N 1
ATOM 2820 C CA . PRO B 1 164 ? -3.094 -7.805 11.219 1 93.06 164 PRO B CA 1
ATOM 2821 C C . PRO B 1 164 ? -3.305 -6.293 11.281 1 93.06 164 PRO B C 1
ATOM 2823 O O . PRO B 1 164 ? -2.604 -5.598 12.016 1 93.06 164 PRO B O 1
ATOM 2826 N N . PRO B 1 165 ? -4.188 -5.871 10.422 1 96.5 165 PRO B N 1
ATOM 2827 C CA . PRO B 1 165 ? -4.48 -4.438 10.5 1 96.5 165 PRO B CA 1
ATOM 2828 C C . PRO B 1 165 ? -5.09 -4.027 11.836 1 96.5 165 PRO B C 1
ATOM 2830 O O . PRO B 1 165 ? -5.875 -4.781 12.414 1 96.5 165 PRO B O 1
ATOM 2833 N N . ASP B 1 166 ? -4.672 -2.938 12.32 1 96.88 166 ASP B N 1
ATOM 2834 C CA . ASP B 1 166 ? -5.254 -2.301 13.5 1 96.88 166 ASP B CA 1
ATOM 2835 C C . ASP B 1 166 ? -5.965 -1.001 13.125 1 96.88 166 ASP B C 1
ATOM 2837 O O . ASP B 1 166 ? -5.32 0.035 12.945 1 96.88 166 ASP B O 1
ATOM 2841 N N . PRO B 1 167 ? -7.25 -1.007 13.055 1 97.5 167 PRO B N 1
ATOM 2842 C CA . PRO B 1 167 ? -8.008 0.166 12.609 1 97.5 167 PRO B CA 1
ATOM 2843 C C . PRO B 1 167 ? -7.746 1.398 13.477 1 97.5 167 PRO B C 1
ATOM 2845 O O . PRO B 1 167 ? -7.891 2.529 13 1 97.5 167 PRO B O 1
ATOM 2848 N N . SER B 1 168 ? -7.387 1.18 14.773 1 97.88 168 SER B N 1
ATOM 2849 C CA . SER B 1 168 ? -7.098 2.328 15.625 1 97.88 168 SER B CA 1
ATOM 2850 C C . SER B 1 168 ? -5.895 3.109 15.109 1 97.88 168 SER B C 1
ATOM 2852 O O . SER B 1 168 ? -5.844 4.336 15.234 1 97.88 168 SER B O 1
ATOM 2854 N N . LEU B 1 169 ? -4.941 2.439 14.594 1 97.94 169 LEU B N 1
ATOM 2855 C CA . LEU B 1 169 ? -3.777 3.1 14.016 1 97.94 169 LEU B CA 1
ATOM 2856 C C . LEU B 1 169 ? -4.164 3.887 12.766 1 97.94 169 LEU B C 1
ATOM 2858 O O . LEU B 1 169 ? -3.703 5.012 12.57 1 97.94 169 LEU B O 1
ATOM 2862 N N . LEU B 1 170 ? -5.035 3.281 11.93 1 98.69 170 LEU B N 1
ATOM 2863 C CA . LEU B 1 170 ? -5.508 4.0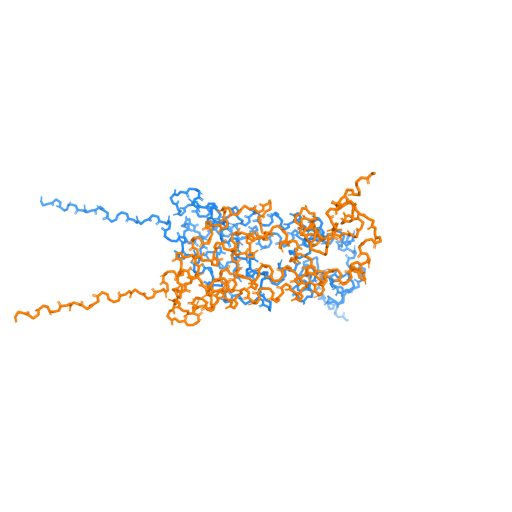12 10.758 1 98.69 170 LEU B CA 1
ATOM 2864 C C . LEU B 1 170 ? -6.273 5.266 11.172 1 98.69 170 LEU B C 1
ATOM 2866 O O . LEU B 1 170 ? -6.148 6.312 10.539 1 98.69 170 LEU B O 1
ATOM 2870 N N . ARG B 1 171 ? -7.07 5.09 12.219 1 98.56 171 ARG B N 1
ATOM 2871 C CA . ARG B 1 171 ? -7.781 6.258 12.727 1 98.56 171 ARG B CA 1
ATOM 2872 C C . ARG B 1 171 ? -6.812 7.387 13.07 1 98.56 171 ARG B C 1
ATOM 2874 O O . ARG B 1 171 ? -7.059 8.547 12.727 1 98.56 171 ARG B O 1
ATOM 2881 N N . MET B 1 172 ? -5.73 7.031 13.703 1 98 172 MET B N 1
ATOM 2882 C CA . MET B 1 172 ? -4.723 8.031 14.062 1 98 172 MET B CA 1
ATOM 2883 C C . MET B 1 172 ? -4.07 8.617 12.812 1 98 172 MET B C 1
ATOM 2885 O O . MET B 1 172 ? -3.85 9.828 12.734 1 98 172 MET B O 1
ATOM 2889 N N . HIS B 1 173 ? -3.736 7.797 11.812 1 98.56 173 HIS B N 1
ATOM 2890 C CA . HIS B 1 173 ? -3.178 8.273 10.555 1 98.56 173 HIS B CA 1
ATOM 2891 C C . HIS B 1 173 ? -4.121 9.266 9.875 1 98.56 173 HIS B C 1
ATOM 2893 O O . HIS B 1 173 ? -3.684 10.305 9.383 1 98.56 173 HIS B O 1
ATOM 2899 N N . LEU B 1 174 ? -5.402 8.938 9.906 1 98.62 174 LEU B N 1
ATOM 2900 C CA . LEU B 1 174 ? -6.371 9.766 9.195 1 98.62 174 LEU B CA 1
ATOM 2901 C C . LEU B 1 174 ? -6.676 11.039 9.984 1 98.62 174 LEU B C 1
ATOM 2903 O O . LEU B 1 174 ? -7.102 12.039 9.406 1 98.62 174 LEU B O 1
ATOM 2907 N N . GLU B 1 175 ? -6.496 11 11.32 1 98 175 GLU B N 1
ATOM 2908 C CA . GLU B 1 175 ? -6.543 12.242 12.094 1 98 175 GLU B CA 1
ATOM 2909 C C . GLU B 1 175 ? -5.406 13.18 11.703 1 98 175 GLU B C 1
ATOM 2911 O O . GLU B 1 175 ? -5.617 14.383 11.539 1 98 175 GLU B O 1
ATOM 2916 N N . ASP B 1 176 ? -4.195 12.641 11.602 1 97.5 176 ASP B N 1
ATOM 2917 C CA . ASP B 1 176 ? -3.064 13.422 11.117 1 97.5 176 ASP B CA 1
ATOM 2918 C C . ASP B 1 176 ? -3.344 13.992 9.727 1 97.5 176 ASP B C 1
ATOM 2920 O O . ASP B 1 176 ? -3.051 15.156 9.461 1 97.5 176 ASP B O 1
ATOM 2924 N N . TYR B 1 177 ? -3.912 13.219 8.867 1 98.5 177 TYR B N 1
ATOM 2925 C CA . TYR B 1 177 ? -4.301 13.625 7.52 1 98.5 177 TYR B CA 1
ATOM 2926 C C . TYR B 1 177 ? -5.297 14.781 7.57 1 98.5 177 TYR B C 1
ATOM 2928 O O . TYR B 1 177 ? -5.176 15.742 6.812 1 98.5 177 TYR B O 1
ATOM 2936 N N . HIS B 1 178 ? -6.25 14.602 8.461 1 97.75 178 HIS B N 1
ATOM 2937 C CA . HIS B 1 178 ? -7.258 15.641 8.625 1 97.75 178 HIS B CA 1
ATOM 2938 C C . HIS B 1 178 ? -6.617 16.969 9.016 1 97.75 178 HIS B C 1
ATOM 2940 O O . HIS B 1 178 ? -6.996 18.016 8.5 1 97.75 178 HIS B O 1
ATOM 2946 N N . VAL B 1 179 ? -5.684 16.953 9.922 1 96.06 179 VAL B N 1
ATOM 2947 C CA . VAL B 1 179 ? -4.965 18.141 10.359 1 96.06 179 VAL B CA 1
ATOM 2948 C C . VAL B 1 179 ? -4.273 18.797 9.164 1 96.06 179 VAL B C 1
ATOM 2950 O O . VAL B 1 179 ? -4.316 20.016 9.008 1 96.06 179 VAL B O 1
ATOM 2953 N N . LEU B 1 180 ? -3.672 18.016 8.32 1 95.75 180 LEU B N 1
ATOM 2954 C CA . LEU B 1 180 ? -2.988 18.531 7.137 1 95.75 180 LEU B CA 1
ATOM 2955 C C . LEU B 1 180 ? -3.977 19.188 6.176 1 95.75 180 LEU B C 1
ATOM 2957 O O . LEU B 1 180 ? -3.713 20.266 5.648 1 95.75 180 LEU B O 1
ATOM 2961 N N . VAL B 1 181 ? -5.105 18.516 5.949 1 97.12 181 VAL B N 1
ATOM 2962 C CA . VAL B 1 181 ? -6.129 19.047 5.047 1 97.12 181 VAL B CA 1
ATOM 2963 C C . VAL B 1 181 ? -6.617 20.391 5.555 1 97.12 181 VAL B C 1
ATOM 2965 O O . VAL B 1 181 ? -6.789 21.328 4.773 1 97.12 181 VAL B O 1
ATOM 2968 N N . LEU B 1 182 ? -6.832 20.531 6.891 1 94.69 182 LEU B N 1
ATOM 2969 C CA . LEU B 1 182 ? -7.379 21.75 7.48 1 94.69 182 LEU B CA 1
ATOM 2970 C C . LEU B 1 182 ? -6.441 22.938 7.266 1 94.69 182 LEU B C 1
ATOM 2972 O O . LEU B 1 182 ? -6.883 24.078 7.23 1 94.69 182 LEU B O 1
ATOM 2976 N N . ARG B 1 183 ? -5.18 22.688 7.035 1 92.81 183 ARG B N 1
ATOM 2977 C CA . ARG B 1 183 ? -4.215 23.75 6.758 1 92.81 183 ARG B CA 1
ATOM 2978 C C . ARG B 1 183 ? -4.484 24.391 5.402 1 92.81 183 ARG B C 1
ATOM 2980 O O . ARG B 1 183 ? -4.004 25.5 5.125 1 92.81 183 ARG B O 1
ATOM 2987 N N . HIS B 1 184 ? -5.223 23.688 4.543 1 93.69 184 HIS B N 1
ATOM 2988 C CA . HIS B 1 184 ? -5.484 24.188 3.193 1 93.69 184 HIS B CA 1
ATOM 2989 C C . HIS B 1 184 ? -6.906 24.719 3.068 1 93.69 184 HIS B C 1
ATOM 2991 O O . HIS B 1 184 ? -7.324 25.125 1.983 1 93.69 184 HIS B O 1
ATOM 2997 N N . VAL B 1 185 ? -7.629 24.672 4.145 1 93.38 185 VAL B N 1
ATOM 2998 C CA . VAL B 1 185 ? -8.977 25.219 4.184 1 93.38 185 VAL B CA 1
ATOM 2999 C C . VAL B 1 185 ? -8.922 26.719 4.527 1 93.38 185 VAL B C 1
ATOM 3001 O O . VAL B 1 185 ? -8.305 27.094 5.523 1 93.38 185 VAL B O 1
ATOM 3004 N N . PRO B 1 186 ? -9.469 27.578 3.713 1 89.62 186 PRO B N 1
ATOM 3005 C CA . PRO B 1 186 ? -9.445 29.016 3.99 1 89.62 186 PRO B CA 1
ATOM 3006 C C . PRO B 1 186 ? -10.062 29.359 5.344 1 89.62 186 PRO B C 1
ATOM 3008 O O . PRO B 1 186 ? -11.047 28.734 5.754 1 89.62 186 PRO B O 1
ATOM 3011 N N . ARG B 1 187 ? -9.328 30.203 6.117 1 82.12 187 ARG B N 1
ATOM 3012 C CA . ARG B 1 187 ? -9.852 30.688 7.391 1 82.12 187 ARG B CA 1
ATOM 3013 C C . ARG B 1 187 ? -10.875 31.797 7.172 1 82.12 187 ARG B C 1
ATOM 3015 O O . ARG B 1 187 ? -10.758 32.594 6.227 1 82.12 187 ARG B O 1
ATOM 3022 N N . PRO B 1 188 ? -11.992 31.781 7.918 1 71.06 188 PRO B N 1
ATOM 3023 C CA . PRO B 1 188 ? -12.961 32.875 7.762 1 71.06 188 PRO B CA 1
ATOM 3024 C C . PRO B 1 188 ? -12.336 34.25 7.984 1 71.06 188 PRO B C 1
ATOM 3026 O O . PRO B 1 188 ? -11.406 34.375 8.781 1 71.06 188 PRO B O 1
ATOM 3029 N N . ASP B 1 189 ? -12.195 35.094 7.062 1 61 189 ASP B N 1
ATOM 3030 C CA . ASP B 1 189 ? -11.773 36.469 7.199 1 61 189 ASP B CA 1
ATOM 3031 C C . ASP B 1 189 ? -12.383 37.125 8.445 1 61 189 ASP B C 1
ATOM 3033 O O . ASP B 1 189 ? -13.602 37.094 8.625 1 61 189 ASP B O 1
ATOM 3037 N N . GLY B 1 190 ? -11.836 36.969 9.547 1 52.56 190 GLY B N 1
ATOM 3038 C CA . GLY B 1 190 ? -12.281 37.812 10.656 1 52.56 190 GLY B CA 1
ATOM 3039 C C . GLY B 1 190 ? -12.555 39.25 10.266 1 52.56 190 GLY B C 1
ATOM 3040 O O . GLY B 1 190 ? -12.719 40.125 11.125 1 52.56 190 GLY B O 1
ATOM 3041 N N . GLY B 1 191 ? -12.25 39.688 9.078 1 45.78 191 GLY B N 1
ATOM 3042 C CA . GLY B 1 191 ? -12.156 41.156 8.945 1 45.78 191 GLY B CA 1
ATOM 3043 C C . GLY B 1 191 ? -13.492 41.844 9.117 1 45.78 191 GLY B C 1
ATOM 3044 O O . GLY B 1 191 ? -13.609 43.031 8.836 1 45.78 191 GLY B O 1
ATOM 3045 N N . HIS B 1 192 ? -14.641 41.188 9.039 1 46.94 192 HIS B N 1
ATOM 3046 C CA . HIS B 1 192 ? -15.617 42.281 8.969 1 46.94 192 HIS B C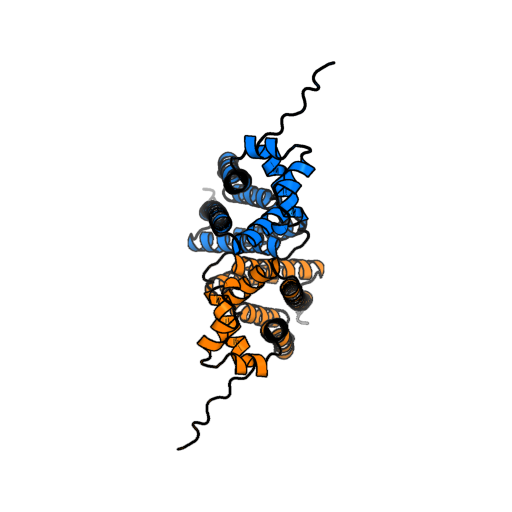A 1
ATOM 3047 C C . HIS B 1 192 ? -15.742 43 10.305 1 46.94 192 HIS B C 1
ATOM 3049 O O . HIS B 1 192 ? -16.281 42.469 11.258 1 46.94 192 HIS B O 1
ATOM 3055 N N . THR B 1 193 ? -14.664 43.688 10.688 1 43 193 THR B N 1
ATOM 3056 C CA . THR B 1 193 ? -14.836 44.688 11.758 1 43 193 THR B CA 1
ATOM 3057 C C . THR B 1 193 ? -16.141 45.469 11.578 1 43 193 THR B C 1
ATOM 3059 O O . THR B 1 193 ? -16.328 46.125 10.562 1 43 193 THR B O 1
ATOM 3062 N N . ILE B 1 194 ? -17.203 45.031 12.102 1 46.38 194 ILE B N 1
ATOM 3063 C CA . ILE B 1 194 ? -18.422 45.812 12.219 1 46.38 194 ILE B CA 1
ATOM 3064 C C . ILE B 1 194 ? -18.094 47.188 12.734 1 46.38 194 ILE B C 1
ATOM 3066 O O . ILE B 1 194 ? -17.625 47.344 13.867 1 46.38 194 ILE B O 1
ATOM 3070 N N . VAL B 1 195 ? -17.688 48.188 11.891 1 44.38 195 VAL B N 1
ATOM 3071 C CA . VAL B 1 195 ? -17.688 49.625 12.227 1 44.38 195 VAL B CA 1
ATOM 3072 C C . VAL B 1 195 ? -19.031 50 12.836 1 44.38 195 VAL B C 1
ATOM 3074 O O . VAL B 1 195 ? -20.062 49.906 12.172 1 44.38 195 VAL B O 1
ATOM 3077 N N . SER B 1 196 ? -19.266 49.844 14.055 1 42.25 196 SER B N 1
ATOM 3078 C CA . SER B 1 196 ? -20.375 50.375 14.844 1 42.25 196 SER B CA 1
ATOM 3079 C C . SER B 1 196 ? -20.594 51.875 14.523 1 42.25 196 SER B C 1
ATOM 3081 O O . SER B 1 196 ? -19.688 52.688 14.625 1 42.25 196 SER B O 1
ATOM 3083 N N . ARG B 1 197 ? -21.406 52.25 13.555 1 46.69 197 ARG B N 1
ATOM 3084 C CA . ARG B 1 197 ? -21.922 53.625 13.391 1 46.69 197 ARG B CA 1
ATOM 3085 C C . ARG B 1 197 ? -22.281 54.219 14.742 1 46.69 197 ARG B C 1
ATOM 3087 O O . ARG B 1 197 ? -23.094 53.688 15.484 1 46.69 197 ARG B O 1
ATOM 3094 N N . ALA B 1 198 ? -21.391 55.094 15.359 1 35.22 198 ALA B N 1
ATOM 3095 C CA . ALA B 1 198 ? -21.875 56.094 16.312 1 35.22 198 ALA B CA 1
ATOM 3096 C C . ALA B 1 198 ? -22.781 57.125 15.633 1 35.22 198 ALA B C 1
ATOM 3098 O O . ALA B 1 198 ? -22.562 57.5 14.477 1 35.22 198 ALA B O 1
#

Solvent-accessible surface area (backbone atoms only — not comparable to full-atom values): 21717 Å² total; per-residue (Å²): 129,80,74,73,81,63,83,76,82,49,71,65,55,52,40,53,49,49,44,49,41,21,39,75,60,24,58,88,62,66,41,71,69,53,54,21,59,75,71,70,51,53,68,66,59,50,46,71,76,20,88,42,69,70,54,41,51,54,49,40,51,51,49,50,44,43,69,74,42,54,50,51,57,52,50,35,63,69,75,45,88,49,30,67,60,31,46,51,48,50,51,55,50,61,47,66,49,65,46,48,26,51,36,23,48,54,46,41,19,73,77,31,69,70,48,30,52,52,50,50,50,46,52,49,52,52,37,51,52,44,20,54,37,33,44,67,40,29,81,48,61,70,53,13,50,52,49,21,51,43,53,48,10,36,54,50,9,42,39,71,71,37,85,76,64,55,50,70,57,51,46,51,47,51,49,55,48,48,55,57,53,55,72,47,31,80,72,78,74,75,66,76,67,77,75,74,82,128,130,80,74,72,81,64,83,77,82,50,71,65,56,54,41,54,50,47,45,50,41,20,40,75,61,24,60,88,60,66,42,72,69,54,54,23,59,76,69,72,49,53,68,66,58,50,47,72,75,21,87,44,68,70,54,42,52,53,50,40,51,51,50,49,45,42,68,74,41,53,51,52,58,52,48,35,65,68,73,45,88,48,29,67,59,31,47,50,48,49,52,54,50,61,46,67,49,64,46,48,27,50,36,22,49,55,47,41,19,74,77,32,69,70,46,31,52,53,50,51,50,47,52,48,52,50,38,50,52,44,19,54,37,34,44,68,41,30,80,48,62,69,53,13,50,52,50,21,50,43,53,48,11,35,54,49,9,42,38,72,71,39,84,77,65,54,50,70,57,48,46,51,45,51,49,56,49,47,56,58,54,56,73,48,32,78,71,79,75,75,66,78,66,77,76,75,84,127

Organism: Pseudonocardia thermophila (NCBI:txid1848)

pLDDT: mean 90.5, std 14.81, range [33.97, 98.88]

Radius of gyration: 25.68 Å; Cα contacts (8 Å, |Δi|>4): 406; chains: 2; bounding box: 84×89×68 Å

Secondary structure (DSSP, 8-state):
----------HHHHHHHHHHHHHHH-GGG--HHHHHHHHT--HHHHHHH-SSHHHHHHHHHHHHHIIIIIHHHHHHHHH-S-HHHHHHHHHHHHHHS-HHHHHHHHHHHTT-HHHHHHHHHHHHHHHHHHHHHHHTTSS-HHHHHHHHHHHHHHHHHHHHH-SS--HHHHHHHHHHHHHHHHTTSPP--TT-------/----------HHHHHHHHHHHHHHH-GGG--HHHHHHHHT--HHHHHHH-SSHHHHHHHHHHHHHIIIIIHHHHHHHHH-S-HHHHHHHHHHHHHHS-HHHHHHHHHHHTT-HHHHHHHHHHHHHHHHHHHHHHHTTSS-HHHHHHHHHHHHHHHHHHHHH-SS--HHHHHHHHHHHHHHHHTTSPP--TT-------

Foldseek 3Di:
DPPPPPPPDALVLLLVVQLVCCLPPFDVPRDLVVSCVVVVHDSVSVCVRAVDDVRSVVVSLVVLLCVLFVVQLVVLVPPDPQLLVSLVSLLVSLLVDSLSSLLSLVVVVVVDVVSVVSNVVSLVRQLVSQLVSLVRFFDDSVVSNVLSVVLSCLSNVQSNPDVVRDSVVSSVVVVVSSVVSNVRGDDPPPPPPPPPDD/DPPPPPPPDALVLLLVVQLVCCLVPFDVPNDLVVSCVVVVHDSVSVCVRAVDDVRSVVVSLVVLLCVLFVVQLVVLVPPDPQLLVSLVSLLVSLLVDSLSSLLSLVVVCVVDVVSVVSNVVSLVRQLVSQLVSLVRFFDDSVVSNVLSVVLSCLSNVQSNPDVVRDSVVSSVVVVVSSVVSVVRGDDPPPPPPPPPDD